Protein AF-0000000073466374 (afdb_homodimer)

Nearest PDB structures (foldseek):
  7dbf-assembly1_D  TM=7.872E-01  e=7.511E-10  Arabidopsis thaliana
  7w1q-assembly1_D  TM=7.917E-01  e=7.511E-10  Arabidopsis thaliana
  4hrw-assembly1_B  TM=7.406E-01  e=2.588E-09  Nitrosomonas europaea ATCC 19718
  7c3u-assembly1_B  TM=7.870E-01  e=1.993E-08  Nitrosomonas europaea ATCC 19718
  7c3s-assembly1_B  TM=7.603E-01  e=9.488E-09  Nitrosomonas europaea ATCC 19718

pLDDT: mean 86.6, std 20.53, range [29.81, 98.88]

Radius of gyration: 25.63 Å; Cα contacts (8 Å, |Δi|>4): 1046; chains: 2; bounding box: 57×76×94 Å

Structure (mmCIF, N/CA/C/O backbone):
data_AF-0000000073466374-model_v1
#
loop_
_entity.id
_entity.type
_entity.pdbx_description
1 polymer 'CMP/dCMP-type deaminase domain-containing protein'
#
loop_
_atom_site.group_PDB
_atom_site.id
_atom_site.type_symbol
_atom_site.label_atom_id
_atom_site.label_alt_id
_atom_site.label_comp_id
_atom_site.label_asym_id
_atom_site.label_entity_id
_atom_site.label_seq_id
_atom_site.pdbx_PDB_ins_code
_atom_site.Cartn_x
_atom_site.Cartn_y
_atom_site.Cartn_z
_atom_site.occupancy
_atom_site.B_iso_or_equiv
_atom_site.auth_seq_id
_atom_site.auth_comp_id
_atom_site.auth_asym_id
_ato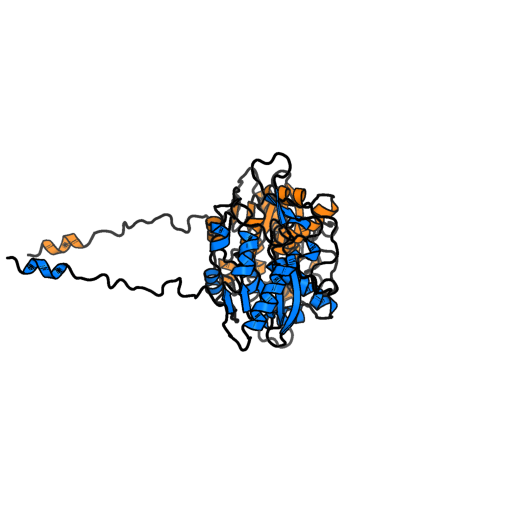m_site.auth_atom_id
_atom_site.pdbx_PDB_model_num
ATOM 1 N N . MET A 1 1 ? -12.641 19.375 -68.375 1 31.06 1 MET A N 1
ATOM 2 C CA . MET A 1 1 ? -13.281 19.625 -67.125 1 31.06 1 MET A CA 1
ATOM 3 C C . MET A 1 1 ? -12.938 18.531 -66.062 1 31.06 1 MET A C 1
ATOM 5 O O . MET A 1 1 ? -13.141 18.703 -64.875 1 31.06 1 MET A O 1
ATOM 9 N N . TYR A 1 2 ? -12.641 17.266 -66.562 1 36 2 TYR A N 1
ATOM 10 C CA . TYR A 1 2 ? -12.648 16.016 -65.812 1 36 2 TYR A CA 1
ATOM 11 C C . TYR A 1 2 ? -11.359 15.852 -65 1 36 2 TYR A C 1
ATOM 13 O O . TYR A 1 2 ? -11.18 14.859 -64.312 1 36 2 TYR A O 1
ATOM 21 N N . ILE A 1 3 ? -10.312 16.578 -65.438 1 38.19 3 ILE A N 1
ATOM 22 C CA . ILE A 1 3 ? -8.977 16.25 -64.938 1 38.19 3 ILE A CA 1
ATOM 23 C C . ILE A 1 3 ? -8.859 16.656 -63.438 1 38.19 3 ILE A C 1
ATOM 25 O O . ILE A 1 3 ? -7.902 16.281 -62.75 1 38.19 3 ILE A O 1
ATOM 29 N N . ALA A 1 4 ? -9.602 17.734 -63.188 1 37.94 4 ALA A N 1
ATOM 30 C CA . ALA A 1 4 ? -9.281 18.344 -61.875 1 37.94 4 ALA A CA 1
ATOM 31 C C . ALA A 1 4 ? -9.656 17.422 -60.719 1 37.94 4 ALA A C 1
ATOM 33 O O . ALA A 1 4 ? -9.453 17.766 -59.562 1 37.94 4 ALA A O 1
ATOM 34 N N . THR A 1 5 ? -10.547 16.422 -61.094 1 36.22 5 THR A N 1
ATOM 35 C CA . THR A 1 5 ? -11.242 15.789 -60 1 36.22 5 THR A CA 1
ATOM 36 C C . THR A 1 5 ? -10.297 14.867 -59.219 1 36.22 5 THR A C 1
ATOM 38 O O . THR A 1 5 ? -10.484 14.656 -58.031 1 36.22 5 THR A O 1
ATOM 41 N N . ILE A 1 6 ? -9.328 14.242 -60 1 35.22 6 ILE A N 1
ATOM 42 C CA . ILE A 1 6 ? -8.82 13.047 -59.344 1 35.22 6 ILE A CA 1
ATOM 43 C C . ILE A 1 6 ? -7.793 13.438 -58.281 1 35.22 6 ILE A C 1
ATOM 45 O O . ILE A 1 6 ? -7.125 12.57 -57.719 1 35.22 6 ILE A O 1
ATOM 49 N N . ALA A 1 7 ? -7.285 14.672 -58.438 1 38.44 7 ALA A N 1
ATOM 50 C CA . ALA A 1 7 ? -6.09 14.906 -57.625 1 38.44 7 ALA A CA 1
ATOM 51 C C . ALA A 1 7 ? -6.391 14.734 -56.125 1 38.44 7 ALA A C 1
ATOM 53 O O . ALA A 1 7 ? -5.473 14.633 -55.312 1 38.44 7 ALA A O 1
ATOM 54 N N . SER A 1 8 ? -7.625 15.188 -55.812 1 36.19 8 SER A N 1
ATOM 55 C CA . SER A 1 8 ? -7.754 15.43 -54.375 1 36.19 8 SER A CA 1
ATOM 56 C C . SER A 1 8 ? -7.715 14.125 -53.594 1 36.19 8 SER A C 1
ATOM 58 O O . SER A 1 8 ? -7.812 14.133 -52.375 1 36.19 8 SER A O 1
ATOM 60 N N . VAL A 1 9 ? -8.055 12.977 -54.281 1 36.28 9 VAL A N 1
ATOM 61 C CA . VAL A 1 9 ? -8.523 11.922 -53.406 1 36.28 9 VAL A CA 1
ATOM 62 C C . VAL A 1 9 ? -7.352 11.391 -52.562 1 36.28 9 VAL A C 1
ATOM 64 O O . VAL A 1 9 ? -7.527 11.039 -51.406 1 36.28 9 VAL A O 1
ATOM 67 N N . LEU A 1 10 ? -6.172 11.18 -53.25 1 33.34 10 LEU A N 1
ATOM 68 C CA . LEU A 1 10 ? -5.32 10.219 -52.562 1 33.34 10 LEU A CA 1
ATOM 69 C C . LEU A 1 10 ? -4.598 10.867 -51.406 1 33.34 10 LEU A C 1
ATOM 71 O O . LEU A 1 10 ? -3.379 11.039 -51.438 1 33.34 10 LEU A O 1
ATOM 75 N N . LEU A 1 11 ? -4.844 12.109 -51.062 1 35.84 11 LEU A N 1
ATOM 76 C CA . LEU A 1 11 ? -4.102 12.422 -49.844 1 35.84 11 LEU A CA 1
ATOM 77 C C . LEU A 1 11 ? -4.25 11.312 -48.812 1 35.84 11 LEU A C 1
ATOM 79 O O . LEU A 1 11 ? -5.332 11.117 -48.25 1 35.84 11 LEU A O 1
ATOM 83 N N . ALA A 1 12 ? -3.762 10.086 -49.094 1 30.16 12 ALA A N 1
ATOM 84 C CA . ALA A 1 12 ? -3.557 8.891 -48.281 1 30.16 12 ALA A CA 1
ATOM 85 C C . ALA A 1 12 ? -3.295 9.273 -46.812 1 30.16 12 ALA A C 1
ATOM 87 O O . ALA A 1 12 ? -2.758 10.344 -46.531 1 30.16 12 ALA A O 1
ATOM 88 N N . ALA A 1 13 ? -3.965 8.414 -45.875 1 31.28 13 ALA A N 1
ATOM 89 C CA . ALA A 1 13 ? -3.951 7.992 -44.5 1 31.28 13 ALA A CA 1
ATOM 90 C C . ALA A 1 13 ? -2.521 7.863 -43.969 1 31.28 13 ALA A C 1
ATOM 92 O O . ALA A 1 13 ? -1.907 6.801 -44.062 1 31.28 13 ALA A O 1
ATOM 93 N N . ILE A 1 14 ? -1.568 8.398 -44.594 1 34.72 14 ILE A N 1
ATOM 94 C CA . ILE A 1 14 ? -0.333 8.297 -43.844 1 34.72 14 ILE A CA 1
ATOM 95 C C . ILE A 1 14 ? -0.583 8.742 -42.406 1 34.72 14 ILE A C 1
ATOM 97 O O . ILE A 1 14 ? -0.553 9.938 -42.094 1 34.72 14 ILE A O 1
ATOM 101 N N . GLN A 1 15 ? -1.781 8.672 -41.969 1 29.81 15 GLN A N 1
ATOM 102 C CA . GLN A 1 15 ? -1.843 8.938 -40.531 1 29.81 15 GLN A CA 1
ATOM 103 C C . GLN A 1 15 ? -0.621 8.375 -39.812 1 29.81 15 GLN A C 1
ATOM 105 O O . GLN A 1 15 ? -0.077 7.344 -40.219 1 29.81 15 GLN A O 1
ATOM 110 N N . ALA A 1 16 ? 0.248 9.156 -39.156 1 31.23 16 ALA A N 1
ATOM 111 C CA . ALA A 1 16 ? 1.228 8.891 -38.125 1 31.23 16 ALA A CA 1
ATOM 112 C C . ALA A 1 16 ? 0.84 7.66 -37.312 1 31.23 16 ALA A C 1
ATOM 114 O O . ALA A 1 16 ? -0.14 7.691 -36.562 1 31.23 16 ALA A O 1
ATOM 115 N N . VAL A 1 17 ? 0.871 6.492 -37.812 1 30.03 17 VAL A N 1
ATOM 116 C CA . VAL A 1 17 ? 1.026 5.371 -36.906 1 30.03 17 VAL A CA 1
ATOM 117 C C . VAL A 1 17 ? 1.939 5.773 -35.75 1 30.03 17 VAL A C 1
ATOM 119 O O . VAL A 1 17 ? 3.166 5.738 -35.875 1 30.03 17 VAL A O 1
ATOM 122 N N . ALA A 1 18 ? 1.89 6.965 -35.188 1 31.92 18 ALA A N 1
ATOM 123 C CA . ALA A 1 18 ? 2.457 7.324 -33.875 1 31.92 18 ALA A CA 1
ATOM 124 C C . ALA A 1 18 ? 2.799 6.078 -33.062 1 31.92 18 ALA A C 1
ATOM 126 O O . ALA A 1 18 ? 2.234 5.004 -33.312 1 31.92 18 ALA A O 1
ATOM 127 N N . TYR A 1 19 ? 3.943 6.078 -32.438 1 33.88 19 TYR A N 1
ATOM 128 C CA . TYR A 1 19 ? 4.32 5.07 -31.453 1 33.88 19 TYR A CA 1
ATOM 129 C C . TYR A 1 19 ? 3.086 4.41 -30.859 1 33.88 19 TYR A C 1
ATOM 131 O O . TYR A 1 19 ? 2.191 5.094 -30.359 1 33.88 19 TYR A O 1
ATOM 139 N N . ARG A 1 20 ? 2.469 3.51 -31.328 1 37.12 20 ARG A N 1
ATOM 140 C CA . ARG A 1 20 ? 1.472 2.746 -30.594 1 37.12 20 ARG A CA 1
ATOM 141 C C . ARG A 1 20 ? 1.728 2.824 -29.094 1 37.12 20 ARG A C 1
ATOM 143 O O . ARG A 1 20 ? 2.832 2.533 -28.625 1 37.12 20 ARG A O 1
ATOM 150 N N . GLU A 1 21 ? 1.31 3.797 -28.297 1 45.44 21 GLU A N 1
ATOM 151 C CA . GLU A 1 21 ? 1.295 3.775 -26.828 1 45.44 21 GLU A CA 1
ATOM 152 C C . GLU A 1 21 ? 1.546 2.367 -26.297 1 45.44 21 GLU A C 1
ATOM 154 O O . GLU A 1 21 ? 2.074 2.199 -25.203 1 45.44 21 GLU A O 1
ATOM 159 N N . ASP A 1 22 ? 1.213 1.166 -27.156 1 49 22 ASP A N 1
ATOM 160 C CA . ASP A 1 22 ? 1.15 -0.279 -26.953 1 49 22 ASP A CA 1
ATOM 161 C C . ASP A 1 22 ? 2.463 -0.945 -27.359 1 49 22 ASP A C 1
ATOM 163 O O . ASP A 1 22 ? 2.477 -2.113 -27.75 1 49 22 ASP A O 1
ATOM 167 N N . ILE A 1 23 ? 3.506 -0.248 -27.484 1 52.56 23 ILE A N 1
ATOM 168 C CA . ILE A 1 23 ? 4.703 -0.914 -27.984 1 52.56 23 ILE A CA 1
ATOM 169 C C . ILE A 1 23 ? 5.277 -1.826 -26.906 1 52.56 23 ILE A C 1
ATOM 171 O O . ILE A 1 23 ? 6.066 -2.725 -27.203 1 52.56 23 ILE A O 1
ATOM 175 N N . HIS A 1 24 ? 4.914 -1.54 -25.75 1 63.72 24 HIS A N 1
ATOM 176 C CA . HIS A 1 24 ? 5.508 -2.412 -24.75 1 63.72 24 HIS A CA 1
ATOM 177 C C . HIS A 1 24 ? 5.043 -3.854 -24.922 1 63.72 24 HIS A C 1
ATOM 179 O O . HIS A 1 24 ? 3.844 -4.137 -24.844 1 63.72 24 HIS A O 1
ATOM 185 N N . PRO A 1 25 ? 6.051 -4.707 -25.453 1 68.5 25 PRO A N 1
ATOM 186 C CA . PRO A 1 25 ? 5.637 -6.113 -25.516 1 68.5 25 PRO A CA 1
ATOM 187 C C . PRO A 1 25 ? 5.004 -6.598 -24.219 1 68.5 25 PRO A C 1
ATOM 189 O O . PRO A 1 25 ? 5.395 -6.16 -23.141 1 68.5 25 PRO A O 1
ATOM 192 N N . GLU A 1 26 ? 3.967 -7.371 -24.422 1 74.69 26 GLU A N 1
ATOM 193 C CA . GLU A 1 26 ? 3.256 -7.812 -23.234 1 74.69 26 GLU A CA 1
ATOM 194 C C . GLU A 1 26 ? 3.615 -9.258 -22.875 1 74.69 26 GLU A C 1
ATOM 196 O O . GLU A 1 26 ? 3.379 -9.703 -21.75 1 74.69 26 GLU A O 1
ATOM 201 N N . PHE A 1 27 ? 4.285 -9.984 -23.875 1 80.75 27 PHE A N 1
ATOM 202 C CA . PHE A 1 27 ? 4.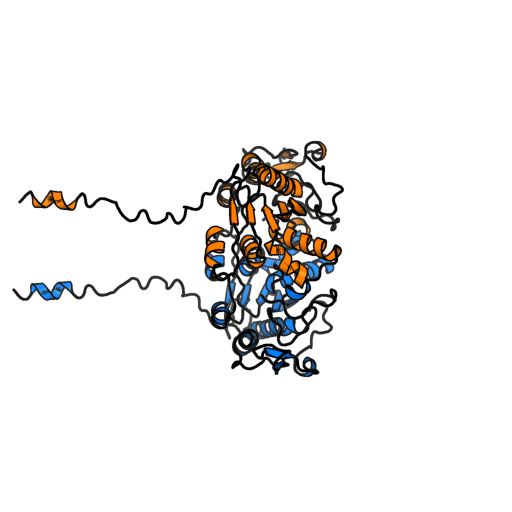629 -11.383 -23.625 1 80.75 27 PHE A CA 1
ATOM 203 C C . PHE A 1 27 ? 6.141 -11.57 -23.594 1 80.75 27 PHE A C 1
ATOM 205 O O . PHE A 1 27 ? 6.824 -11.375 -24.594 1 80.75 27 PHE A O 1
ATOM 212 N N . HIS A 1 28 ? 6.672 -12.008 -22.406 1 83.81 28 HIS A N 1
ATOM 213 C CA . HIS A 1 28 ? 8.117 -12.023 -22.219 1 83.81 28 HIS A CA 1
ATOM 214 C C . HIS A 1 28 ? 8.594 -13.391 -21.734 1 83.81 28 HIS A C 1
ATOM 216 O O . HIS A 1 28 ? 9.688 -13.508 -21.188 1 83.81 28 HIS A O 1
ATOM 222 N N . SER A 1 29 ? 7.801 -14.398 -21.953 1 86.88 29 SER A N 1
ATOM 223 C CA . SER A 1 29 ? 8.227 -15.742 -21.594 1 86.88 29 SER A CA 1
ATOM 224 C C . SER A 1 29 ? 9.398 -16.203 -22.453 1 86.88 29 SER A C 1
ATOM 226 O O . SER A 1 29 ? 9.422 -15.953 -23.656 1 86.88 29 SER A O 1
ATOM 228 N N . GLY A 1 30 ? 10.352 -16.781 -21.828 1 88.19 30 GLY A N 1
ATOM 229 C CA . GLY A 1 30 ? 11.453 -17.406 -22.531 1 88.19 30 GLY A CA 1
ATOM 230 C C . GLY A 1 30 ? 12.625 -16.469 -22.766 1 88.19 30 GLY A C 1
ATOM 231 O O . GLY A 1 30 ? 13.625 -16.859 -23.359 1 88.19 30 GLY A O 1
ATOM 232 N N . LEU A 1 31 ? 12.547 -15.297 -22.25 1 86.75 31 LEU A N 1
ATOM 233 C CA . LEU A 1 31 ? 13.578 -14.305 -22.516 1 86.75 31 LEU A CA 1
ATOM 234 C C . LEU A 1 31 ? 14.586 -14.242 -21.375 1 86.75 31 LEU A C 1
ATOM 236 O O . LEU A 1 31 ? 14.219 -14.391 -20.203 1 86.75 31 LEU A O 1
ATOM 240 N N . SER A 1 32 ? 15.844 -14.148 -21.734 1 90.88 32 SER A N 1
ATOM 241 C CA . SER A 1 32 ? 16.922 -13.859 -20.781 1 90.88 32 SER A CA 1
ATOM 242 C C . SER A 1 32 ? 17.312 -12.391 -20.844 1 90.88 32 SER A C 1
ATOM 244 O O . SER A 1 32 ? 17.984 -11.953 -21.781 1 90.88 32 SER A O 1
ATOM 246 N N . ILE A 1 33 ? 16.922 -11.648 -19.969 1 89.12 33 ILE A N 1
ATOM 247 C CA . ILE A 1 33 ? 17.172 -10.219 -19.906 1 89.12 33 ILE A CA 1
ATOM 248 C C . ILE A 1 33 ? 17.891 -9.883 -18.594 1 89.12 33 ILE A C 1
ATOM 250 O O . ILE A 1 33 ? 17.578 -10.445 -17.547 1 89.12 33 ILE A O 1
ATOM 254 N N . ASN A 1 34 ? 18.891 -8.906 -18.562 1 88.81 34 ASN A N 1
ATOM 255 C CA . ASN A 1 34 ? 19.641 -8.461 -17.391 1 88.81 34 ASN A CA 1
ATOM 256 C C . ASN A 1 34 ? 20.391 -9.617 -16.734 1 88.81 34 ASN A C 1
ATOM 258 O O . ASN A 1 34 ? 20.438 -9.719 -15.508 1 88.81 34 ASN A O 1
ATOM 262 N N . SER A 1 35 ? 20.844 -10.547 -17.531 1 91.94 35 SER A N 1
ATOM 263 C CA . SER A 1 35 ? 21.672 -11.672 -17.109 1 91.94 35 SER A CA 1
ATOM 264 C C . SER A 1 35 ? 20.875 -12.633 -16.219 1 91.94 35 SER A C 1
ATOM 266 O O . SER A 1 35 ? 21.453 -13.328 -15.375 1 91.94 35 SER A O 1
ATOM 268 N N . VAL A 1 36 ? 19.547 -12.641 -16.312 1 94.38 36 VAL A N 1
ATOM 269 C CA . VAL A 1 36 ? 18.703 -13.602 -15.625 1 94.38 36 VAL A CA 1
ATOM 270 C C . VAL A 1 36 ? 18.125 -14.594 -16.625 1 94.38 36 VAL A C 1
ATOM 272 O O . VAL A 1 36 ? 17.391 -14.211 -17.547 1 94.38 36 VAL A O 1
ATOM 275 N N . PRO A 1 37 ? 18.5 -15.836 -16.438 1 95.5 37 PRO A N 1
ATOM 276 C CA . PRO A 1 37 ? 17.969 -16.828 -17.359 1 95.5 37 PRO A CA 1
ATOM 277 C C . PRO A 1 37 ? 16.453 -16.969 -17.266 1 95.5 37 PRO A C 1
ATOM 279 O O . PRO A 1 37 ? 15.883 -16.812 -16.172 1 95.5 37 PRO A O 1
ATOM 282 N N . ALA A 1 38 ? 15.789 -17.312 -18.375 1 95 38 ALA A N 1
ATOM 283 C CA . ALA A 1 38 ? 14.344 -17.516 -18.406 1 95 38 ALA A CA 1
ATOM 284 C C . ALA A 1 38 ? 13.93 -18.594 -17.406 1 95 38 ALA A C 1
ATOM 286 O O . ALA A 1 38 ? 12.852 -18.516 -16.812 1 95 38 ALA A O 1
ATOM 287 N N . THR A 1 39 ? 14.758 -19.594 -17.203 1 96.5 39 THR A N 1
ATOM 288 C CA . THR A 1 39 ? 14.445 -20.703 -16.312 1 96.5 39 THR A CA 1
ATOM 289 C C . THR A 1 39 ? 14.336 -20.234 -14.875 1 96.5 39 THR A C 1
ATOM 291 O O . THR A 1 39 ? 13.523 -20.75 -14.102 1 96.5 39 THR A O 1
ATOM 294 N N . ASP A 1 40 ? 15.164 -19.266 -14.508 1 97.12 40 ASP A N 1
ATOM 295 C CA . ASP A 1 40 ? 15.07 -18.688 -13.172 1 97.12 40 ASP A CA 1
ATOM 296 C C . ASP A 1 40 ? 13.766 -17.922 -12.992 1 97.12 40 ASP A C 1
ATOM 298 O O . ASP A 1 40 ? 13.125 -18 -11.945 1 97.12 40 ASP A O 1
ATOM 302 N N . ARG A 1 41 ? 13.375 -17.188 -13.984 1 97.06 41 ARG A N 1
ATOM 303 C CA . ARG A 1 41 ? 12.133 -16.422 -13.922 1 97.06 41 ARG A CA 1
ATOM 304 C C . ARG A 1 41 ? 10.93 -17.359 -13.781 1 97.06 41 ARG A C 1
ATOM 306 O O . ARG A 1 41 ? 10.016 -17.078 -13.008 1 97.06 41 ARG A O 1
ATOM 313 N N . ASP A 1 42 ? 10.984 -18.469 -14.547 1 97.31 42 ASP A N 1
ATOM 314 C CA . ASP A 1 42 ? 9.922 -19.453 -14.438 1 97.31 42 ASP A CA 1
ATOM 315 C C . ASP A 1 42 ? 9.859 -20.031 -13.023 1 97.31 42 ASP A C 1
ATOM 317 O O . ASP A 1 42 ? 8.773 -20.219 -12.469 1 97.31 42 ASP A O 1
ATOM 321 N N . HIS A 1 43 ? 10.992 -20.375 -12.516 1 97.44 43 HIS A N 1
ATOM 322 C CA . HIS A 1 43 ? 11.094 -20.953 -11.18 1 97.44 43 HIS A CA 1
ATOM 323 C C . HIS A 1 43 ? 10.461 -20.031 -10.141 1 97.44 43 HIS A C 1
ATOM 325 O O . HIS A 1 43 ? 9.625 -20.469 -9.344 1 97.44 43 HIS A O 1
ATOM 331 N N . TRP A 1 44 ? 10.805 -18.766 -10.133 1 98.06 44 TRP A N 1
ATOM 332 C CA . TRP A 1 44 ? 10.336 -17.828 -9.109 1 98.06 44 TRP A CA 1
ATOM 333 C C . TRP A 1 44 ? 8.867 -17.484 -9.32 1 98.06 44 TRP A C 1
ATOM 335 O O . TRP A 1 44 ? 8.133 -17.25 -8.359 1 98.06 44 TRP A O 1
ATOM 345 N N . MET A 1 45 ? 8.414 -17.453 -10.609 1 98.44 45 MET A N 1
ATOM 346 C CA . MET A 1 45 ? 6.988 -17.266 -10.859 1 98.44 45 MET A CA 1
ATOM 347 C C . MET A 1 45 ? 6.18 -18.422 -10.289 1 98.44 45 MET A C 1
ATOM 349 O O . MET A 1 45 ? 5.121 -18.219 -9.688 1 98.44 45 MET A O 1
ATOM 353 N N . ARG A 1 46 ? 6.707 -19.641 -10.445 1 97.75 46 ARG A N 1
ATOM 354 C CA . ARG A 1 46 ? 6.039 -20.812 -9.867 1 97.75 46 ARG A CA 1
ATOM 355 C C . ARG A 1 46 ? 6 -20.719 -8.344 1 97.75 46 ARG A C 1
ATOM 357 O O . ARG A 1 46 ? 5.02 -21.125 -7.719 1 97.75 46 ARG A O 1
ATOM 364 N N . LEU A 1 47 ? 7.051 -20.188 -7.789 1 97.88 47 LEU A N 1
ATOM 365 C CA . LEU A 1 47 ? 7.039 -20 -6.344 1 97.88 47 LEU A CA 1
ATOM 366 C C . LEU A 1 47 ? 6.004 -18.953 -5.941 1 97.88 47 LEU A C 1
ATOM 368 O O . LEU A 1 47 ? 5.312 -19.109 -4.934 1 97.88 47 LEU A O 1
ATOM 372 N N . ALA A 1 48 ? 5.898 -17.875 -6.66 1 98.38 48 ALA A N 1
ATOM 373 C CA . ALA A 1 48 ? 4.848 -16.875 -6.418 1 98.38 48 ALA A CA 1
ATOM 374 C C . ALA A 1 48 ? 3.465 -17.531 -6.465 1 98.38 48 ALA A C 1
ATOM 376 O O . ALA A 1 48 ? 2.631 -17.297 -5.59 1 98.38 48 ALA A O 1
ATOM 377 N N . ASN A 1 49 ? 3.232 -18.422 -7.449 1 97.25 49 ASN A N 1
ATOM 378 C CA . ASN A 1 49 ? 1.991 -19.172 -7.531 1 97.25 49 ASN A CA 1
ATOM 379 C C . ASN A 1 49 ? 1.741 -19.984 -6.254 1 97.25 49 ASN A C 1
ATOM 381 O O . ASN A 1 49 ? 0.639 -19.953 -5.707 1 97.25 49 ASN A O 1
ATOM 385 N N . SER A 1 50 ? 2.756 -20.625 -5.832 1 96.56 50 SER A N 1
ATOM 386 C CA . SER A 1 50 ? 2.609 -21.578 -4.738 1 96.56 50 SER A CA 1
ATOM 387 C C . SER A 1 50 ? 2.391 -20.859 -3.408 1 96.56 50 SER A C 1
ATOM 389 O O . SER A 1 50 ? 1.978 -21.469 -2.426 1 96.56 50 SER A O 1
ATOM 391 N N . ALA A 1 51 ? 2.631 -19.547 -3.375 1 96.94 51 ALA A N 1
ATOM 392 C CA . ALA A 1 51 ? 2.496 -18.797 -2.133 1 96.94 51 ALA A CA 1
ATOM 393 C C . ALA A 1 51 ? 1.087 -18.922 -1.561 1 96.94 51 ALA A C 1
ATOM 395 O O . ALA A 1 51 ? 0.899 -18.891 -0.342 1 96.94 51 ALA A O 1
ATOM 396 N N . VAL A 1 52 ? 0.073 -19.141 -2.387 1 95.94 52 VAL A N 1
ATOM 397 C CA . VAL A 1 52 ? -1.317 -19.203 -1.948 1 95.94 52 VAL A CA 1
ATOM 398 C C . VAL A 1 52 ? -1.549 -20.484 -1.163 1 95.94 52 VAL A C 1
ATOM 400 O O . VAL A 1 52 ? -2.535 -20.609 -0.434 1 95.94 52 VAL A O 1
ATOM 403 N N . TYR A 1 53 ? -0.619 -21.469 -1.298 1 95.88 53 TYR A N 1
ATOM 404 C CA . TYR A 1 53 ? -0.781 -22.75 -0.635 1 95.88 53 TYR A CA 1
ATOM 405 C C . TYR A 1 53 ? -0.315 -22.688 0.814 1 95.88 53 TYR A C 1
ATOM 407 O O . TYR A 1 53 ? -0.561 -23.609 1.597 1 95.88 53 TYR A O 1
ATOM 415 N N . TYR A 1 54 ? 0.344 -21.656 1.179 1 94.06 54 TYR A N 1
ATOM 416 C CA . TYR A 1 54 ? 0.941 -21.516 2.502 1 94.06 54 TYR A CA 1
ATOM 417 C C . TYR A 1 54 ? 0.139 -20.547 3.361 1 94.06 54 TYR A C 1
ATOM 419 O O . TYR A 1 54 ? -0.65 -19.766 2.844 1 94.06 54 TYR A O 1
ATOM 427 N N . PRO A 1 55 ? 0.351 -20.625 4.699 1 90.25 55 PRO A N 1
ATOM 428 C CA . PRO A 1 55 ? -0.309 -19.656 5.574 1 90.25 55 PRO A CA 1
ATOM 429 C C . PRO A 1 55 ? 0.065 -18.219 5.246 1 90.25 55 PRO A C 1
ATOM 431 O O . PRO A 1 55 ? 1.191 -17.953 4.816 1 90.25 55 PRO A O 1
ATOM 434 N N . PRO A 1 56 ? -0.905 -17.297 5.312 1 87.94 56 PRO A N 1
ATOM 435 C CA . PRO A 1 56 ? -2.197 -17.484 5.977 1 87.94 56 PRO A CA 1
ATOM 436 C C . PRO A 1 56 ? -3.305 -17.891 5 1 87.94 56 PRO A C 1
ATOM 438 O O . PRO A 1 56 ? -4.434 -18.141 5.422 1 87.94 56 PRO A O 1
ATOM 441 N N . VAL A 1 57 ? -3.066 -17.953 3.75 1 91 57 VAL A N 1
ATOM 442 C CA . VAL A 1 57 ? -4.113 -18.281 2.791 1 91 57 VAL A CA 1
ATOM 443 C C . VAL A 1 57 ? -4.41 -19.781 2.844 1 91 57 VAL A C 1
ATOM 445 O O . VAL A 1 57 ? -5.531 -20.188 3.156 1 91 57 VAL A O 1
ATOM 448 N N . SER A 1 58 ? -3.359 -20.625 2.652 1 91.56 58 SER A N 1
ATOM 449 C CA . SER A 1 58 ? -3.453 -22.078 2.723 1 91.56 58 SER A CA 1
ATOM 450 C C . SER A 1 58 ? -4.66 -22.594 1.944 1 91.56 58 SER A C 1
ATOM 452 O O . SER A 1 58 ? -5.469 -23.359 2.477 1 91.56 58 SER A O 1
ATOM 454 N N . HIS A 1 59 ? -4.785 -22.266 0.738 1 94.06 59 HIS A N 1
ATOM 455 C CA . HIS A 1 59 ? -5.93 -22.562 -0.114 1 94.06 59 HIS A CA 1
ATOM 456 C C . HIS A 1 59 ? -5.516 -22.688 -1.576 1 94.06 59 HIS A C 1
ATOM 458 O O . HIS A 1 59 ? -4.824 -21.812 -2.104 1 94.06 59 HIS A O 1
ATOM 464 N N . PRO A 1 60 ? -5.945 -23.703 -2.283 1 95.5 60 PRO A N 1
ATOM 465 C CA . PRO A 1 60 ? -5.516 -23.922 -3.666 1 95.5 60 PRO A CA 1
ATOM 466 C C . PRO A 1 60 ? -6.289 -23.062 -4.664 1 95.5 60 PRO A C 1
ATOM 468 O O . PRO A 1 60 ? -5.859 -22.891 -5.809 1 95.5 60 PRO A O 1
ATOM 471 N N . CYS A 1 61 ? -7.508 -22.609 -4.293 1 95.75 61 CYS A N 1
ATOM 472 C CA . CYS A 1 61 ? -8.312 -21.766 -5.164 1 95.75 61 CYS A CA 1
ATOM 473 C C . CYS A 1 61 ? -9.008 -20.656 -4.367 1 95.75 61 CYS A C 1
ATOM 475 O O . CYS A 1 61 ? -10.227 -20.5 -4.449 1 95.75 61 CYS A O 1
ATOM 477 N N . PRO A 1 62 ? -8.203 -19.781 -3.732 1 94.5 62 PRO A N 1
ATOM 478 C CA . PRO A 1 62 ? -8.82 -18.719 -2.943 1 94.5 62 PRO A CA 1
ATOM 479 C C . PRO A 1 62 ? -9.43 -17.625 -3.811 1 94.5 62 PRO A C 1
ATOM 481 O O . PRO A 1 62 ? -9.148 -17.547 -5.008 1 94.5 62 PRO A O 1
ATOM 484 N N . GLN A 1 63 ? -10.242 -16.812 -3.236 1 90.88 63 GLN A N 1
ATOM 485 C CA . GLN A 1 63 ? -10.867 -15.695 -3.943 1 90.88 63 GLN A CA 1
ATOM 486 C C . GLN A 1 63 ? -9.828 -14.695 -4.43 1 90.88 63 GLN A C 1
ATOM 488 O O . GLN A 1 63 ? -9.977 -14.109 -5.504 1 90.88 63 GLN A O 1
ATOM 493 N N . ALA A 1 64 ? -8.82 -14.438 -3.617 1 95.44 64 ALA A N 1
ATOM 494 C CA . ALA A 1 64 ? -7.73 -13.531 -3.959 1 95.44 64 ALA A CA 1
ATOM 495 C C . ALA A 1 64 ? -6.414 -14.289 -4.098 1 95.44 64 ALA A C 1
ATOM 497 O O . ALA A 1 64 ? -5.543 -14.203 -3.227 1 95.44 64 ALA A O 1
ATOM 498 N N . PRO A 1 65 ? -6.266 -14.984 -5.227 1 97.19 65 PRO A N 1
ATOM 499 C CA . PRO A 1 65 ? -5.094 -15.844 -5.387 1 97.19 65 PRO A CA 1
ATOM 500 C C . PRO A 1 65 ? -3.848 -15.078 -5.82 1 97.19 65 PRO A C 1
ATOM 502 O O . PRO A 1 65 ? -3.125 -15.523 -6.715 1 97.19 65 PRO A O 1
ATOM 505 N N . PHE A 1 66 ? -3.541 -14 -5.234 1 98.12 66 PHE A N 1
ATOM 506 C CA . PHE A 1 66 ? -2.404 -13.156 -5.582 1 98.12 66 PHE A CA 1
ATOM 507 C C . PHE A 1 66 ? -1.183 -13.523 -4.746 1 98.12 66 PHE A C 1
ATOM 509 O O . PHE A 1 66 ? -1.123 -13.211 -3.557 1 98.12 66 PHE A O 1
ATOM 516 N N . GLY A 1 67 ? -0.231 -14.195 -5.363 1 98.31 67 GLY A N 1
ATOM 517 C CA . GLY A 1 67 ? 1.025 -14.562 -4.73 1 98.31 67 GLY A CA 1
ATOM 518 C C . GLY A 1 67 ? 2.213 -13.789 -5.273 1 98.31 67 GLY A C 1
ATOM 519 O O . GLY A 1 67 ? 2.258 -13.461 -6.461 1 98.31 67 GLY A O 1
ATOM 520 N N . THR A 1 68 ? 3.201 -13.531 -4.402 1 98.75 68 THR A N 1
ATOM 521 C CA . THR A 1 68 ? 4.371 -12.742 -4.758 1 98.75 68 THR A CA 1
ATOM 522 C C . THR A 1 68 ? 5.633 -13.328 -4.133 1 98.75 68 THR A C 1
ATOM 524 O O . THR A 1 68 ? 5.621 -13.742 -2.975 1 98.75 68 THR A O 1
ATOM 527 N N . ALA A 1 69 ? 6.676 -13.398 -4.891 1 98.81 69 ALA A N 1
ATOM 528 C CA . ALA A 1 69 ? 8.016 -13.742 -4.422 1 98.81 69 ALA A CA 1
ATOM 529 C C . ALA A 1 69 ? 9 -12.609 -4.684 1 98.81 69 ALA A C 1
ATOM 531 O O . ALA A 1 69 ? 8.969 -11.984 -5.75 1 98.81 69 ALA A O 1
ATOM 532 N N . ILE A 1 70 ? 9.789 -12.281 -3.723 1 98.88 70 ILE A N 1
ATOM 533 C CA . ILE A 1 70 ? 10.852 -11.289 -3.859 1 98.88 70 ILE A CA 1
ATOM 534 C C . ILE A 1 70 ? 12.211 -11.984 -3.777 1 98.88 70 ILE A C 1
ATOM 536 O O . ILE A 1 70 ? 12.469 -12.758 -2.85 1 98.88 70 ILE A O 1
ATOM 540 N N . VAL A 1 71 ? 13.055 -11.703 -4.773 1 98.69 71 VAL A N 1
ATOM 541 C CA . VAL A 1 71 ? 14.297 -12.43 -4.988 1 98.69 71 VAL A CA 1
ATOM 542 C C . VAL A 1 71 ? 15.445 -11.445 -5.211 1 98.69 71 VAL A C 1
ATOM 544 O O . VAL A 1 71 ? 15.266 -10.414 -5.863 1 98.69 71 VAL A O 1
ATOM 547 N N . ASN A 1 72 ? 16.594 -11.703 -4.629 1 98.25 72 ASN A N 1
ATOM 548 C CA . ASN A 1 72 ? 17.781 -10.945 -5.02 1 98.25 72 ASN A CA 1
ATOM 549 C C . ASN A 1 72 ? 18.172 -11.227 -6.469 1 98.25 72 ASN A C 1
ATOM 551 O O . ASN A 1 72 ? 18.484 -12.359 -6.82 1 98.25 72 ASN A O 1
ATOM 555 N N . THR A 1 73 ? 18.188 -10.211 -7.234 1 96.56 73 THR A N 1
ATOM 556 C CA . THR A 1 73 ? 18.328 -10.359 -8.672 1 96.56 73 THR A CA 1
ATOM 557 C C . THR A 1 73 ? 19.703 -10.945 -9.016 1 96.56 73 THR A C 1
ATOM 559 O O . THR A 1 73 ? 19.812 -11.789 -9.914 1 96.56 73 THR A O 1
ATOM 562 N N . THR A 1 74 ? 20.703 -10.5 -8.336 1 95.38 74 THR A N 1
ATOM 563 C CA . THR A 1 74 ? 22.078 -10.859 -8.656 1 95.38 74 THR A CA 1
ATOM 564 C C . THR A 1 74 ? 22.438 -12.234 -8.086 1 95.38 74 THR A C 1
ATOM 566 O O . THR A 1 74 ? 22.891 -13.117 -8.812 1 95.38 74 THR A O 1
ATOM 569 N N . SER A 1 75 ? 22.156 -12.5 -6.797 1 96.75 75 SER A N 1
ATOM 570 C CA . SER A 1 75 ? 22.562 -13.742 -6.152 1 96.75 75 SER A CA 1
ATOM 571 C C . SER A 1 75 ? 21.547 -14.852 -6.406 1 96.75 75 SER A C 1
ATOM 573 O O . SER A 1 75 ? 21.812 -16.016 -6.102 1 96.75 75 SER A O 1
ATOM 575 N N . ASN A 1 76 ? 20.344 -14.5 -6.949 1 97.62 76 ASN A N 1
ATOM 576 C CA . ASN A 1 76 ? 19.297 -15.469 -7.238 1 97.62 76 ASN A CA 1
ATOM 577 C C . ASN A 1 76 ? 18.828 -16.188 -5.977 1 97.62 76 ASN A C 1
ATOM 579 O O . ASN A 1 76 ? 18.594 -17.391 -5.992 1 97.62 76 ASN A O 1
ATOM 5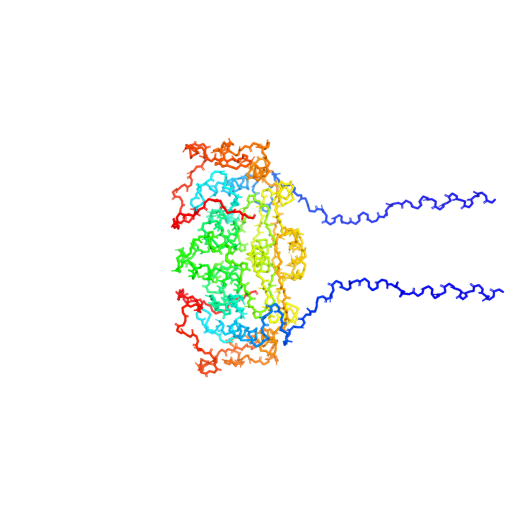83 N N . GLU A 1 77 ? 18.734 -15.461 -4.895 1 97.19 77 GLU A N 1
ATOM 584 C CA . GLU A 1 77 ? 18.312 -16 -3.607 1 97.19 77 GLU A CA 1
ATOM 585 C C . GLU A 1 77 ? 16.953 -15.438 -3.199 1 97.19 77 GLU A C 1
ATOM 587 O O . GLU A 1 77 ? 16.688 -14.242 -3.373 1 97.19 77 GLU A O 1
ATOM 592 N N . LEU A 1 78 ? 16.141 -16.297 -2.66 1 98.06 78 LEU A N 1
ATOM 593 C CA . LEU A 1 78 ? 14.836 -15.891 -2.162 1 98.06 78 LEU A CA 1
ATOM 594 C C . LEU A 1 78 ? 14.984 -15 -0.93 1 98.06 78 LEU A C 1
ATOM 596 O O . LEU A 1 78 ? 15.742 -15.32 -0.017 1 98.06 78 LEU A O 1
ATOM 600 N N . ILE A 1 79 ? 14.289 -13.859 -0.959 1 98.19 79 ILE A N 1
ATOM 601 C CA . ILE A 1 79 ? 14.156 -13.07 0.262 1 98.19 79 ILE A CA 1
ATOM 602 C C . ILE A 1 79 ? 12.914 -13.523 1.031 1 98.19 79 ILE A C 1
ATOM 604 O O . ILE A 1 79 ? 12.992 -13.828 2.225 1 98.19 79 ILE A O 1
ATOM 608 N N . CYS A 1 80 ? 11.766 -13.617 0.329 1 97.56 80 CYS A N 1
ATOM 609 C CA . CYS A 1 80 ? 10.531 -14.117 0.919 1 97.56 80 CYS A CA 1
ATOM 610 C C . CYS A 1 80 ? 9.477 -14.367 -0.153 1 97.56 80 CYS A C 1
ATOM 612 O O . CYS A 1 80 ? 9.656 -13.992 -1.312 1 97.56 80 CYS A O 1
ATOM 614 N N . ALA A 1 81 ? 8.43 -15.055 0.188 1 98.12 81 ALA A N 1
ATOM 615 C CA . ALA A 1 81 ? 7.238 -15.227 -0.635 1 98.12 81 ALA A CA 1
ATOM 616 C C . ALA A 1 81 ? 5.984 -15.328 0.23 1 98.12 81 ALA A C 1
ATOM 618 O O . ALA A 1 81 ? 6.008 -15.953 1.293 1 98.12 81 ALA A O 1
ATOM 619 N N . ILE A 1 82 ? 4.934 -14.727 -0.237 1 97.25 82 ILE A N 1
ATOM 620 C CA . ILE A 1 82 ? 3.68 -14.719 0.506 1 97.25 82 ILE A CA 1
ATOM 621 C C . ILE A 1 82 ? 2.533 -14.32 -0.42 1 97.25 82 ILE A C 1
ATOM 623 O O . ILE A 1 82 ? 2.762 -13.93 -1.567 1 97.25 82 ILE A O 1
ATOM 627 N N . ALA A 1 83 ? 1.329 -14.547 0.044 1 97.5 83 ALA A N 1
ATOM 628 C CA . ALA A 1 83 ? 0.16 -14.227 -0.772 1 97.5 83 ALA A CA 1
ATOM 629 C C . ALA A 1 83 ? -0.71 -13.172 -0.098 1 97.5 83 ALA A C 1
ATOM 631 O O . ALA A 1 83 ? -0.423 -12.742 1.022 1 97.5 83 ALA A O 1
ATOM 632 N N . ASN A 1 84 ? -1.664 -12.703 -0.905 1 97.19 84 ASN A N 1
ATOM 633 C CA . ASN A 1 84 ? -2.656 -11.727 -0.47 1 97.19 84 ASN A CA 1
ATOM 634 C C . ASN A 1 84 ? -3.234 -12.086 0.896 1 97.19 84 ASN A C 1
ATOM 636 O O . ASN A 1 84 ? -3.533 -13.25 1.161 1 97.19 84 ASN A O 1
ATOM 640 N N . ARG A 1 85 ? -3.418 -10.992 1.78 1 95.25 85 ARG A N 1
ATOM 641 C CA . ARG A 1 85 ? -3.898 -11.258 3.133 1 95.25 85 ARG A CA 1
ATOM 642 C C . ARG A 1 85 ? -5.133 -10.422 3.453 1 95.25 85 ARG A C 1
ATOM 644 O O . ARG A 1 85 ? -5.504 -10.273 4.617 1 95.25 85 ARG A O 1
ATOM 651 N N . VAL A 1 86 ? -5.727 -9.836 2.475 1 96.38 86 VAL A N 1
ATOM 652 C CA . VAL A 1 86 ? -6.887 -8.977 2.709 1 96.38 86 VAL A CA 1
ATOM 653 C C . VAL A 1 86 ? -7.949 -9.75 3.488 1 96.38 86 VAL A C 1
ATOM 655 O O . VAL A 1 86 ? -8.438 -9.273 4.516 1 96.38 86 VAL A O 1
ATOM 658 N N . GLY A 1 87 ? -8.281 -10.984 3.078 1 93.25 87 GLY A N 1
ATOM 659 C CA . GLY A 1 87 ? -9.344 -11.773 3.68 1 93.25 87 GLY A CA 1
ATOM 660 C C . GLY A 1 87 ? -9.047 -12.188 5.105 1 93.25 87 GLY A C 1
ATOM 661 O O . GLY A 1 87 ? -9.953 -12.297 5.934 1 93.25 87 GLY A O 1
ATOM 662 N N . SER A 1 88 ? -7.793 -12.375 5.422 1 92.06 88 SER A N 1
ATOM 663 C CA . SER A 1 88 ? -7.43 -12.891 6.738 1 92.06 88 SER A CA 1
ATOM 664 C C . SER A 1 88 ? -7.188 -11.758 7.727 1 92.06 88 SER A C 1
ATOM 666 O O . SER A 1 88 ? -7.215 -11.969 8.938 1 92.06 88 SER A O 1
ATOM 668 N N . THR A 1 89 ? -6.984 -10.523 7.25 1 93.38 89 THR A N 1
ATOM 669 C CA . THR A 1 89 ? -6.609 -9.445 8.156 1 93.38 89 THR A CA 1
ATOM 670 C C . THR A 1 89 ? -7.715 -8.391 8.234 1 93.38 89 THR A C 1
ATOM 672 O O . THR A 1 89 ? -7.812 -7.66 9.219 1 93.38 89 THR A O 1
ATOM 675 N N . GLY A 1 90 ? -8.492 -8.273 7.121 1 95.88 90 GLY A N 1
ATOM 676 C CA . GLY A 1 90 ? -9.43 -7.164 7.02 1 95.88 90 GLY A CA 1
ATOM 677 C C . GLY A 1 90 ? -8.781 -5.871 6.566 1 95.88 90 GLY A C 1
ATOM 678 O O . GLY A 1 90 ? -9.438 -4.828 6.504 1 95.88 90 GLY A O 1
ATOM 679 N N . ASP A 1 91 ? -7.496 -5.902 6.32 1 97.06 91 ASP A N 1
ATOM 680 C CA . ASP A 1 91 ? -6.742 -4.766 5.801 1 97.06 91 ASP A CA 1
ATOM 681 C C . ASP A 1 91 ? -6.785 -4.73 4.277 1 97.06 91 ASP A C 1
ATOM 683 O O . ASP A 1 91 ? -6.168 -5.562 3.613 1 97.06 91 ASP A O 1
ATOM 687 N N . PRO A 1 92 ? -7.41 -3.727 3.672 1 97.88 92 PRO A N 1
ATOM 688 C CA . PRO A 1 92 ? -7.609 -3.701 2.223 1 97.88 92 PRO A CA 1
ATOM 689 C C . PRO A 1 92 ? -6.32 -3.42 1.452 1 97.88 92 PRO A C 1
ATOM 691 O O . PRO A 1 92 ? -6.289 -3.549 0.226 1 97.88 92 PRO A O 1
ATOM 694 N N . THR A 1 93 ? -5.203 -3.064 2.135 1 98 93 THR A N 1
ATOM 695 C CA . THR A 1 93 ? -3.951 -2.762 1.451 1 98 93 THR A CA 1
ATOM 696 C C . THR A 1 93 ? -3.125 -4.027 1.253 1 98 93 THR A C 1
ATOM 698 O O . THR A 1 93 ? -2.148 -4.027 0.5 1 98 93 THR A O 1
ATOM 701 N N . GLN A 1 94 ? -3.521 -5.102 1.86 1 97.25 94 GLN A N 1
ATOM 702 C CA . GLN A 1 94 ? -2.676 -6.289 1.909 1 97.25 94 GLN A CA 1
ATOM 703 C C . GLN A 1 94 ? -2.834 -7.129 0.646 1 97.25 94 GLN A C 1
ATOM 705 O O . GLN A 1 94 ? -3.084 -8.336 0.723 1 97.25 94 GLN A O 1
ATOM 710 N N . HIS A 1 95 ? -2.674 -6.492 -0.489 1 98.25 95 HIS A N 1
ATOM 711 C CA . HIS A 1 95 ? -2.52 -7.219 -1.743 1 98.25 95 HIS A CA 1
ATOM 712 C C . HIS A 1 95 ? -1.237 -8.047 -1.747 1 98.25 95 HIS A C 1
ATOM 714 O O . HIS A 1 95 ? -0.386 -7.883 -0.87 1 98.25 95 HIS A O 1
ATOM 720 N N . GLY A 1 96 ? -1.138 -8.938 -2.686 1 97.94 96 GLY A N 1
ATOM 721 C CA . GLY A 1 96 ? 0.005 -9.836 -2.727 1 97.94 96 GLY A CA 1
ATOM 722 C C . GLY A 1 96 ? 1.337 -9.117 -2.668 1 97.94 96 GLY A C 1
ATOM 723 O O . GLY A 1 96 ? 2.215 -9.477 -1.884 1 97.94 96 GLY A O 1
ATOM 724 N N . GLU A 1 97 ? 1.52 -8.078 -3.469 1 98.56 97 GLU A N 1
ATOM 725 C CA . GLU A 1 97 ? 2.783 -7.355 -3.576 1 98.56 97 GLU A CA 1
ATOM 726 C C . GLU A 1 97 ? 3.066 -6.543 -2.314 1 98.56 97 GLU A C 1
ATOM 728 O O . GLU A 1 97 ? 4.195 -6.535 -1.815 1 98.56 97 GLU A O 1
ATOM 733 N N . ILE A 1 98 ? 2.027 -5.855 -1.773 1 98.44 98 ILE A N 1
ATOM 734 C CA . ILE A 1 98 ? 2.191 -5.07 -0.554 1 98.44 98 ILE A CA 1
ATOM 735 C C . ILE A 1 98 ? 2.557 -5.992 0.607 1 98.44 98 ILE A C 1
ATOM 737 O O . ILE A 1 98 ? 3.477 -5.703 1.374 1 98.44 98 ILE A O 1
ATOM 741 N N . THR A 1 99 ? 1.863 -7.09 0.699 1 97.31 99 THR A N 1
ATOM 742 C CA . THR A 1 99 ? 2.119 -8.07 1.748 1 97.31 99 THR A CA 1
ATOM 743 C C . THR A 1 99 ? 3.545 -8.609 1.651 1 97.31 99 THR A C 1
ATOM 745 O O . THR A 1 99 ? 4.219 -8.781 2.668 1 97.31 99 THR A O 1
ATOM 748 N N . ALA A 1 100 ? 3.969 -8.883 0.49 1 98.25 100 ALA A N 1
ATOM 749 C CA . ALA A 1 100 ? 5.316 -9.406 0.293 1 98.25 100 ALA A CA 1
ATOM 750 C C . ALA A 1 100 ? 6.371 -8.383 0.709 1 98.25 100 ALA A C 1
ATOM 752 O O . ALA A 1 100 ? 7.359 -8.727 1.358 1 98.25 100 ALA A O 1
ATOM 753 N N . ILE A 1 101 ? 6.191 -7.133 0.322 1 98.38 101 ILE A N 1
ATOM 754 C CA . ILE A 1 101 ? 7.137 -6.086 0.695 1 98.38 101 ILE A CA 1
ATOM 755 C C . ILE A 1 101 ? 7.207 -5.973 2.217 1 98.38 101 ILE A C 1
ATOM 757 O O . ILE A 1 101 ? 8.297 -5.891 2.791 1 98.38 101 ILE A O 1
ATOM 761 N N . GLN A 1 102 ? 6.082 -6.035 2.873 1 96.25 102 GLN A N 1
ATOM 762 C CA . GLN A 1 102 ? 6.035 -5.973 4.328 1 96.25 102 GLN A CA 1
ATOM 763 C C . GLN A 1 102 ? 6.711 -7.191 4.949 1 96.25 102 GLN A C 1
ATOM 765 O O . GLN A 1 102 ? 7.52 -7.059 5.871 1 96.25 102 GLN A O 1
ATOM 770 N N . HIS A 1 103 ? 6.371 -8.336 4.43 1 95.56 103 HIS A N 1
ATOM 771 C CA . HIS A 1 103 ? 6.922 -9.578 4.961 1 95.56 103 HIS A CA 1
ATOM 772 C C . HIS A 1 103 ? 8.438 -9.625 4.781 1 95.56 103 HIS A C 1
ATOM 774 O O . HIS A 1 103 ? 9.164 -10.008 5.699 1 95.56 103 HIS A O 1
ATOM 780 N N . CYS A 1 104 ? 8.906 -9.266 3.615 1 97.38 104 CYS A N 1
ATOM 781 C CA . CYS A 1 104 ? 10.336 -9.273 3.359 1 97.38 104 CYS A CA 1
ATOM 782 C C . CYS A 1 104 ? 11.055 -8.242 4.223 1 97.38 104 CYS A C 1
ATOM 784 O O . CYS A 1 104 ? 12.203 -8.453 4.629 1 97.38 104 CYS A O 1
ATOM 786 N N . THR A 1 105 ? 10.391 -7.113 4.492 1 96.75 105 THR A N 1
ATOM 787 C CA . THR A 1 105 ? 10.938 -6.16 5.453 1 96.75 105 THR A CA 1
ATOM 788 C C . THR A 1 105 ? 11.172 -6.828 6.805 1 96.75 105 THR A C 1
ATOM 790 O O . THR A 1 105 ? 12.25 -6.695 7.391 1 96.75 105 THR A O 1
ATOM 793 N N . ASN A 1 106 ? 10.203 -7.574 7.289 1 94.06 106 ASN A N 1
ATOM 794 C CA . ASN A 1 106 ? 10.328 -8.281 8.555 1 94.06 106 ASN A CA 1
ATOM 795 C C . ASN A 1 106 ? 11.477 -9.289 8.523 1 94.06 106 ASN A C 1
ATOM 797 O O . ASN A 1 106 ? 12.234 -9.414 9.492 1 94.06 106 ASN A O 1
ATOM 801 N N . VAL A 1 107 ? 11.539 -9.992 7.43 1 94.56 107 VAL A N 1
ATOM 802 C CA . VAL A 1 107 ? 12.586 -11 7.27 1 94.56 107 VAL A CA 1
ATOM 803 C C . VAL A 1 107 ? 13.953 -10.328 7.352 1 94.56 107 VAL A C 1
ATOM 805 O O . VAL A 1 107 ? 14.852 -10.82 8.047 1 94.56 107 VAL A O 1
ATOM 808 N N . LEU A 1 108 ? 14.109 -9.234 6.676 1 96.75 108 LEU A N 1
ATOM 809 C CA . LEU A 1 108 ? 15.383 -8.531 6.648 1 96.75 108 LEU A CA 1
ATOM 810 C C . LEU A 1 108 ? 15.703 -7.934 8.016 1 96.75 108 LEU A C 1
ATOM 812 O O . LEU A 1 108 ? 16.859 -7.922 8.438 1 96.75 108 LEU A O 1
ATOM 816 N N . GLN A 1 109 ? 14.664 -7.473 8.727 1 94.94 109 GLN A N 1
ATOM 817 C CA . GLN A 1 109 ? 14.859 -6.98 10.086 1 94.94 109 GLN A CA 1
ATOM 818 C C . GLN A 1 109 ? 15.352 -8.094 11.008 1 94.94 109 GLN A C 1
ATOM 820 O O . GLN A 1 109 ? 16.25 -7.875 11.82 1 94.94 109 GLN A O 1
ATOM 825 N N . ARG A 1 110 ? 14.797 -9.219 10.898 1 93.25 110 ARG A N 1
ATOM 826 C CA . ARG A 1 110 ? 15.188 -10.359 11.727 1 93.25 110 ARG A CA 1
ATOM 827 C C . ARG A 1 110 ? 16.625 -10.773 11.438 1 93.25 110 ARG A C 1
ATOM 829 O O . ARG A 1 110 ? 17.312 -11.32 12.305 1 93.25 110 ARG A O 1
ATOM 836 N N . LYS A 1 111 ? 17.078 -10.477 10.266 1 95.12 111 LYS A N 1
ATOM 837 C CA . LYS A 1 111 ? 18.453 -10.773 9.891 1 95.12 111 LYS A CA 1
ATOM 838 C C . LYS A 1 111 ? 19.406 -9.703 10.422 1 95.12 111 LYS A C 1
ATOM 840 O O . LYS A 1 111 ? 20.625 -9.773 10.195 1 95.12 111 LYS A O 1
ATOM 845 N N . GLY A 1 112 ? 18.859 -8.625 10.992 1 95.94 112 GLY A N 1
ATOM 846 C CA . GLY A 1 112 ? 19.688 -7.641 11.68 1 95.94 112 GLY A CA 1
ATOM 847 C C . GLY A 1 112 ? 19.891 -6.371 10.875 1 95.94 112 GLY A C 1
ATOM 848 O O . GLY A 1 112 ? 20.672 -5.504 11.266 1 95.94 112 GLY A O 1
ATOM 849 N N . LEU A 1 113 ? 19.219 -6.207 9.758 1 97.44 113 LEU A N 1
ATOM 850 C CA . LEU A 1 113 ? 19.391 -5.008 8.945 1 97.44 113 LEU A CA 1
ATOM 851 C C . LEU A 1 113 ? 18.641 -3.828 9.555 1 97.44 113 LEU A C 1
ATOM 853 O O . LEU A 1 113 ? 17.516 -3.988 10.039 1 97.44 113 LEU A O 1
ATOM 857 N N . SER A 1 114 ? 19.219 -2.609 9.5 1 97.25 114 SER A N 1
ATOM 858 C CA . SER A 1 114 ? 18.562 -1.371 9.898 1 97.25 114 SER A CA 1
ATOM 859 C C . SER A 1 114 ? 17.547 -0.92 8.852 1 97.25 114 SER A C 1
ATOM 861 O O . SER A 1 114 ? 17.594 -1.372 7.707 1 97.25 114 SER A O 1
ATOM 863 N N . PRO A 1 115 ? 16.656 -0.056 9.234 1 95.81 115 PRO A N 1
ATOM 864 C CA . PRO A 1 115 ? 15.711 0.484 8.25 1 95.81 115 PRO A CA 1
ATOM 865 C C . PRO A 1 115 ? 16.406 1.098 7.039 1 95.81 115 PRO A C 1
ATOM 867 O O . PRO A 1 115 ? 15.969 0.895 5.902 1 95.81 115 PRO A O 1
ATOM 870 N N . GLN A 1 116 ? 17.469 1.801 7.23 1 96.31 116 GLN A N 1
ATOM 871 C CA . GLN A 1 116 ? 18.188 2.432 6.137 1 96.31 116 GLN A CA 1
ATOM 872 C C . GLN A 1 116 ? 18.812 1.386 5.219 1 96.31 116 GLN A C 1
ATOM 874 O O . GLN A 1 116 ? 18.812 1.542 3.996 1 96.31 116 GLN A O 1
ATOM 879 N N . GLU A 1 117 ? 19.344 0.365 5.859 1 97.88 117 GLU A N 1
ATOM 880 C CA . GLU A 1 117 ? 19.922 -0.722 5.078 1 97.88 117 GLU A CA 1
ATOM 881 C C . GLU A 1 117 ? 18.859 -1.446 4.262 1 97.88 117 GLU A C 1
ATOM 883 O O . GLU A 1 117 ? 19.109 -1.835 3.117 1 97.88 117 GLU A O 1
ATOM 888 N N . ILE A 1 118 ? 17.734 -1.608 4.852 1 98.06 118 ILE A N 1
ATOM 889 C CA . ILE A 1 118 ? 16.625 -2.275 4.164 1 98.06 118 ILE A CA 1
ATOM 890 C C . ILE A 1 118 ? 16.172 -1.437 2.971 1 98.06 118 ILE A C 1
ATOM 892 O O . ILE A 1 118 ? 16.016 -1.956 1.864 1 98.06 118 ILE A O 1
ATOM 896 N N . LEU A 1 119 ? 16.031 -0.141 3.158 1 97.38 119 LEU A N 1
ATOM 897 C CA . LEU A 1 119 ? 15.617 0.754 2.084 1 97.38 119 LEU A CA 1
ATOM 898 C C . LEU A 1 119 ? 16.609 0.712 0.927 1 97.38 119 LEU A C 1
ATOM 900 O O . LEU A 1 119 ? 16.219 0.783 -0.239 1 97.38 119 LEU A O 1
ATOM 904 N N . ALA A 1 120 ? 17.859 0.584 1.204 1 97.19 120 ALA A N 1
ATOM 905 C CA . ALA A 1 120 ? 18.906 0.549 0.184 1 97.19 120 ALA A CA 1
ATOM 906 C C . ALA A 1 120 ? 18.922 -0.79 -0.548 1 97.19 120 ALA A C 1
ATOM 908 O O . ALA A 1 120 ? 19.406 -0.886 -1.675 1 97.19 120 ALA A O 1
ATOM 909 N N . ALA A 1 121 ? 18.375 -1.791 0.053 1 98.06 121 ALA A N 1
ATOM 910 C CA . ALA A 1 121 ? 18.469 -3.15 -0.474 1 98.06 121 ALA A CA 1
ATOM 911 C C . ALA A 1 121 ? 17.438 -3.383 -1.583 1 98.06 121 ALA A C 1
ATOM 913 O O . ALA A 1 121 ? 17.656 -4.211 -2.473 1 98.06 121 ALA A O 1
ATOM 914 N N . TRP A 1 122 ? 16.312 -2.67 -1.585 1 98.19 122 TRP A N 1
ATOM 915 C CA . TRP A 1 122 ? 15.195 -2.951 -2.479 1 98.19 122 TRP A CA 1
ATOM 916 C C . TRP A 1 122 ? 15.625 -2.854 -3.938 1 98.19 122 TRP A C 1
ATOM 918 O O . TRP A 1 122 ? 15.117 -3.584 -4.793 1 98.19 122 TRP A O 1
ATOM 928 N N . LYS A 1 123 ? 16.578 -1.966 -4.25 1 97.38 123 LYS A N 1
ATOM 929 C CA . LYS A 1 123 ? 17 -1.715 -5.625 1 97.38 123 LYS A CA 1
ATOM 930 C C . LYS A 1 123 ? 17.719 -2.932 -6.207 1 97.38 123 LYS A C 1
ATOM 932 O O . LYS A 1 123 ? 17.953 -2.996 -7.418 1 97.38 123 LYS A O 1
ATOM 937 N N . HIS A 1 124 ? 18.062 -3.918 -5.398 1 97.75 124 HIS A N 1
ATOM 938 C CA . HIS A 1 124 ? 18.766 -5.113 -5.848 1 97.75 124 HIS A CA 1
ATOM 939 C C . HIS A 1 124 ? 17.812 -6.285 -6.02 1 97.75 124 HIS A C 1
ATOM 941 O O . HIS A 1 124 ? 18.219 -7.375 -6.418 1 97.75 124 HIS A O 1
ATOM 947 N N . PHE A 1 125 ? 16.531 -6.07 -5.766 1 98.5 125 PHE A N 1
ATOM 948 C CA . PHE A 1 125 ? 15.586 -7.188 -5.734 1 98.5 125 PH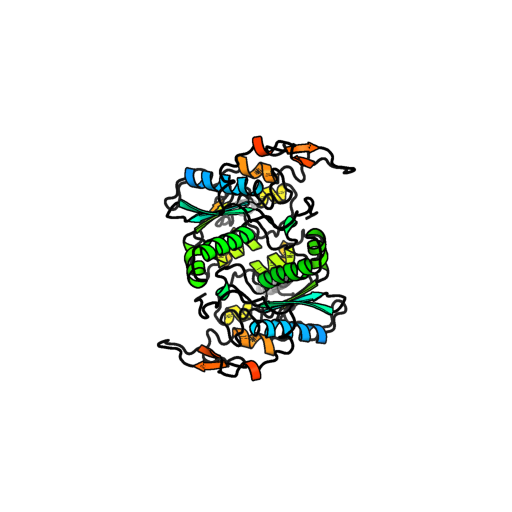E A CA 1
ATOM 949 C C . PHE A 1 125 ? 14.703 -7.184 -6.977 1 98.5 125 PHE A C 1
ATOM 951 O O . PHE A 1 125 ? 14.438 -6.125 -7.555 1 98.5 125 PHE A O 1
ATOM 958 N N . SER A 1 126 ? 14.273 -8.367 -7.387 1 98.62 126 SER A N 1
ATOM 959 C CA . SER A 1 126 ? 13.211 -8.609 -8.352 1 98.62 126 SER A CA 1
ATOM 960 C C . SER A 1 126 ? 11.938 -9.086 -7.66 1 98.62 126 SER A C 1
ATOM 962 O O . SER A 1 126 ? 11.992 -9.906 -6.738 1 98.62 126 SER A O 1
ATOM 964 N N . LEU A 1 127 ? 10.859 -8.508 -8.094 1 98.88 127 LEU A N 1
ATOM 965 C CA . LEU A 1 127 ? 9.555 -8.914 -7.578 1 98.88 127 LEU A CA 1
ATOM 966 C C . LEU A 1 127 ? 8.797 -9.742 -8.609 1 98.88 127 LEU A C 1
ATOM 968 O O . LEU A 1 127 ? 8.555 -9.281 -9.727 1 98.88 127 LEU A O 1
ATOM 972 N N . TYR A 1 128 ? 8.516 -10.992 -8.281 1 98.81 128 TYR A N 1
ATOM 973 C CA . TYR A 1 128 ? 7.691 -11.883 -9.094 1 98.81 128 TYR A CA 1
ATOM 974 C C . TYR A 1 128 ? 6.277 -11.977 -8.531 1 98.81 128 TYR A C 1
ATOM 976 O O . TYR A 1 128 ? 6.09 -12.32 -7.359 1 98.81 128 TYR A O 1
ATOM 984 N N . THR A 1 129 ? 5.27 -11.648 -9.32 1 98.81 129 THR A N 1
ATOM 985 C CA . THR A 1 129 ? 3.875 -11.719 -8.906 1 98.81 129 THR A CA 1
ATOM 986 C C . THR A 1 129 ? 3.029 -12.406 -9.977 1 98.81 129 THR A C 1
ATOM 988 O O . THR A 1 129 ? 3.248 -12.203 -11.172 1 98.81 129 THR A O 1
ATOM 991 N N . ASN A 1 130 ? 2.121 -13.258 -9.547 1 98.56 130 ASN A N 1
ATOM 992 C CA . ASN A 1 130 ? 1.447 -14.109 -10.516 1 98.56 130 ASN A CA 1
ATOM 993 C C . ASN A 1 130 ? 0.377 -13.344 -11.289 1 98.56 130 ASN A C 1
ATOM 995 O O . ASN A 1 130 ? -0.217 -13.875 -12.227 1 98.56 130 ASN A O 1
ATOM 999 N N . ALA A 1 131 ? 0.159 -12.109 -10.906 1 97.75 131 ALA A N 1
ATOM 1000 C CA . ALA A 1 131 ? -0.737 -11.227 -11.648 1 97.75 131 ALA A CA 1
ATOM 1001 C C . ALA A 1 131 ? -0.128 -9.836 -11.805 1 97.75 131 ALA A C 1
ATOM 1003 O O . ALA A 1 131 ? 0.61 -9.367 -10.938 1 97.75 131 ALA A O 1
ATOM 1004 N N . GLU A 1 132 ? -0.457 -9.203 -12.938 1 97.38 132 GLU A N 1
ATOM 1005 C CA . GLU A 1 132 ? -0.032 -7.82 -13.102 1 97.38 132 GLU A CA 1
ATOM 1006 C C . GLU A 1 132 ? -0.449 -6.961 -11.914 1 97.38 132 GLU A C 1
ATOM 1008 O O . GLU A 1 132 ? -1.605 -7 -11.492 1 97.38 132 GLU A O 1
ATOM 1013 N N . PRO A 1 133 ? 0.549 -6.203 -11.336 1 97.94 133 PRO A N 1
ATOM 1014 C CA . PRO A 1 133 ? 0.201 -5.371 -10.18 1 97.94 133 PRO A CA 1
ATOM 1015 C C . PRO A 1 133 ? -0.879 -4.34 -10.5 1 97.94 133 PRO A C 1
ATOM 1017 O O . PRO A 1 133 ? -0.873 -3.752 -11.578 1 97.94 133 PRO A O 1
ATOM 1020 N N . CYS A 1 134 ? -1.817 -4.191 -9.555 1 97.56 134 CYS A N 1
ATOM 1021 C CA . CYS A 1 134 ? -2.756 -3.082 -9.68 1 97.56 134 CYS A CA 1
ATOM 1022 C C . CYS A 1 134 ? -2.043 -1.744 -9.531 1 97.56 134 CYS A C 1
ATOM 1024 O O . CYS A 1 134 ? -0.845 -1.703 -9.25 1 97.56 134 CYS A O 1
ATOM 1026 N N . THR A 1 135 ? -2.738 -0.68 -9.695 1 97.81 135 THR A N 1
ATOM 1027 C CA . THR A 1 135 ? -2.172 0.661 -9.602 1 97.81 135 THR A CA 1
ATOM 1028 C C . THR A 1 135 ? -1.527 0.887 -8.242 1 97.81 135 THR A C 1
ATOM 1030 O O . THR A 1 135 ? -0.43 1.442 -8.148 1 97.81 135 THR A O 1
ATOM 1033 N N . MET A 1 136 ? -2.111 0.487 -7.141 1 98.44 136 MET A N 1
ATOM 1034 C CA . MET A 1 136 ? -1.554 0.596 -5.793 1 98.44 136 MET A CA 1
ATOM 1035 C C . MET A 1 136 ? -0.211 -0.12 -5.703 1 98.44 136 MET A C 1
ATOM 1037 O O . MET A 1 136 ? 0.786 0.472 -5.285 1 98.44 136 MET A O 1
ATOM 1041 N N . CYS A 1 137 ? -0.222 -1.311 -6.145 1 98.75 137 CYS A N 1
ATOM 1042 C CA . CYS A 1 137 ? 0.933 -2.178 -5.945 1 98.75 137 CYS A CA 1
ATOM 1043 C C . CYS A 1 137 ? 2.078 -1.781 -6.871 1 98.75 137 CYS A C 1
ATOM 1045 O O . CYS A 1 137 ? 3.246 -1.849 -6.484 1 98.75 137 CYS A O 1
ATOM 1047 N N . LEU A 1 138 ? 1.735 -1.416 -8.117 1 98.38 138 LEU A N 1
ATOM 1048 C CA . LEU A 1 138 ? 2.801 -0.98 -9.008 1 98.38 138 LEU A CA 1
ATOM 1049 C C . LEU A 1 138 ? 3.441 0.308 -8.508 1 98.38 138 LEU A C 1
ATOM 1051 O O . LEU A 1 138 ? 4.656 0.487 -8.617 1 98.38 138 LEU A O 1
ATOM 1055 N N . SER A 1 139 ? 2.627 1.229 -8.016 1 98.31 139 SER A N 1
ATOM 1056 C CA . SER A 1 139 ? 3.17 2.445 -7.418 1 98.31 139 SER A CA 1
ATOM 1057 C C . SER A 1 139 ? 4.094 2.125 -6.25 1 98.31 139 SER A C 1
ATOM 1059 O O . SER A 1 139 ? 5.148 2.744 -6.094 1 98.31 139 SER A O 1
ATOM 1061 N N . ALA A 1 140 ? 3.703 1.142 -5.422 1 98.62 140 ALA A N 1
ATOM 1062 C CA . ALA A 1 140 ? 4.543 0.694 -4.316 1 98.62 140 ALA A CA 1
ATOM 1063 C C . ALA A 1 140 ? 5.887 0.177 -4.82 1 98.62 140 ALA A C 1
ATOM 1065 O O . ALA A 1 140 ? 6.938 0.488 -4.25 1 98.62 140 ALA A O 1
ATOM 1066 N N . ILE A 1 141 ? 5.828 -0.594 -5.852 1 98.62 141 ILE A N 1
ATOM 1067 C CA . ILE A 1 141 ? 7.02 -1.185 -6.453 1 98.62 141 ILE A CA 1
ATOM 1068 C C . ILE A 1 141 ? 7.953 -0.079 -6.938 1 98.62 141 ILE A C 1
ATOM 1070 O O . ILE A 1 141 ? 9.172 -0.154 -6.742 1 98.62 141 ILE A O 1
ATOM 1074 N N . ARG A 1 142 ? 7.379 0.946 -7.5 1 98 142 ARG A N 1
ATOM 1075 C CA . ARG A 1 142 ? 8.18 2.068 -7.98 1 98 142 ARG A CA 1
ATOM 1076 C C . ARG A 1 142 ? 8.781 2.848 -6.82 1 98 142 ARG A C 1
ATOM 1078 O O . ARG A 1 142 ? 9.969 3.174 -6.836 1 98 142 ARG A O 1
ATOM 1085 N N . TRP A 1 143 ? 7.98 3.129 -5.812 1 97.69 143 TRP A N 1
ATOM 1086 C CA . TRP A 1 143 ? 8.484 3.826 -4.637 1 97.69 143 TRP A CA 1
ATOM 1087 C C . TRP A 1 143 ? 9.633 3.049 -3.992 1 97.69 143 TRP A C 1
ATOM 1089 O O . TRP A 1 143 ? 10.586 3.643 -3.49 1 97.69 143 TRP A O 1
ATOM 1099 N N . ALA A 1 144 ? 9.547 1.71 -3.99 1 97.88 144 ALA A N 1
ATOM 1100 C CA . ALA A 1 144 ? 10.539 0.849 -3.354 1 97.88 144 ALA A CA 1
ATOM 1101 C C . ALA A 1 144 ? 11.859 0.877 -4.117 1 97.88 144 ALA A C 1
ATOM 1103 O O . ALA A 1 144 ? 12.93 0.676 -3.535 1 97.88 144 ALA A O 1
ATOM 1104 N N . GLY A 1 145 ? 11.75 1.054 -5.422 1 97.56 145 GLY A N 1
ATOM 1105 C CA . GLY A 1 145 ? 12.945 1.097 -6.246 1 97.56 145 GLY A CA 1
ATOM 1106 C C . GLY A 1 145 ? 13.398 -0.274 -6.711 1 97.56 145 GLY A C 1
ATOM 1107 O O . GLY A 1 145 ? 14.586 -0.487 -6.965 1 97.56 145 GLY A O 1
ATOM 1108 N N . PHE A 1 146 ? 12.492 -1.241 -6.871 1 98.31 146 PHE A N 1
ATOM 1109 C CA . PHE A 1 146 ? 12.836 -2.586 -7.32 1 98.31 146 PHE A CA 1
ATOM 1110 C C . PHE A 1 146 ? 13.586 -2.539 -8.641 1 98.31 146 PHE A C 1
ATOM 1112 O O . PHE A 1 146 ? 13.258 -1.738 -9.523 1 98.31 146 PHE A O 1
ATOM 1119 N N . LYS A 1 147 ? 14.484 -3.412 -8.766 1 97.62 147 LYS A N 1
ATOM 1120 C CA . LYS A 1 147 ? 15.211 -3.543 -10.023 1 97.62 147 LYS A CA 1
ATOM 1121 C C . LYS A 1 147 ? 14.297 -4.016 -11.148 1 97.62 147 LYS A C 1
ATOM 1123 O O . LYS A 1 147 ? 14.359 -3.502 -12.266 1 97.62 147 LYS A O 1
ATOM 1128 N N . GLU A 1 148 ? 13.5 -5.023 -10.82 1 97.44 148 GLU A N 1
ATOM 1129 C CA . GLU A 1 148 ? 12.594 -5.609 -11.812 1 97.44 148 GLU A CA 1
ATOM 1130 C C . GLU A 1 148 ? 11.266 -6 -11.188 1 97.44 148 GLU A C 1
ATOM 1132 O O . GLU A 1 148 ? 11.203 -6.332 -10 1 97.44 148 GLU A O 1
ATOM 1137 N N . VAL A 1 149 ? 10.227 -5.941 -12.023 1 98 149 VAL A N 1
ATOM 1138 C CA . VAL A 1 149 ? 8.938 -6.555 -11.711 1 98 149 VAL A CA 1
ATOM 1139 C C . VAL A 1 149 ? 8.523 -7.484 -12.852 1 98 149 VAL A C 1
ATOM 1141 O O . VAL A 1 149 ? 8.492 -7.074 -14.016 1 98 149 VAL A O 1
ATOM 1144 N N . ILE A 1 150 ? 8.32 -8.75 -12.531 1 98 150 ILE A N 1
ATOM 1145 C CA . ILE A 1 150 ? 7.875 -9.781 -13.461 1 98 150 ILE A CA 1
ATOM 1146 C C . ILE A 1 150 ? 6.477 -10.258 -13.07 1 98 150 ILE A C 1
ATOM 1148 O O . ILE A 1 150 ? 6.242 -10.641 -11.922 1 98 150 ILE A O 1
ATOM 1152 N N . TYR A 1 151 ? 5.559 -10.234 -14.023 1 98.12 151 TYR A N 1
ATOM 1153 C CA . TYR A 1 151 ? 4.215 -10.664 -13.656 1 98.12 151 TYR A CA 1
ATOM 1154 C C . TYR A 1 151 ? 3.711 -11.742 -14.609 1 98.12 151 TYR A C 1
ATOM 1156 O O . TYR A 1 151 ? 4.203 -11.867 -15.734 1 98.12 151 TYR A O 1
ATOM 1164 N N . GLY A 1 152 ? 2.779 -12.57 -14.086 1 97.69 152 GLY A N 1
ATOM 1165 C CA . GLY A 1 152 ? 2.088 -13.57 -14.883 1 97.69 152 GLY A CA 1
ATOM 1166 C C . GLY A 1 152 ? 0.861 -13.031 -15.594 1 97.69 152 GLY A C 1
ATOM 1167 O O . GLY A 1 152 ? 0.975 -12.195 -16.484 1 97.69 152 GLY A O 1
ATOM 1168 N N . THR A 1 153 ? -0.344 -13.289 -15.086 1 96.44 153 THR A N 1
ATOM 1169 C CA . THR A 1 153 ? -1.623 -12.938 -15.688 1 96.44 153 THR A CA 1
ATOM 1170 C C . THR A 1 153 ? -1.801 -11.422 -15.742 1 96.44 153 THR A C 1
ATOM 1172 O O . THR A 1 153 ? -1.622 -10.742 -14.727 1 96.44 153 THR A O 1
ATOM 1175 N N . SER A 1 154 ? -2.18 -10.883 -16.875 1 95.19 154 SER A N 1
ATOM 1176 C CA . SER A 1 154 ? -2.33 -9.438 -17.047 1 95.19 154 SER A CA 1
ATOM 1177 C C . SER A 1 154 ? -3.623 -8.938 -16.422 1 95.19 154 SER A C 1
ATOM 1179 O O . SER A 1 154 ? -4.574 -9.703 -16.234 1 95.19 154 SER A O 1
ATOM 1181 N N . VAL A 1 155 ? -3.621 -7.656 -16.094 1 94.25 155 VAL A N 1
ATOM 1182 C CA . VAL A 1 155 ? -4.816 -7 -15.578 1 94.25 155 VAL A CA 1
ATOM 1183 C C . VAL A 1 155 ? -5.934 -7.059 -16.609 1 94.25 155 VAL A C 1
ATOM 1185 O O . VAL A 1 155 ? -7.105 -7.191 -16.266 1 94.25 155 VAL A O 1
ATOM 1188 N N . ARG A 1 156 ? -5.59 -6.988 -17.828 1 92.38 156 ARG A N 1
ATOM 1189 C CA . ARG A 1 156 ? -6.574 -7.121 -18.906 1 92.38 156 ARG A CA 1
ATOM 1190 C C . ARG A 1 156 ? -7.277 -8.469 -18.828 1 92.38 156 ARG A C 1
ATOM 1192 O O . ARG A 1 156 ? -8.508 -8.539 -18.844 1 92.38 156 ARG A O 1
ATOM 1199 N N . THR A 1 157 ? -6.484 -9.523 -18.766 1 92.88 157 THR A N 1
ATOM 1200 C CA . THR A 1 157 ? -7.047 -10.867 -18.656 1 92.88 157 THR A CA 1
ATOM 1201 C C . THR A 1 157 ? -7.922 -10.992 -17.422 1 92.88 157 THR A C 1
ATOM 1203 O O . THR A 1 157 ? -9.016 -11.555 -17.484 1 92.88 157 THR A O 1
ATOM 1206 N N . ILE A 1 158 ? -7.473 -10.492 -16.328 1 94.19 158 ILE A N 1
ATOM 1207 C CA . ILE A 1 158 ? -8.203 -10.555 -15.062 1 94.19 158 ILE A CA 1
ATOM 1208 C C . ILE A 1 158 ? -9.531 -9.805 -15.203 1 94.19 158 ILE A C 1
ATOM 1210 O O . ILE A 1 158 ? -10.586 -10.32 -14.812 1 94.19 158 ILE A O 1
ATOM 1214 N N . ALA A 1 159 ? -9.461 -8.625 -15.773 1 92.19 159 ALA A N 1
ATOM 1215 C CA . ALA A 1 159 ? -10.656 -7.809 -15.969 1 92.19 159 ALA A CA 1
ATOM 1216 C C . ALA A 1 159 ? -11.633 -8.484 -16.922 1 92.19 159 ALA A C 1
ATOM 1218 O O . ALA A 1 159 ? -12.844 -8.484 -16.688 1 92.19 159 ALA A O 1
ATOM 1219 N N . GLU A 1 160 ? -11.141 -9.086 -17.938 1 92.75 160 GLU A N 1
ATOM 1220 C CA . GLU A 1 160 ? -11.969 -9.781 -18.922 1 92.75 160 GLU A CA 1
ATOM 1221 C C . GLU A 1 160 ? -12.648 -11 -18.312 1 92.75 160 GLU A C 1
ATOM 1223 O O . GLU A 1 160 ? -13.672 -11.469 -18.828 1 92.75 160 GLU A O 1
ATOM 1228 N N . ASN A 1 161 ? -12.07 -11.453 -17.219 1 91.94 161 ASN A N 1
ATOM 1229 C CA . ASN A 1 161 ? -12.672 -12.594 -16.516 1 91.94 161 ASN A CA 1
ATOM 1230 C C . ASN A 1 161 ? -13.539 -12.141 -15.344 1 91.94 161 ASN A C 1
ATOM 1232 O O . ASN A 1 161 ? -13.844 -12.938 -14.453 1 91.94 161 ASN A O 1
ATOM 1236 N N . GLY A 1 162 ? -13.82 -10.898 -15.258 1 91.12 162 GLY A N 1
ATOM 1237 C CA . GLY A 1 162 ? -14.938 -10.469 -14.422 1 91.12 162 GLY A CA 1
ATOM 1238 C C . GLY A 1 162 ? -14.5 -9.711 -13.188 1 91.12 162 GLY A C 1
ATOM 1239 O O . GLY A 1 162 ? -15.344 -9.234 -12.414 1 91.12 162 GLY A O 1
ATOM 1240 N N . ARG A 1 163 ? -13.242 -9.531 -12.961 1 91.75 163 ARG A N 1
ATOM 1241 C CA . ARG A 1 163 ? -12.797 -8.852 -11.75 1 91.75 163 ARG A CA 1
ATOM 1242 C C . ARG A 1 163 ? -12.609 -7.359 -12.008 1 91.75 163 ARG A C 1
ATOM 1244 O O . ARG A 1 163 ? -12.016 -6.965 -13.008 1 91.75 163 ARG A O 1
ATOM 1251 N N . ASN A 1 164 ? -13.047 -6.578 -11.055 1 90.81 164 ASN A N 1
ATOM 1252 C CA . ASN A 1 164 ? -12.891 -5.129 -11.133 1 90.81 164 ASN A CA 1
ATOM 1253 C C . ASN A 1 164 ? -11.445 -4.715 -10.891 1 90.81 164 ASN A C 1
ATOM 1255 O O . ASN A 1 164 ? -10.688 -5.426 -10.219 1 90.81 164 ASN A O 1
ATOM 1259 N N . GLN A 1 165 ? -11.109 -3.619 -11.484 1 91.81 165 GLN A N 1
ATOM 1260 C CA . GLN A 1 165 ? -9.773 -3.057 -11.375 1 91.81 165 GLN A CA 1
ATOM 1261 C C . GLN A 1 165 ? -9.812 -1.531 -11.375 1 91.81 165 GLN A C 1
ATOM 1263 O O . GLN A 1 165 ? -10.844 -0.932 -11.695 1 91.81 165 GLN A O 1
ATOM 1268 N N . ILE A 1 166 ? -8.766 -0.924 -10.844 1 95.25 166 ILE A N 1
ATOM 1269 C CA . ILE A 1 166 ? -8.484 0.45 -11.242 1 95.25 166 ILE A CA 1
ATOM 1270 C C . ILE A 1 166 ? -7.82 0.463 -12.617 1 95.25 166 ILE A C 1
ATOM 1272 O O . ILE A 1 166 ? -6.715 -0.054 -12.789 1 95.25 166 ILE A O 1
ATOM 1276 N N . TYR A 1 167 ? -8.453 1.01 -13.555 1 94.06 167 TYR A N 1
ATOM 1277 C CA . TYR A 1 167 ? -8.078 0.855 -14.953 1 94.06 167 TYR A CA 1
ATOM 1278 C C . TYR A 1 167 ? -7.02 1.877 -15.352 1 94.06 167 TYR A C 1
ATOM 1280 O O . TYR A 1 167 ? -7.23 2.67 -16.281 1 94.06 167 TYR A O 1
ATOM 1288 N N . ILE A 1 168 ? -5.949 1.893 -14.68 1 94 168 ILE A N 1
ATOM 1289 C CA . ILE A 1 168 ? -4.715 2.594 -15.008 1 94 168 ILE A CA 1
ATOM 1290 C C . ILE A 1 168 ? -3.625 1.582 -15.367 1 94 168 ILE A C 1
ATOM 1292 O O . ILE A 1 168 ? -3.227 0.77 -14.523 1 94 168 ILE A O 1
ATOM 1296 N N . PRO A 1 169 ? -3.201 1.613 -16.562 1 88.69 169 PRO A N 1
ATOM 1297 C CA . PRO A 1 169 ? -2.213 0.612 -16.969 1 88.69 169 PRO A CA 1
ATOM 1298 C C . PRO A 1 169 ? -0.884 0.763 -16.219 1 88.69 169 PRO A C 1
ATOM 1300 O O . PRO A 1 169 ? -0.468 1.883 -15.922 1 88.69 169 PRO A O 1
ATOM 1303 N N . SER A 1 170 ? -0.225 -0.32 -15.992 1 91.88 170 SER A N 1
ATOM 1304 C CA . SER A 1 170 ? 1.055 -0.335 -15.289 1 91.88 170 SER A CA 1
ATOM 1305 C C . SER A 1 170 ? 2.084 0.54 -16 1 91.88 170 SER A C 1
ATOM 1307 O O . SER A 1 170 ? 2.885 1.215 -15.352 1 91.88 170 SER A O 1
ATOM 1309 N N . ASN A 1 171 ? 2.068 0.529 -17.297 1 91.06 171 ASN A N 1
ATOM 1310 C CA . ASN A 1 171 ? 3.035 1.313 -18.047 1 91.06 171 ASN A CA 1
ATOM 1311 C C . ASN A 1 171 ? 2.887 2.807 -17.781 1 91.06 171 ASN A C 1
ATOM 1313 O O . ASN A 1 171 ? 3.871 3.549 -17.812 1 91.06 171 ASN A O 1
ATOM 1317 N N . LEU A 1 172 ? 1.684 3.234 -17.594 1 93.31 172 LEU A N 1
ATOM 1318 C CA . LEU A 1 172 ? 1.471 4.645 -17.266 1 93.31 172 LEU A CA 1
ATOM 1319 C C . LEU A 1 172 ? 2.094 4.996 -15.922 1 93.31 172 LEU A C 1
ATOM 1321 O O . LEU A 1 172 ? 2.658 6.082 -15.758 1 93.31 172 LEU A O 1
ATOM 1325 N N . VAL A 1 173 ? 1.994 4.117 -14.953 1 95.5 173 VAL A N 1
ATOM 1326 C CA . VAL A 1 173 ? 2.605 4.348 -13.648 1 95.5 173 VAL A CA 1
ATOM 1327 C C . VAL A 1 173 ? 4.121 4.469 -13.805 1 95.5 173 VAL A C 1
ATOM 1329 O O . VAL A 1 173 ? 4.738 5.359 -13.219 1 95.5 173 VAL A O 1
ATOM 1332 N N . LEU A 1 174 ? 4.703 3.592 -14.586 1 94.06 174 LEU A N 1
ATOM 1333 C CA . LEU A 1 174 ? 6.137 3.654 -14.844 1 94.06 174 LEU A CA 1
ATOM 1334 C C . LEU A 1 174 ? 6.512 4.969 -15.523 1 94.06 174 LEU A C 1
ATOM 1336 O O . LEU A 1 174 ? 7.477 5.625 -15.125 1 94.06 174 LEU A O 1
ATOM 1340 N N . GLU A 1 175 ? 5.762 5.301 -16.516 1 93.12 175 GLU A N 1
ATOM 1341 C CA . GLU A 1 175 ? 6.016 6.523 -17.266 1 93.12 175 GLU A CA 1
ATOM 1342 C C . GLU A 1 175 ? 5.926 7.758 -16.375 1 93.12 175 GLU A C 1
ATOM 1344 O O . GLU A 1 175 ? 6.766 8.656 -16.469 1 93.12 175 GLU A O 1
ATOM 1349 N N . LYS A 1 176 ? 4.938 7.777 -15.484 1 95.06 176 LYS A N 1
ATOM 1350 C CA . LYS A 1 176 ? 4.656 8.977 -14.695 1 95.06 176 LYS A CA 1
ATOM 1351 C C . LYS A 1 176 ? 5.488 9 -13.422 1 95.06 176 LYS A C 1
ATOM 1353 O O . LYS A 1 176 ? 5.305 9.875 -12.57 1 95.06 176 LYS A O 1
ATOM 1358 N N . SER A 1 177 ? 6.344 8.039 -13.297 1 95 177 SER A N 1
ATOM 1359 C CA . SER A 1 177 ? 7.309 8.047 -12.203 1 95 177 SER A CA 1
ATOM 1360 C C . SER A 1 177 ? 8.719 8.305 -12.711 1 95 177 SER A C 1
ATOM 1362 O O . SER A 1 177 ? 9.695 7.852 -12.109 1 95 177 SER A O 1
ATOM 1364 N N . TYR A 1 178 ? 8.891 9.023 -13.711 1 89.75 178 TYR A N 1
ATOM 1365 C CA . TYR A 1 178 ? 10.141 9.258 -14.422 1 89.75 178 TYR A CA 1
ATOM 1366 C C . TYR A 1 178 ? 11.125 10.031 -13.555 1 89.75 178 TYR A C 1
ATOM 1368 O O . TYR A 1 178 ? 12.336 9.977 -13.789 1 89.75 178 TYR A O 1
ATOM 1376 N N . SER A 1 179 ? 10.609 10.719 -12.617 1 88.31 179 SER A N 1
ATOM 1377 C CA . SER A 1 179 ? 11.461 11.594 -11.828 1 88.31 179 SER A CA 1
ATOM 1378 C C . SER A 1 179 ? 12.258 10.805 -10.797 1 88.31 179 SER A C 1
ATOM 1380 O O . SER A 1 179 ? 13.141 11.359 -10.133 1 88.31 179 SER A O 1
ATOM 1382 N N . PHE A 1 180 ? 11.844 9.477 -10.836 1 89.5 180 PHE A N 1
ATOM 1383 C CA . PHE A 1 180 ? 12.57 8.656 -9.883 1 89.5 180 PHE A CA 1
ATOM 1384 C C . PHE A 1 180 ? 13.953 8.312 -10.406 1 89.5 180 PHE A C 1
ATOM 1386 O O . PHE A 1 180 ? 14.148 8.172 -11.617 1 89.5 180 PHE A O 1
ATOM 1393 N N . GLY A 1 181 ? 15.039 8.539 -9.852 1 86.38 181 GLY A N 1
ATOM 1394 C CA . GLY A 1 181 ? 16.438 8.352 -10.203 1 86.38 181 GLY A CA 1
ATOM 1395 C C . GLY A 1 181 ? 16.797 6.902 -10.477 1 86.38 181 GLY A C 1
ATOM 1396 O O . GLY A 1 181 ? 17.969 6.543 -10.492 1 86.38 181 GLY A O 1
ATOM 1397 N N . HIS A 1 182 ? 15.766 6.051 -10.602 1 87.81 182 HIS A N 1
ATOM 1398 C CA . HIS A 1 182 ? 16.016 4.641 -10.891 1 87.81 182 HIS A CA 1
ATOM 1399 C C . HIS A 1 182 ? 14.992 4.086 -11.875 1 87.81 182 HIS A C 1
ATOM 1401 O O . HIS A 1 182 ? 13.891 4.621 -11.992 1 87.81 182 HIS A O 1
ATOM 1407 N N . ALA A 1 183 ? 15.438 3.053 -12.594 1 89.19 183 ALA A N 1
ATOM 1408 C CA . ALA A 1 183 ? 14.555 2.363 -13.531 1 89.19 183 ALA A CA 1
ATOM 1409 C C . ALA A 1 183 ? 14.148 0.995 -13 1 89.19 183 ALA A C 1
ATOM 1411 O O . ALA A 1 183 ? 14.914 0.345 -12.281 1 89.19 183 ALA A O 1
ATOM 1412 N N . THR A 1 184 ? 12.922 0.626 -13.234 1 95.12 184 THR A N 1
ATOM 1413 C CA . THR A 1 184 ? 12.406 -0.71 -12.969 1 95.12 184 THR A CA 1
ATOM 1414 C C . THR A 1 184 ? 12.023 -1.408 -14.273 1 95.12 184 THR A C 1
ATOM 1416 O O . THR A 1 184 ? 11.18 -0.911 -15.023 1 95.12 184 THR A O 1
ATOM 1419 N N . LEU A 1 185 ? 12.656 -2.484 -14.562 1 94.62 185 LEU A N 1
ATOM 1420 C CA . LEU A 1 185 ? 12.281 -3.281 -15.727 1 94.62 185 LEU A CA 1
ATOM 1421 C C . LEU A 1 185 ? 11 -4.062 -15.461 1 94.62 185 LEU A C 1
ATOM 1423 O O . LEU A 1 185 ? 10.875 -4.719 -14.43 1 94.62 185 LEU A O 1
ATOM 1427 N N . MET A 1 186 ? 10.07 -3.951 -16.344 1 95.5 186 MET A N 1
ATOM 1428 C CA . MET A 1 186 ? 8.82 -4.695 -16.219 1 95.5 186 MET A CA 1
ATOM 1429 C C . MET A 1 186 ? 8.703 -5.754 -17.312 1 95.5 186 MET A C 1
ATOM 1431 O O . MET A 1 186 ? 8.797 -5.441 -18.5 1 95.5 186 MET A O 1
ATOM 1435 N N . LEU A 1 187 ? 8.555 -6.992 -16.922 1 95.25 187 LEU A N 1
ATOM 1436 C CA . LEU A 1 187 ? 8.297 -8.117 -17.828 1 95.25 187 LEU A CA 1
ATOM 1437 C C . LEU A 1 187 ? 6.941 -8.742 -17.531 1 95.25 187 LEU A C 1
ATOM 1439 O O . LEU A 1 187 ? 6.629 -9.047 -16.375 1 95.25 187 LEU A O 1
ATOM 1443 N N . GLY A 1 188 ? 6.176 -8.922 -18.578 1 95.12 188 GLY A N 1
ATOM 1444 C CA . GLY A 1 188 ? 4.809 -9.367 -18.359 1 95.12 188 GLY A CA 1
ATOM 1445 C C . GLY A 1 188 ? 4.48 -10.656 -19.094 1 95.12 188 GLY A C 1
ATOM 1446 O O . GLY A 1 188 ? 5.238 -11.094 -19.953 1 95.12 188 GLY A O 1
ATOM 1447 N N . ASN A 1 189 ? 3.389 -11.312 -18.562 1 95.81 189 ASN A N 1
ATOM 1448 C CA . ASN A 1 189 ? 2.812 -12.516 -19.156 1 95.81 189 ASN A CA 1
ATOM 1449 C C . ASN A 1 189 ? 3.812 -13.664 -19.172 1 95.81 189 ASN A C 1
ATOM 1451 O O . ASN A 1 189 ? 4.008 -14.305 -20.219 1 95.81 189 ASN A O 1
ATOM 1455 N N . VAL A 1 190 ? 4.535 -13.75 -18.141 1 96.38 190 VAL A N 1
ATOM 1456 C CA . VAL A 1 190 ? 5.461 -14.859 -17.938 1 96.38 190 VAL A CA 1
ATOM 1457 C C . VAL A 1 190 ? 4.707 -16.062 -17.359 1 96.38 190 VAL A C 1
ATOM 1459 O O . VAL A 1 190 ? 4.055 -15.945 -16.312 1 96.38 190 VAL A O 1
ATOM 1462 N N . LEU A 1 191 ? 4.738 -17.203 -18.047 1 96.69 191 LEU A N 1
ATOM 1463 C CA . LEU A 1 191 ? 4.172 -18.469 -17.578 1 96.69 191 LEU A CA 1
ATOM 1464 C C . LEU A 1 191 ? 2.656 -18.359 -17.438 1 96.69 191 LEU A C 1
ATOM 1466 O O . LEU A 1 191 ? 2.084 -18.875 -16.469 1 96.69 191 LEU A O 1
ATOM 1470 N N . THR A 1 192 ? 1.932 -17.719 -18.359 1 96.31 192 THR A N 1
ATOM 1471 C CA . THR A 1 192 ? 0.5 -17.453 -18.266 1 96.31 192 THR A CA 1
ATOM 1472 C C . THR A 1 192 ? -0.291 -18.766 -18.266 1 96.31 192 THR A C 1
ATOM 1474 O O . THR A 1 192 ? -1.385 -18.844 -17.703 1 96.31 192 THR A O 1
ATOM 1477 N N . GLU A 1 193 ? 0.226 -19.828 -18.859 1 94.94 193 GLU A N 1
ATOM 1478 C CA . GLU A 1 193 ? -0.453 -21.125 -18.875 1 94.94 193 GLU A CA 1
ATOM 1479 C C . GLU A 1 193 ? -0.632 -21.656 -17.453 1 94.94 193 GLU A C 1
ATOM 1481 O O . GLU A 1 193 ? -1.571 -22.422 -17.188 1 94.94 193 GLU A O 1
ATOM 1486 N N . GLU A 1 194 ? 0.22 -21.25 -16.578 1 96.19 194 GLU A N 1
ATOM 1487 C CA . GLU A 1 194 ? 0.147 -21.719 -15.195 1 96.19 194 GLU A CA 1
ATOM 1488 C C . GLU A 1 194 ? -0.524 -20.688 -14.297 1 96.19 194 GLU A C 1
ATOM 1490 O O . GLU A 1 194 ? -1.177 -21.031 -13.312 1 96.19 194 GLU A O 1
ATOM 1495 N N . THR A 1 195 ? -0.403 -19.344 -14.641 1 97.38 195 THR A N 1
ATOM 1496 C CA . THR A 1 195 ? -0.925 -18.328 -13.742 1 97.38 195 THR A CA 1
ATOM 1497 C C . THR A 1 195 ? -2.385 -18.016 -14.07 1 97.38 195 THR A C 1
ATOM 1499 O O . THR A 1 195 ? -3.182 -17.734 -13.164 1 97.38 195 THR A O 1
ATOM 1502 N N . ASP A 1 196 ? -2.855 -18.109 -15.281 1 95.94 196 ASP A N 1
ATOM 1503 C CA . ASP A 1 196 ? -4.188 -17.719 -15.719 1 95.94 196 ASP A CA 1
ATOM 1504 C C . ASP A 1 196 ? -5.27 -18.516 -15.008 1 95.94 196 ASP A C 1
ATOM 1506 O O . ASP A 1 196 ? -6.297 -17.969 -14.602 1 95.94 196 ASP A O 1
ATOM 1510 N N . PRO A 1 197 ? -5.035 -19.812 -14.812 1 94.88 197 PRO A N 1
ATOM 1511 C CA . PRO A 1 197 ? -6.09 -20.625 -14.203 1 94.88 197 PRO A CA 1
ATOM 1512 C C . PRO A 1 197 ? -6.477 -20.141 -12.812 1 94.88 197 PRO A C 1
ATOM 1514 O O . PRO A 1 197 ? -7.613 -20.359 -12.367 1 94.88 197 PRO A O 1
ATOM 1517 N N . PHE A 1 198 ? -5.617 -19.5 -12.117 1 96.25 198 PHE A N 1
ATOM 1518 C CA . PHE A 1 198 ? -5.922 -19 -10.789 1 96.25 198 PHE A CA 1
ATOM 1519 C C . PHE A 1 198 ? -6.996 -17.922 -10.852 1 96.25 198 PHE A C 1
ATOM 1521 O O . PHE A 1 198 ? -7.695 -17.672 -9.867 1 96.25 198 PHE A O 1
ATOM 1528 N N . PHE A 1 199 ? -7.207 -17.297 -12.039 1 96.19 199 PHE A N 1
ATOM 1529 C CA . PHE A 1 199 ? -8.031 -16.094 -12.109 1 96.19 199 PHE A CA 1
ATOM 1530 C C . PHE A 1 199 ? -9.219 -16.297 -13.047 1 96.19 199 PHE A C 1
ATOM 1532 O O . PHE A 1 199 ? -10.078 -15.438 -13.164 1 96.19 199 PHE A O 1
ATOM 1539 N N . GLN A 1 200 ? -9.344 -17.453 -13.648 1 94.94 200 GLN A N 1
ATOM 1540 C CA . GLN A 1 200 ? -10.328 -17.656 -14.703 1 94.94 200 GLN A CA 1
ATOM 1541 C C . GLN A 1 200 ? -11.625 -18.25 -14.148 1 94.94 200 GLN A C 1
ATOM 1543 O O . GLN A 1 200 ? -12.695 -18.031 -14.711 1 94.94 200 GLN A O 1
ATOM 1548 N N . HIS A 1 201 ? -11.586 -18.859 -13.016 1 93.25 201 HIS A N 1
ATOM 1549 C CA . HIS A 1 201 ? -12.688 -19.703 -12.57 1 93.25 201 HIS A CA 1
ATOM 1550 C C . HIS A 1 201 ? -13.656 -18.922 -11.695 1 93.25 201 HIS A C 1
ATOM 1552 O O . HIS A 1 201 ? -14.797 -19.359 -11.492 1 93.25 201 HIS A O 1
ATOM 1558 N N . GLN A 1 202 ? -13.312 -17.797 -11.211 1 90.19 202 GLN A N 1
ATOM 1559 C CA . GLN A 1 202 ? -14.016 -17.156 -10.102 1 90.19 202 GLN A CA 1
ATOM 1560 C C . GLN A 1 202 ? -15.375 -16.641 -10.555 1 90.19 202 GLN A C 1
ATOM 1562 O O . GLN A 1 202 ? -16.344 -16.641 -9.781 1 90.19 202 GLN A O 1
ATOM 1567 N N . PHE A 1 203 ? -15.453 -16.234 -11.797 1 92.25 203 PHE A N 1
ATOM 1568 C CA . PHE A 1 203 ? -16.703 -15.68 -12.297 1 92.25 203 PHE A CA 1
ATOM 1569 C C . PHE A 1 203 ? -17.125 -16.344 -13.602 1 92.25 203 PHE A C 1
ATOM 1571 O O . PHE A 1 203 ? -17.891 -15.781 -14.383 1 92.25 203 PHE A O 1
ATOM 1578 N N . ASN A 1 204 ? -16.547 -17.469 -13.82 1 92.88 204 ASN A N 1
ATOM 1579 C CA . ASN A 1 204 ? -16.812 -18.25 -15.023 1 92.88 204 ASN A CA 1
ATOM 1580 C C . ASN A 1 204 ? -16.984 -19.734 -14.688 1 92.88 204 ASN A C 1
ATOM 1582 O O . ASN A 1 204 ? -15.992 -20.469 -14.547 1 92.88 204 ASN A O 1
ATOM 1586 N N . GLU A 1 205 ? -18.188 -20.203 -14.656 1 93.31 205 GLU A N 1
ATOM 1587 C CA . GLU A 1 205 ? -18.484 -21.578 -14.25 1 93.31 205 GLU A CA 1
ATOM 1588 C C . GLU A 1 205 ? -17.969 -22.578 -15.266 1 93.31 205 GLU A C 1
ATOM 1590 O O . GLU A 1 205 ? -17.875 -23.781 -14.977 1 93.31 205 GLU A O 1
ATOM 1595 N N . SER A 1 206 ? -17.734 -22.109 -16.469 1 93.25 206 SER A N 1
ATOM 1596 C CA . SER A 1 206 ? -17.266 -23.016 -17.516 1 93.25 206 SER A CA 1
ATOM 1597 C C . SER A 1 206 ? -15.758 -23.188 -17.469 1 93.25 206 SER A C 1
ATOM 1599 O O . SER A 1 206 ? -15.203 -24.094 -18.109 1 93.25 206 SER A O 1
ATOM 1601 N N . ALA A 1 207 ? -15.117 -22.312 -16.719 1 94.44 207 ALA A N 1
ATOM 1602 C CA . ALA A 1 207 ? -13.664 -22.422 -16.609 1 94.44 207 ALA A CA 1
ATOM 1603 C C . ALA A 1 207 ? -13.266 -23.594 -15.727 1 94.44 207 ALA A C 1
ATOM 1605 O O . ALA A 1 207 ? -13.922 -23.859 -14.719 1 94.44 207 ALA A O 1
ATOM 1606 N N . PRO A 1 208 ? -12.219 -24.281 -16.141 1 94.69 208 PRO A N 1
ATOM 1607 C CA . PRO A 1 208 ? -11.75 -25.359 -15.258 1 94.69 208 PRO A CA 1
ATOM 1608 C C . PRO A 1 208 ? -11.266 -24.844 -13.906 1 94.69 208 PRO A C 1
ATOM 1610 O O . PRO A 1 208 ? -10.766 -23.719 -13.805 1 94.69 208 PRO A O 1
ATOM 1613 N N . CYS A 1 209 ? -11.422 -25.75 -12.891 1 96.25 209 CYS A N 1
ATOM 1614 C CA . CYS A 1 209 ? -10.898 -25.406 -11.57 1 96.25 209 CYS A CA 1
ATOM 1615 C C . CYS A 1 209 ? -9.398 -25.625 -11.5 1 96.25 209 CYS A C 1
ATOM 1617 O O . CYS A 1 209 ? -8.867 -26.531 -12.148 1 96.25 209 CYS A O 1
ATOM 1619 N N . PRO A 1 210 ? -8.711 -24.75 -10.727 1 95.94 210 PRO A N 1
ATOM 1620 C CA . PRO A 1 210 ? -7.293 -25.016 -10.484 1 95.94 210 PRO A CA 1
ATOM 1621 C C . PRO A 1 210 ? -7.055 -26.375 -9.812 1 95.94 210 PRO A C 1
ATOM 1623 O O . PRO A 1 210 ? -7.969 -26.938 -9.211 1 95.94 210 PRO A O 1
ATOM 1626 N N . VAL A 1 211 ? -5.75 -26.812 -9.953 1 94.75 211 VAL A N 1
ATOM 1627 C CA . VAL A 1 211 ? -5.359 -28.047 -9.281 1 94.75 211 VAL A CA 1
ATOM 1628 C C . VAL A 1 211 ? -5.707 -27.953 -7.797 1 94.75 211 VAL A C 1
ATOM 1630 O O . VAL A 1 211 ? -5.48 -26.922 -7.16 1 94.75 211 VAL A O 1
ATOM 1633 N N . GLY A 1 212 ? -6.305 -29 -7.27 1 96.75 212 GLY A N 1
ATOM 1634 C CA . GLY A 1 212 ? -6.645 -29.047 -5.855 1 96.75 212 GLY A CA 1
ATOM 1635 C C . GLY A 1 212 ? -8.07 -28.625 -5.574 1 96.75 212 GLY A C 1
ATOM 1636 O O . GLY A 1 212 ? -8.523 -28.672 -4.426 1 96.75 212 GLY A O 1
ATOM 1637 N N . CYS A 1 213 ? -8.867 -28.266 -6.586 1 97.62 213 CYS A N 1
ATOM 1638 C CA . CYS A 1 213 ? -10.234 -27.812 -6.391 1 97.62 213 CYS A CA 1
ATOM 1639 C C . CYS A 1 213 ? -11.188 -28.516 -7.348 1 97.62 213 CYS A C 1
ATOM 1641 O O . CYS A 1 213 ? -10.766 -29.031 -8.383 1 97.62 213 CYS A O 1
ATOM 1643 N N . ARG A 1 214 ? -12.445 -28.578 -6.934 1 96.75 214 ARG A N 1
ATOM 1644 C CA . ARG A 1 214 ? -13.539 -29.094 -7.738 1 96.75 214 ARG A CA 1
ATOM 1645 C C . ARG A 1 214 ? -14.766 -28.188 -7.652 1 96.75 214 ARG A C 1
ATOM 1647 O O . ARG A 1 214 ? -15.062 -27.656 -6.586 1 96.75 214 ARG A O 1
ATOM 1654 N N . ARG A 1 215 ? -15.391 -28.094 -8.766 1 96.19 215 ARG A N 1
ATOM 1655 C CA . ARG A 1 215 ? -16.562 -27.219 -8.828 1 96.19 215 ARG A CA 1
ATOM 1656 C C . ARG A 1 215 ? -17.75 -27.844 -8.094 1 96.19 215 ARG A C 1
ATOM 1658 O O . ARG A 1 215 ? -18.016 -29.031 -8.234 1 96.19 215 ARG A O 1
ATOM 1665 N N . SER A 1 216 ? -18.328 -27.141 -7.273 1 94.38 216 SER A N 1
ATOM 1666 C CA . SER A 1 216 ? -19.484 -27.594 -6.508 1 94.38 216 SER A CA 1
ATOM 1667 C C . SER A 1 216 ? -20.406 -26.422 -6.148 1 94.38 216 SER A C 1
ATOM 1669 O O . SER A 1 216 ? -20 -25.266 -6.23 1 94.38 216 SER A O 1
ATOM 1671 N N . ARG A 1 217 ? -21.578 -26.75 -5.895 1 92.75 217 ARG A N 1
ATOM 1672 C CA . ARG A 1 217 ? -22.516 -25.75 -5.383 1 92.75 217 ARG A CA 1
ATOM 1673 C C . ARG A 1 217 ? -22.422 -25.641 -3.863 1 92.75 217 ARG A C 1
ATOM 1675 O O . ARG A 1 217 ? -22.531 -26.656 -3.154 1 92.75 217 ARG A O 1
ATOM 1682 N N . VAL A 1 218 ? -22.062 -24.562 -3.451 1 89 218 VAL A N 1
ATOM 1683 C CA . VAL A 1 218 ? -21.938 -24.328 -2.014 1 89 218 VAL A CA 1
ATOM 1684 C C . VAL A 1 218 ? -23.234 -23.75 -1.462 1 89 218 VAL A C 1
ATOM 1686 O O . VAL A 1 218 ? -23.719 -22.734 -1.961 1 89 218 VAL A O 1
ATOM 1689 N N . ASP A 1 219 ? -23.781 -24.406 -0.505 1 88.88 219 ASP A N 1
ATOM 1690 C CA . ASP A 1 219 ? -25.016 -23.984 0.143 1 88.88 219 ASP A CA 1
ATOM 1691 C C . ASP A 1 219 ? -26.109 -23.734 -0.884 1 88.88 219 ASP A C 1
ATOM 1693 O O . ASP A 1 219 ? -26.375 -24.594 -1.733 1 88.88 219 ASP A O 1
ATOM 1697 N N . ASP A 1 220 ? -26.828 -22.562 -0.77 1 92.06 220 ASP A N 1
ATOM 1698 C CA . ASP A 1 220 ? -27.938 -22.25 -1.655 1 92.06 220 ASP A CA 1
ATOM 1699 C C . ASP A 1 220 ? -27.531 -21.234 -2.713 1 92.06 220 ASP A C 1
ATOM 1701 O O . ASP A 1 220 ? -28.391 -20.516 -3.256 1 92.06 220 ASP A O 1
ATOM 1705 N N . ALA A 1 221 ? -26.328 -21.359 -3.01 1 89.81 221 ALA A N 1
ATOM 1706 C CA . ALA A 1 221 ? -25.859 -20.391 -4 1 89.81 221 ALA A CA 1
ATOM 1707 C C . ALA A 1 221 ? -26.391 -20.719 -5.391 1 89.81 221 ALA A C 1
ATOM 1709 O O . ALA A 1 221 ? -26.578 -21.906 -5.727 1 89.81 221 ALA A O 1
ATOM 1710 N N . ARG A 1 222 ? -26.641 -19.703 -6.195 1 93.38 222 ARG A N 1
ATOM 1711 C CA . ARG A 1 222 ? -27.172 -19.875 -7.547 1 93.38 222 ARG A CA 1
ATOM 1712 C C . ARG A 1 222 ? -26.078 -20.344 -8.5 1 93.38 222 ARG A C 1
ATOM 1714 O O . ARG A 1 222 ? -26.375 -20.922 -9.555 1 93.38 222 ARG A O 1
ATOM 1721 N N . VAL A 1 223 ? -24.844 -20.062 -8.078 1 93.44 223 VAL A N 1
ATOM 1722 C CA . VAL A 1 223 ? -23.734 -20.406 -8.961 1 93.44 223 VAL A CA 1
ATOM 1723 C C . VAL A 1 223 ? -22.812 -21.422 -8.273 1 93.44 223 VAL A C 1
ATOM 1725 O O . VAL A 1 223 ? -22.75 -21.469 -7.043 1 93.44 223 VAL A O 1
ATOM 1728 N N . LYS A 1 224 ? -22.141 -22.25 -9.109 1 95.19 224 LYS A N 1
ATOM 1729 C CA . LYS A 1 224 ? -21.125 -23.172 -8.594 1 95.19 224 LYS A CA 1
ATOM 1730 C C . LYS A 1 224 ? -19.766 -22.484 -8.531 1 95.19 224 LYS A C 1
ATOM 1732 O O . LYS A 1 224 ? -19.453 -21.609 -9.336 1 95.19 224 LYS A O 1
ATOM 1737 N N . THR A 1 225 ? -19.031 -22.859 -7.539 1 94.62 225 THR A N 1
ATOM 1738 C CA . THR A 1 225 ? -17.688 -22.328 -7.379 1 94.62 225 THR A CA 1
ATOM 1739 C C . THR A 1 225 ? -16.672 -23.453 -7.195 1 94.62 225 THR A C 1
ATOM 1741 O O . THR A 1 225 ? -17.047 -24.594 -6.906 1 94.62 225 THR A O 1
ATOM 1744 N N . CYS A 1 226 ? -15.422 -23.156 -7.547 1 96.31 226 CYS A N 1
ATOM 1745 C CA . CYS A 1 226 ? -14.352 -24.109 -7.254 1 96.31 226 CYS A CA 1
ATOM 1746 C C . CYS A 1 226 ? -14.055 -24.156 -5.758 1 96.31 226 CYS A C 1
ATOM 1748 O O . CYS A 1 226 ? -13.766 -23.125 -5.148 1 96.31 226 CYS A O 1
ATOM 1750 N N . GLU A 1 227 ? -14.125 -25.375 -5.18 1 95.94 227 GLU A N 1
ATOM 1751 C CA . GLU A 1 227 ? -13.852 -25.594 -3.762 1 95.94 227 GLU A CA 1
ATOM 1752 C C . GLU A 1 227 ? -12.711 -26.594 -3.568 1 95.94 227 GLU A C 1
ATOM 1754 O O . GLU A 1 227 ? -12.578 -27.547 -4.34 1 95.94 227 GLU A O 1
ATOM 1759 N N . PRO A 1 228 ? -11.891 -26.359 -2.529 1 96.69 228 PRO A N 1
ATOM 1760 C CA . PRO A 1 228 ? -10.797 -27.312 -2.299 1 96.69 228 PRO A CA 1
ATOM 1761 C C . PRO A 1 228 ? -11.289 -28.734 -2.068 1 96.69 228 PRO A C 1
ATOM 1763 O O . PRO A 1 228 ? -12.289 -28.938 -1.374 1 96.69 228 PRO A O 1
ATOM 1766 N N . VAL A 1 229 ? -10.578 -29.625 -2.629 1 96.88 229 VAL A N 1
ATOM 1767 C CA . VAL A 1 229 ? -10.82 -31.031 -2.285 1 96.88 229 VAL A CA 1
ATOM 1768 C C . VAL A 1 229 ? -10.094 -31.375 -0.99 1 96.88 229 VAL A C 1
ATOM 1770 O O . VAL A 1 229 ? -9.133 -30.703 -0.612 1 96.88 229 VAL A O 1
ATOM 1773 N N . SER A 1 230 ? -10.484 -32.406 -0.171 1 94.44 230 SER A N 1
ATOM 1774 C CA . SER A 1 230 ? -10.008 -32.719 1.167 1 94.44 230 SER A CA 1
ATOM 1775 C C . SER A 1 230 ? -8.5 -32.969 1.17 1 94.44 230 SER A C 1
ATOM 1777 O O . SER A 1 230 ? -7.801 -32.594 2.109 1 94.44 230 SER A O 1
ATOM 1779 N N . ASP A 1 231 ? -7.875 -33.562 0.135 1 95.38 231 ASP A N 1
ATOM 1780 C CA . ASP A 1 231 ? -6.457 -33.906 0.112 1 95.38 231 ASP A CA 1
ATOM 1781 C C . ASP A 1 231 ? -5.699 -33.031 -0.899 1 95.38 231 ASP A C 1
ATOM 1783 O O . ASP A 1 231 ? -4.77 -33.5 -1.555 1 95.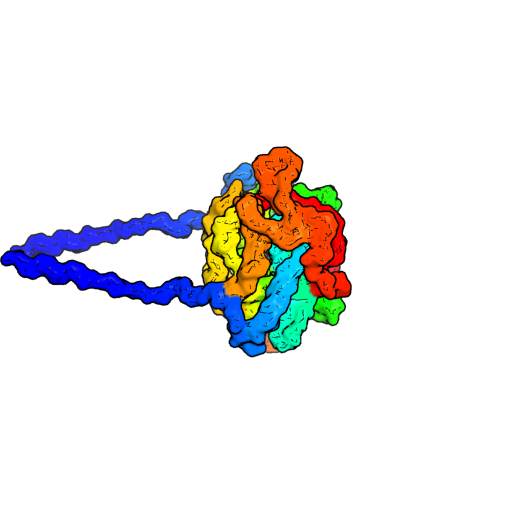38 231 ASP A O 1
ATOM 1787 N N . TRP A 1 232 ? -6.168 -31.766 -0.986 1 96.75 232 TRP A N 1
ATOM 1788 C CA . TRP A 1 232 ? -5.586 -30.906 -2.021 1 96.75 232 TRP A CA 1
ATOM 1789 C C . TRP A 1 232 ? -4.086 -30.75 -1.807 1 96.75 232 TRP A C 1
ATOM 1791 O O . TRP A 1 232 ? -3.33 -30.562 -2.766 1 96.75 232 TRP A O 1
ATOM 1801 N N . GLN A 1 233 ? -3.578 -30.828 -0.584 1 95.56 233 GLN A N 1
ATOM 1802 C CA . GLN A 1 233 ? -2.17 -30.625 -0.258 1 95.56 233 GLN A CA 1
ATOM 1803 C C . GLN A 1 233 ? -1.292 -31.688 -0.919 1 95.56 233 GLN A C 1
ATOM 1805 O O . GLN A 1 233 ? -0.099 -31.469 -1.133 1 95.56 233 GLN A O 1
ATOM 1810 N N . LYS A 1 234 ? -1.817 -32.844 -1.275 1 96.44 234 LYS A N 1
ATOM 1811 C CA . LYS A 1 234 ? -1.082 -33.906 -1.932 1 96.44 234 LYS A CA 1
ATOM 1812 C C . LYS A 1 234 ? -0.946 -33.656 -3.43 1 96.44 234 LYS A C 1
ATOM 1814 O O . LYS A 1 234 ? -0.15 -34.312 -4.109 1 96.44 234 LYS A O 1
ATOM 1819 N N . LEU A 1 235 ? -1.706 -32.688 -3.883 1 95.62 235 LEU A N 1
ATOM 1820 C CA . LEU A 1 235 ? -1.807 -32.469 -5.32 1 95.62 235 LEU A CA 1
ATOM 1821 C C . LEU A 1 235 ? -0.95 -31.281 -5.746 1 95.62 235 LEU A C 1
ATOM 1823 O O . LEU A 1 235 ? -0.781 -31.031 -6.941 1 95.62 235 LEU A O 1
ATOM 1827 N N . VAL A 1 236 ? -0.452 -30.531 -4.723 1 94.88 236 VAL A N 1
ATOM 1828 C CA . VAL A 1 236 ? 0.328 -29.344 -5.035 1 94.88 236 VAL A CA 1
ATOM 1829 C C . VAL A 1 236 ? 1.737 -29.484 -4.465 1 94.88 236 VAL A C 1
ATOM 1831 O O . VAL A 1 236 ? 2.006 -30.391 -3.674 1 94.88 236 VAL A O 1
ATOM 1834 N N . ASP A 1 237 ? 2.666 -28.594 -4.969 1 90.75 237 ASP A N 1
ATOM 1835 C CA . ASP A 1 237 ? 4.047 -28.594 -4.492 1 90.75 237 ASP A CA 1
ATOM 1836 C C . ASP A 1 237 ? 4.18 -27.781 -3.207 1 90.75 237 ASP A C 1
ATOM 1838 O O . ASP A 1 237 ? 4.008 -26.562 -3.217 1 90.75 237 ASP A O 1
ATOM 1842 N N . LEU A 1 238 ? 4.527 -28.391 -2.082 1 92.69 238 LEU A N 1
ATOM 1843 C CA . LEU A 1 238 ? 4.711 -27.734 -0.787 1 92.69 238 LEU A CA 1
ATOM 1844 C C . LEU A 1 238 ? 6.145 -27.906 -0.296 1 92.69 238 LEU A C 1
ATOM 1846 O O . LEU A 1 238 ? 6.379 -28.062 0.903 1 92.69 238 LEU A O 1
ATOM 1850 N N . SER A 1 239 ? 7.055 -27.922 -1.237 1 90.81 239 SER A N 1
ATOM 1851 C CA . SER A 1 239 ? 8.453 -28.188 -0.935 1 90.81 239 SER A CA 1
ATOM 1852 C C . SER A 1 239 ? 9.047 -27.125 -0.021 1 90.81 239 SER A C 1
ATOM 1854 O O . SER A 1 239 ? 10.086 -27.328 0.603 1 90.81 239 SER A O 1
ATOM 1856 N N . HIS A 1 240 ? 8.391 -26.016 0.153 1 90.81 240 HIS A N 1
ATOM 1857 C CA . HIS A 1 240 ? 8.93 -24.922 0.961 1 90.81 240 HIS A CA 1
ATOM 1858 C C . HIS A 1 240 ? 8.195 -24.812 2.289 1 90.81 240 HIS A C 1
ATOM 1860 O O . HIS A 1 240 ? 8.25 -23.766 2.945 1 90.81 240 HIS A O 1
ATOM 1866 N N . ALA A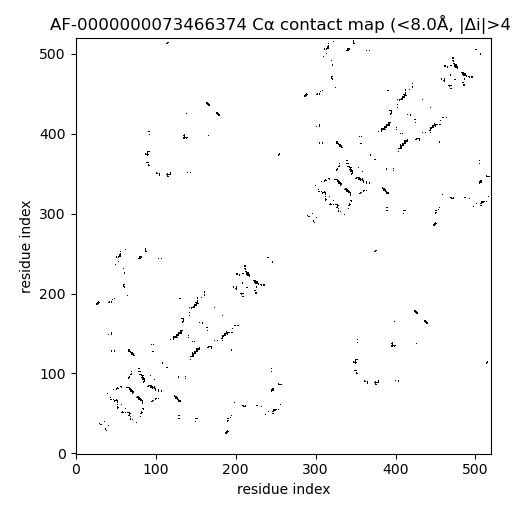 1 241 ? 7.516 -25.766 2.762 1 87.5 241 ALA A N 1
ATOM 1867 C CA . ALA A 1 241 ? 6.664 -25.719 3.949 1 87.5 241 ALA A CA 1
ATOM 1868 C C . ALA A 1 241 ? 7.488 -25.422 5.199 1 87.5 241 ALA A C 1
ATOM 1870 O O . ALA A 1 241 ? 6.996 -24.797 6.141 1 87.5 241 ALA A O 1
ATOM 1871 N N . ALA A 1 242 ? 8.781 -25.781 5.191 1 86.25 242 ALA A N 1
ATOM 1872 C CA . ALA A 1 242 ? 9.625 -25.594 6.371 1 86.25 242 ALA A CA 1
ATOM 1873 C C . ALA A 1 242 ? 10.438 -24.312 6.262 1 86.25 242 ALA A C 1
ATOM 1875 O O . ALA A 1 242 ? 11.234 -24 7.148 1 86.25 242 ALA A O 1
ATOM 1876 N N . ASP A 1 243 ? 10.258 -23.578 5.211 1 88.5 243 ASP A N 1
ATOM 1877 C CA . ASP A 1 243 ? 11 -22.344 4.965 1 88.5 243 ASP A CA 1
ATOM 1878 C C . ASP A 1 243 ? 10.32 -21.156 5.629 1 88.5 243 ASP A C 1
ATOM 1880 O O . ASP A 1 243 ? 9.203 -20.781 5.254 1 88.5 243 ASP A O 1
ATOM 1884 N N . ASP A 1 244 ? 10.906 -20.469 6.543 1 83.69 244 ASP A N 1
ATOM 1885 C CA . ASP A 1 244 ? 10.32 -19.359 7.309 1 83.69 244 ASP A CA 1
ATOM 1886 C C . ASP A 1 244 ? 10.172 -18.109 6.445 1 83.69 244 ASP A C 1
ATOM 1888 O O . ASP A 1 244 ? 9.531 -17.141 6.859 1 83.69 244 ASP A O 1
ATOM 1892 N N . ARG A 1 245 ? 10.703 -18.188 5.258 1 90 245 ARG A N 1
ATOM 1893 C CA . ARG A 1 245 ? 10.594 -17.078 4.312 1 90 245 ARG A CA 1
ATOM 1894 C C . ARG A 1 245 ? 9.273 -17.125 3.559 1 90 245 ARG A C 1
ATOM 1896 O O . ARG A 1 245 ? 8.859 -16.141 2.939 1 90 245 ARG A O 1
ATOM 1903 N N . MET A 1 246 ? 8.617 -18.344 3.674 1 90.88 246 MET A N 1
ATOM 1904 C CA . MET A 1 246 ? 7.332 -18.547 3.014 1 90.88 246 MET A CA 1
ATOM 1905 C C . MET A 1 246 ? 6.18 -18.25 3.971 1 90.88 246 MET A C 1
ATOM 1907 O O . MET A 1 246 ? 6.129 -18.812 5.07 1 90.88 246 MET A O 1
ATOM 1911 N N . GLY A 1 247 ? 5.266 -17.406 3.535 1 81.81 247 GLY A N 1
ATOM 1912 C CA . GLY A 1 247 ? 4.055 -17.156 4.297 1 81.81 247 GLY A CA 1
ATOM 1913 C C . GLY A 1 247 ? 4.324 -16.531 5.656 1 81.81 247 GLY A C 1
ATOM 1914 O O . GLY A 1 247 ? 5.285 -15.773 5.816 1 81.81 247 GLY A O 1
ATOM 1915 N N . THR A 1 248 ? 3.307 -16.234 6.438 1 71.38 248 THR A N 1
ATOM 1916 C CA . THR A 1 248 ? 3.477 -15.625 7.75 1 71.38 248 THR A CA 1
ATOM 1917 C C . THR A 1 248 ? 3.09 -16.594 8.859 1 71.38 248 THR A C 1
ATOM 1919 O O . THR A 1 248 ? 2.373 -17.578 8.609 1 71.38 248 THR A O 1
ATOM 1922 N N . GLN A 1 249 ? 3.77 -16.562 10.016 1 51.84 249 GLN A N 1
ATOM 1923 C CA . GLN A 1 249 ? 3.227 -17.281 11.164 1 51.84 249 GLN A CA 1
ATOM 1924 C C . GLN A 1 249 ? 1.756 -16.922 11.383 1 51.84 249 GLN A C 1
ATOM 1926 O O . GLN A 1 249 ? 1.314 -15.828 11.047 1 51.84 249 GLN A O 1
ATOM 1931 N N . PRO A 1 250 ? 0.856 -17.969 11.82 1 42.19 250 PRO A N 1
ATOM 1932 C CA . PRO A 1 250 ? -0.603 -18.016 11.938 1 42.19 250 PRO A CA 1
ATOM 1933 C C . PRO A 1 250 ? -1.189 -16.766 12.586 1 42.19 250 PRO A C 1
ATOM 1935 O O . PRO A 1 250 ? -0.691 -16.312 13.617 1 42.19 250 PRO A O 1
ATOM 1938 N N . THR A 1 251 ? -1.612 -15.789 11.836 1 40.69 251 THR A N 1
ATOM 1939 C CA . THR A 1 251 ? -2.633 -15.008 12.523 1 40.69 251 THR A CA 1
ATOM 1940 C C . THR A 1 251 ? -3.908 -15.82 12.711 1 40.69 251 THR A C 1
ATOM 1942 O O . THR A 1 251 ? -4.148 -16.781 11.977 1 40.69 251 THR A O 1
ATOM 1945 N N . PRO A 1 252 ? -4.711 -15.539 13.734 1 35.31 252 PRO A N 1
ATOM 1946 C CA . PRO A 1 252 ? -5.91 -16.359 13.914 1 35.31 252 PRO A CA 1
ATOM 1947 C C . PRO A 1 252 ? -6.734 -16.484 12.633 1 35.31 252 PRO A C 1
ATOM 1949 O O . PRO A 1 252 ? -6.684 -15.602 11.773 1 35.31 252 PRO A O 1
ATOM 1952 N N . LYS A 1 253 ? -7.633 -17.562 12.469 1 33.03 253 LYS A N 1
ATOM 1953 C CA . LYS A 1 253 ? -8.391 -18.219 11.398 1 33.03 253 LYS A CA 1
ATOM 1954 C C . LYS A 1 253 ? -9.211 -17.188 10.617 1 33.03 253 LYS A C 1
ATOM 1956 O O . LYS A 1 253 ? -10.031 -16.469 11.195 1 33.03 253 LYS A O 1
ATOM 1961 N N . THR A 1 254 ? -8.828 -16.719 9.398 1 35.12 254 THR A N 1
ATOM 1962 C CA . THR A 1 254 ? -9.492 -15.789 8.484 1 35.12 254 THR A CA 1
ATOM 1963 C C . THR A 1 254 ? -10.727 -16.438 7.867 1 35.12 254 THR A C 1
ATOM 1965 O O . THR A 1 254 ? -10.664 -17.562 7.363 1 35.12 254 THR A O 1
ATOM 1968 N N . PRO A 1 255 ? -11.82 -15.836 7.887 1 32.31 255 PRO A N 1
ATOM 1969 C CA . PRO A 1 255 ? -12.961 -16.422 7.172 1 32.31 255 PRO A CA 1
ATOM 1970 C C . PRO A 1 255 ? -12.812 -16.344 5.656 1 32.31 255 PRO A C 1
ATOM 1972 O O . PRO A 1 255 ? -12.18 -15.414 5.145 1 32.31 255 PRO A O 1
ATOM 1975 N N . LEU A 1 256 ? -13.008 -17.344 4.824 1 32.81 256 LEU A N 1
ATOM 1976 C CA . LEU A 1 256 ? -12.781 -17.703 3.426 1 32.81 256 LEU A CA 1
ATOM 1977 C C . LEU A 1 256 ? -13.445 -16.688 2.498 1 32.81 256 LEU A C 1
ATOM 1979 O O . LEU A 1 256 ? -12.984 -16.469 1.377 1 32.81 256 LEU A O 1
ATOM 1983 N N . HIS A 1 257 ? -14.695 -16.281 2.555 1 30.81 257 HIS A N 1
ATOM 1984 C CA . HIS A 1 257 ? -15.398 -15.688 1.425 1 30.81 257 HIS A CA 1
ATOM 1985 C C . HIS A 1 257 ? -15.617 -14.195 1.636 1 30.81 257 HIS A C 1
ATOM 1987 O O . HIS A 1 257 ? -16.25 -13.789 2.611 1 30.81 257 HIS A O 1
ATOM 1993 N N . ILE A 1 258 ? -14.672 -13.383 1.267 1 34.56 258 ILE A N 1
ATOM 1994 C CA . ILE A 1 258 ? -15.016 -11.969 1.33 1 34.56 258 ILE A CA 1
ATOM 1995 C C . ILE A 1 258 ? -15.578 -11.516 -0.015 1 34.56 258 ILE A C 1
ATOM 1997 O O . ILE A 1 258 ? -14.992 -11.789 -1.065 1 34.56 258 ILE A O 1
ATOM 2001 N N . GLU A 1 259 ? -16.75 -11.219 -0.1 1 30.73 259 GLU A N 1
ATOM 2002 C CA . GLU A 1 259 ? -17.344 -10.609 -1.292 1 30.73 259 GLU A CA 1
ATOM 2003 C C . GLU A 1 259 ? -16.594 -9.344 -1.697 1 30.73 259 GLU A C 1
ATOM 2005 O O . GLU A 1 259 ? -16.422 -8.43 -0.887 1 30.73 259 GLU A O 1
ATOM 2010 N N . LEU A 1 260 ? -15.602 -9.414 -2.518 1 31.8 260 LEU A N 1
ATOM 2011 C CA . LEU A 1 260 ? -14.906 -8.25 -3.053 1 31.8 260 LEU A CA 1
ATOM 2012 C C . LEU A 1 260 ? -15.836 -7.406 -3.912 1 31.8 260 LEU A C 1
ATOM 2014 O O . LEU A 1 260 ? -16.688 -7.941 -4.633 1 31.8 260 LEU A O 1
ATOM 2018 N N . MET B 1 1 ? -12.086 42.031 -56.469 1 30.88 1 MET B N 1
ATOM 2019 C CA . MET B 1 1 ? -11.234 40.906 -56.125 1 30.88 1 MET B CA 1
ATOM 2020 C C . MET B 1 1 ? -10.945 40.844 -54.625 1 30.88 1 MET B C 1
ATOM 2022 O O . MET B 1 1 ? -10.352 39.875 -54.156 1 30.88 1 MET B O 1
ATOM 2026 N N . TYR B 1 2 ? -11.078 41.969 -53.906 1 36 2 TYR B N 1
ATOM 2027 C CA . TYR B 1 2 ? -10.625 42.312 -52.531 1 36 2 TYR B CA 1
ATOM 2028 C C . TYR B 1 2 ? -11.555 41.688 -51.5 1 36 2 TYR B C 1
ATOM 2030 O O . TYR B 1 2 ? -11.312 41.812 -50.281 1 36 2 TYR B O 1
ATOM 2038 N N . ILE B 1 3 ? -12.797 41.406 -51.906 1 38 3 ILE B N 1
ATOM 2039 C CA . ILE B 1 3 ? -13.828 41.156 -50.906 1 38 3 ILE B CA 1
ATOM 2040 C C . ILE B 1 3 ? -13.617 39.781 -50.281 1 38 3 ILE B C 1
ATOM 2042 O O . ILE B 1 3 ? -14.281 39.438 -49.312 1 38 3 ILE B O 1
ATOM 2046 N N . ALA B 1 4 ? -13.023 38.906 -51.125 1 38.09 4 ALA B N 1
ATOM 2047 C CA . ALA B 1 4 ? -13.039 37.531 -50.656 1 38.09 4 ALA B CA 1
ATOM 2048 C C . ALA B 1 4 ? -12.18 37.344 -49.438 1 38.09 4 ALA B C 1
ATOM 2050 O O . ALA B 1 4 ? -12.039 36.25 -48.906 1 38.09 4 ALA B O 1
ATOM 2051 N N . THR B 1 5 ? -11.367 38.438 -49.156 1 35.81 5 THR B N 1
ATOM 2052 C CA . THR B 1 5 ? -10.281 38.219 -48.219 1 35.81 5 THR B CA 1
ATOM 2053 C C . THR B 1 5 ? -10.828 38.094 -46.781 1 35.81 5 THR B C 1
ATOM 2055 O O . THR B 1 5 ? -10.297 37.312 -46 1 35.81 5 THR B O 1
ATOM 2058 N N . ILE B 1 6 ? -11.875 38.969 -46.469 1 34.81 6 ILE B N 1
ATOM 2059 C CA . ILE B 1 6 ? -11.984 39.219 -45.031 1 34.81 6 ILE B CA 1
ATOM 2060 C C . ILE B 1 6 ? -12.742 38.094 -44.375 1 34.81 6 ILE B C 1
ATOM 2062 O O . ILE B 1 6 ? -13.016 38.156 -43.156 1 34.81 6 ILE B O 1
ATOM 2066 N N . ALA B 1 7 ? -13.539 37.344 -45.188 1 38.19 7 ALA B N 1
ATOM 2067 C CA . ALA B 1 7 ? -14.508 36.531 -44.469 1 38.19 7 ALA B CA 1
ATOM 2068 C C . ALA B 1 7 ? -13.797 35.5 -43.594 1 38.19 7 ALA B C 1
ATOM 2070 O O . ALA B 1 7 ? -14.43 34.812 -42.781 1 38.19 7 ALA B O 1
ATOM 2071 N N . SER B 1 8 ? -12.617 35.062 -44.156 1 35.88 8 SER B N 1
ATOM 2072 C CA . SER B 1 8 ? -12.141 33.812 -43.562 1 35.88 8 SER B CA 1
ATOM 2073 C C . SER B 1 8 ? -11.695 34.031 -42.094 1 35.88 8 SER B C 1
ATOM 2075 O O . SER B 1 8 ? -11.203 33.125 -41.469 1 35.88 8 SER B O 1
ATOM 2077 N N . VAL B 1 9 ? -11.422 35.344 -41.719 1 35.66 9 VAL B N 1
ATOM 2078 C CA . VAL B 1 9 ? -10.57 35.438 -40.531 1 35.66 9 VAL B CA 1
ATOM 2079 C C . VAL B 1 9 ? -11.336 34.938 -39.312 1 35.66 9 VAL B C 1
ATOM 2081 O O . VAL B 1 9 ? -10.773 34.281 -38.438 1 35.66 9 VAL B O 1
ATOM 2084 N N . LEU B 1 10 ? -12.602 35.5 -39.125 1 32.84 10 LEU B N 1
ATOM 2085 C CA . LEU B 1 10 ? -13.039 35.5 -37.719 1 32.84 10 LEU B CA 1
ATOM 2086 C C . LEU B 1 10 ? -13.562 34.125 -37.312 1 32.84 10 LEU B C 1
ATOM 2088 O O . LEU B 1 10 ? -14.766 33.938 -37.125 1 32.84 10 LEU B O 1
ATOM 2092 N N . LEU B 1 11 ? -13.547 33.125 -38.156 1 35.06 11 LEU B N 1
ATOM 2093 C CA . LEU B 1 11 ? -14.047 31.922 -37.5 1 35.06 11 LEU B CA 1
ATOM 2094 C C . LEU B 1 11 ? -13.398 31.75 -36.125 1 35.06 11 LEU B C 1
ATOM 2096 O O . LEU B 1 11 ? -12.203 31.484 -36.031 1 35.06 11 LEU B O 1
ATOM 2100 N N . ALA B 1 12 ? -13.719 32.594 -35.125 1 29.83 12 ALA B N 1
ATOM 2101 C CA . ALA B 1 12 ? -13.477 32.656 -33.688 1 29.83 12 ALA B CA 1
ATOM 2102 C C . ALA B 1 12 ? -13.367 31.25 -33.094 1 29.83 12 ALA B C 1
ATOM 2104 O O . ALA B 1 12 ? -14.008 30.312 -33.562 1 29.83 12 ALA B O 1
ATOM 2105 N N . ALA B 1 13 ? -12.328 31.125 -32.094 1 32.06 13 ALA B N 1
ATOM 2106 C CA . ALA B 1 13 ? -11.859 30.312 -30.984 1 32.06 13 ALA B CA 1
ATOM 2107 C C . ALA B 1 13 ? -13.031 29.781 -30.172 1 32.06 13 ALA B C 1
ATOM 2109 O O . ALA B 1 13 ? -12.953 29.734 -28.938 1 32.06 13 ALA B O 1
ATOM 2110 N N . ILE B 1 14 ? -14.227 29.984 -30.594 1 35.03 14 ILE B N 1
ATOM 2111 C CA . ILE B 1 14 ? -15.211 29.375 -29.688 1 35.03 14 ILE B CA 1
ATOM 2112 C C . ILE B 1 14 ? -14.852 27.922 -29.438 1 35.03 14 ILE B C 1
ATOM 2114 O O . ILE B 1 14 ? -15.43 27.016 -30.062 1 35.03 14 ILE B O 1
ATOM 2118 N N . GLN B 1 15 ? -13.82 27.469 -30.031 1 29.94 15 GLN B N 1
ATOM 2119 C CA . GLN B 1 15 ? -13.75 26.031 -29.766 1 29.94 15 GLN B CA 1
ATOM 2120 C C . GLN B 1 15 ? -14.281 25.703 -28.359 1 29.94 15 GLN B C 1
ATOM 2122 O O . GLN B 1 15 ? -14.383 26.594 -27.516 1 29.94 15 GLN B O 1
ATOM 2127 N N . ALA B 1 16 ? -14.773 24.422 -28.094 1 30.83 16 ALA B N 1
ATOM 2128 C CA . ALA B 1 16 ? -15.258 23.594 -27 1 30.83 16 ALA B CA 1
ATOM 2129 C C . ALA B 1 16 ? -14.422 23.812 -25.734 1 30.83 16 ALA B C 1
ATOM 2131 O O . ALA B 1 16 ? -13.273 23.391 -25.656 1 30.83 16 ALA B O 1
ATOM 2132 N N . VAL B 1 17 ? -14.367 24.953 -25.188 1 31 17 VAL B N 1
ATOM 2133 C CA . VAL B 1 17 ? -14.023 25 -23.766 1 31 17 VAL B CA 1
ATOM 2134 C C . VAL B 1 17 ? -14.625 23.781 -23.047 1 31 17 VAL B C 1
ATOM 2136 O O . VAL B 1 17 ? -15.789 23.812 -22.656 1 31 17 VAL B O 1
ATOM 2139 N N . ALA B 1 18 ? -14.758 22.594 -23.625 1 31.84 18 ALA B N 1
ATOM 2140 C CA . ALA B 1 18 ? -15.008 21.297 -22.984 1 31.84 18 ALA B CA 1
ATOM 2141 C C . ALA B 1 18 ? -14.727 21.359 -21.484 1 31.84 18 ALA B C 1
ATOM 2143 O O . ALA B 1 18 ? -14 22.234 -21.016 1 31.84 18 ALA B O 1
ATOM 2144 N N . TYR B 1 19 ? -15.523 20.594 -20.75 1 33.97 19 TYR B N 1
ATOM 2145 C CA . TYR B 1 19 ? -15.305 20.375 -19.312 1 33.97 19 TYR B CA 1
ATOM 2146 C C . TYR B 1 19 ? -13.828 20.516 -18.969 1 33.97 19 TYR B C 1
ATOM 2148 O O . TYR B 1 19 ? -12.977 19.844 -19.547 1 33.97 19 TYR B O 1
ATOM 2156 N N . ARG B 1 20 ? -13.266 21.547 -18.781 1 37.19 20 ARG B N 1
ATOM 2157 C CA . ARG B 1 20 ? -11.938 21.609 -18.188 1 37.19 20 ARG B CA 1
ATOM 2158 C C . ARG B 1 20 ? -11.641 20.359 -17.375 1 37.19 20 ARG B C 1
ATOM 2160 O O . ARG B 1 20 ? -12.43 19.969 -16.516 1 37.19 20 ARG B O 1
ATOM 2167 N N . GLU B 1 21 ? -11.141 19.234 -17.844 1 45.69 21 GLU B N 1
ATOM 2168 C CA . GLU B 1 21 ? -10.602 18.125 -17.062 1 45.69 21 GLU B CA 1
ATOM 2169 C C . GLU B 1 21 ? -10.414 18.516 -15.602 1 45.69 21 GLU B C 1
ATOM 2171 O O . GLU B 1 21 ? -10.5 17.672 -14.711 1 45.69 21 GLU B O 1
ATOM 2176 N N . ASP B 1 22 ? -10.219 19.969 -15.219 1 49.22 22 ASP B N 1
ATOM 2177 C CA . ASP B 1 22 ? -9.844 20.703 -14.008 1 49.22 22 ASP B CA 1
ATOM 2178 C C . ASP B 1 22 ? -11.078 21.203 -13.266 1 49.22 22 ASP B C 1
ATOM 2180 O O . ASP B 1 22 ? -11.016 22.219 -12.562 1 49.22 22 ASP B O 1
ATOM 2184 N N . ILE B 1 23 ? -12.203 20.719 -13.539 1 52.97 23 ILE B N 1
ATOM 2185 C CA . ILE B 1 23 ? -13.359 21.312 -12.875 1 52.97 23 ILE B CA 1
ATOM 2186 C C . ILE B 1 23 ? -13.367 20.938 -11.398 1 52.97 23 ILE B C 1
ATOM 2188 O O . ILE B 1 23 ? -14.023 21.578 -10.578 1 52.97 23 ILE B O 1
ATOM 2192 N N . HIS B 1 24 ? -12.695 19.922 -11.148 1 63.81 24 HIS B N 1
ATOM 2193 C CA . HIS B 1 24 ? -12.75 19.562 -9.734 1 63.81 24 HIS B CA 1
ATOM 2194 C C . HIS B 1 24 ? -12.125 20.656 -8.867 1 63.81 24 HIS B C 1
ATOM 2196 O O . HIS B 1 24 ? -10.938 20.953 -9.008 1 63.81 24 HIS B O 1
ATOM 2202 N N . PRO B 1 25 ? -13.086 21.406 -8.133 1 68.69 25 PRO B N 1
ATOM 2203 C CA . PRO B 1 25 ? -12.469 22.375 -7.219 1 68.69 25 PRO B CA 1
ATOM 2204 C C . PRO B 1 25 ? -11.367 21.766 -6.363 1 68.69 25 PRO B C 1
ATOM 2206 O O . PRO B 1 25 ? -11.438 20.594 -6.004 1 68.69 25 PRO B O 1
ATOM 2209 N N . GLU B 1 26 ? -10.352 22.578 -6.223 1 75.44 26 GLU B N 1
ATOM 2210 C CA . GLU B 1 26 ? -9.219 22.047 -5.48 1 75.44 26 GLU B CA 1
ATOM 2211 C C . GLU B 1 26 ? -9.195 22.578 -4.051 1 75.44 26 GLU B C 1
ATOM 2213 O O . GLU B 1 26 ? -8.516 22.031 -3.184 1 75.44 26 GLU B O 1
ATOM 2218 N N . PHE B 1 27 ? -10.023 23.688 -3.779 1 81 27 PHE B N 1
ATOM 2219 C CA . PHE B 1 27 ? -10.023 24.281 -2.449 1 81 27 PHE B CA 1
ATOM 2220 C C . PHE B 1 27 ? -11.375 24.109 -1.775 1 81 27 PHE B C 1
ATOM 2222 O O . PHE B 1 27 ? -12.383 24.656 -2.234 1 81 27 PHE B O 1
ATOM 2229 N N . HIS B 1 28 ? -11.414 23.375 -0.627 1 84.06 28 HIS B N 1
ATOM 2230 C CA . HIS B 1 28 ? -12.688 23 -0.025 1 84.06 28 HIS B CA 1
ATOM 2231 C C . HIS B 1 28 ? -12.734 23.375 1.451 1 84.06 28 HIS B C 1
ATOM 2233 O O . HIS B 1 28 ? -13.547 22.859 2.207 1 84.06 28 HIS B O 1
ATOM 2239 N N . SER B 1 29 ? -11.883 24.297 1.85 1 87.06 29 SER B N 1
ATOM 2240 C CA . SER B 1 29 ? -11.922 24.781 3.227 1 87.06 29 SER B CA 1
ATOM 2241 C C . SER B 1 29 ? -13.219 25.531 3.514 1 87.06 29 SER B C 1
ATOM 2243 O O . SER B 1 29 ? -13.688 26.297 2.682 1 87.06 29 SER B O 1
ATOM 2245 N N . GLY B 1 30 ? -13.789 25.234 4.617 1 88.25 30 GLY B N 1
ATOM 2246 C CA . GLY B 1 30 ? -14.945 25.984 5.086 1 88.25 30 GLY B CA 1
ATOM 2247 C C . GLY B 1 30 ? -16.266 25.391 4.625 1 88.25 30 GLY B C 1
ATOM 2248 O O . GLY B 1 30 ? -17.328 25.922 4.934 1 88.25 30 GLY B O 1
ATOM 2249 N N . LEU B 1 31 ? -16.234 24.281 3.973 1 86.81 31 LEU B N 1
ATOM 2250 C CA . LEU B 1 31 ? -17.453 23.719 3.402 1 86.81 31 LEU B CA 1
ATOM 2251 C C . LEU B 1 31 ? -18.016 22.625 4.305 1 86.81 31 LEU B C 1
ATOM 2253 O O . LEU B 1 31 ? -17.25 21.875 4.922 1 86.81 31 LEU B O 1
ATOM 2257 N N . SER B 1 32 ? -19.312 22.625 4.465 1 90.94 32 SER B N 1
ATOM 2258 C CA . SER B 1 32 ? -20.031 21.547 5.105 1 90.94 32 SER B CA 1
ATOM 2259 C C . SER B 1 32 ? -20.672 20.625 4.07 1 90.94 32 SER B C 1
ATOM 2261 O O . SER B 1 32 ? -21.703 20.969 3.471 1 90.94 32 SER B O 1
ATOM 2263 N N . ILE B 1 33 ? -20.141 19.562 3.818 1 89.25 33 ILE B N 1
ATOM 2264 C CA . ILE B 1 33 ? -20.594 18.594 2.83 1 89.25 33 ILE B CA 1
ATOM 2265 C C . ILE B 1 33 ? -20.875 17.25 3.514 1 89.25 33 ILE B C 1
ATOM 2267 O O . ILE B 1 33 ? -20.141 16.828 4.406 1 89.25 33 ILE B O 1
ATOM 2271 N N . ASN B 1 34 ? -21.953 16.469 3.119 1 88.5 34 ASN B N 1
ATOM 2272 C CA . ASN B 1 34 ? -22.328 15.172 3.656 1 88.5 34 ASN B CA 1
ATOM 2273 C C . ASN B 1 34 ? -22.609 15.25 5.156 1 88.5 34 ASN B C 1
ATOM 2275 O O . ASN B 1 34 ? -22.25 14.344 5.906 1 88.5 34 ASN B O 1
ATOM 2279 N N . SER B 1 35 ? -23.141 16.344 5.598 1 91.75 35 SER B N 1
ATOM 2280 C CA . SER B 1 35 ? -23.578 16.578 6.973 1 91.75 35 SER B CA 1
ATOM 2281 C C . SER B 1 35 ? -22.391 16.609 7.926 1 91.75 35 SER B C 1
ATOM 2283 O O . SER B 1 35 ? -22.516 16.281 9.109 1 91.75 35 SER B O 1
ATOM 2285 N N . VAL B 1 36 ? -21.188 16.906 7.438 1 94.31 36 VAL B N 1
ATOM 2286 C CA . VAL B 1 36 ? -20 17.094 8.266 1 94.31 36 VAL B CA 1
ATOM 2287 C C . VAL B 1 36 ? -19.625 18.578 8.305 1 94.31 36 VAL B C 1
ATOM 2289 O O . VAL B 1 36 ? -19.328 19.172 7.273 1 94.31 36 VAL B O 1
ATOM 2292 N N . PRO B 1 37 ? -19.719 19.125 9.492 1 95.5 37 PRO B N 1
ATOM 2293 C CA . PRO B 1 37 ? -19.359 20.531 9.586 1 95.5 37 PRO B CA 1
ATOM 2294 C C . PRO B 1 37 ? -17.891 20.797 9.25 1 95.5 37 PRO B C 1
ATOM 2296 O O . PRO B 1 37 ? -17.031 19.953 9.516 1 95.5 37 PRO B O 1
ATOM 2299 N N . ALA B 1 38 ? -17.594 21.969 8.695 1 95.06 38 ALA B N 1
ATOM 2300 C CA . ALA B 1 38 ? -16.234 22.375 8.359 1 95.06 38 ALA B CA 1
ATOM 2301 C C . ALA B 1 38 ? -15.336 22.328 9.594 1 95.06 38 ALA B C 1
ATOM 2303 O O . ALA B 1 38 ? -14.156 22 9.492 1 95.06 38 ALA B O 1
ATOM 2304 N N . THR B 1 39 ? -15.875 22.641 10.742 1 96.5 39 THR B N 1
ATOM 2305 C CA . THR B 1 39 ? -15.094 22.688 11.977 1 96.5 39 THR B CA 1
ATOM 2306 C C . THR B 1 39 ? -14.594 21.297 12.344 1 96.5 39 THR B C 1
ATOM 2308 O O . THR B 1 39 ? -13.5 21.141 12.891 1 96.5 39 THR B O 1
ATOM 2311 N N . ASP B 1 40 ? -15.398 20.281 12.078 1 97.12 40 ASP B N 1
ATOM 2312 C CA . ASP B 1 40 ? -14.961 18.906 12.32 1 97.12 40 ASP B CA 1
ATOM 2313 C C . ASP B 1 40 ? -13.828 18.516 11.383 1 97.12 40 ASP B C 1
ATOM 2315 O O . ASP B 1 40 ? -12.867 17.859 11.797 1 97.12 40 ASP B O 1
ATOM 2319 N N . ARG B 1 41 ? -13.922 18.906 10.148 1 97.12 41 ARG B N 1
ATOM 2320 C CA . ARG B 1 41 ? -12.875 18.609 9.18 1 97.12 41 ARG B CA 1
ATOM 2321 C C . ARG B 1 41 ? -11.562 19.266 9.562 1 97.12 41 ARG B C 1
ATOM 2323 O O . ARG B 1 41 ? -10.492 18.656 9.469 1 97.12 41 ARG B O 1
ATOM 2330 N N . ASP B 1 42 ? -11.672 20.516 10.031 1 97.31 42 ASP B N 1
ATOM 2331 C CA . ASP B 1 42 ? -10.484 21.219 10.5 1 97.31 42 ASP B CA 1
ATOM 2332 C C . ASP B 1 42 ? -9.852 20.5 11.688 1 97.31 42 ASP B C 1
ATOM 2334 O O . ASP B 1 42 ? -8.633 20.344 11.758 1 97.31 42 ASP B O 1
ATOM 2338 N N . HIS B 1 43 ? -10.688 20.109 12.602 1 97.44 43 HIS B N 1
ATOM 2339 C CA . HIS B 1 43 ? -10.234 19.406 13.797 1 97.44 43 HIS B CA 1
ATOM 2340 C C . HIS B 1 43 ? -9.453 18.156 13.438 1 97.44 43 HIS B C 1
ATOM 2342 O O . HIS B 1 43 ? -8.344 17.938 13.93 1 97.44 43 HIS B O 1
ATOM 2348 N N . TRP B 1 44 ? -9.984 17.312 12.57 1 98.06 44 TRP B N 1
ATOM 2349 C CA . TRP B 1 44 ? -9.359 16.031 12.242 1 98.06 44 TRP B CA 1
ATOM 2350 C C . TRP B 1 44 ? -8.125 16.234 11.367 1 98.06 44 TRP B C 1
ATOM 2352 O O . TRP B 1 44 ? -7.164 15.477 11.461 1 98.06 44 TRP B O 1
ATOM 2362 N N . MET B 1 45 ? -8.148 17.281 10.5 1 98.44 45 MET B N 1
ATOM 2363 C CA . MET B 1 45 ? -6.945 17.609 9.742 1 98.44 45 MET B CA 1
ATOM 2364 C C . MET B 1 45 ? -5.805 18.016 10.68 1 98.44 45 MET B C 1
ATOM 2366 O O . MET B 1 45 ? -4.66 17.594 10.477 1 98.44 45 MET B O 1
ATOM 2370 N N . ARG B 1 46 ? -6.141 18.781 11.719 1 97.75 46 ARG B N 1
ATOM 2371 C CA . ARG B 1 46 ? -5.133 19.156 12.703 1 97.75 46 ARG B CA 1
ATOM 2372 C C . ARG B 1 46 ? -4.598 17.938 13.438 1 97.75 46 ARG B C 1
ATOM 2374 O O . ARG B 1 46 ? -3.412 17.859 13.758 1 97.75 46 ARG B O 1
ATOM 2381 N N . LEU B 1 47 ? -5.477 17 13.672 1 97.88 47 LEU B N 1
ATOM 2382 C CA . LEU B 1 47 ? -5.012 15.773 14.297 1 97.88 47 LEU B CA 1
ATOM 2383 C C . LEU B 1 47 ? -4.094 15 13.359 1 97.88 47 LEU B C 1
ATOM 2385 O O . LEU B 1 47 ? -3.088 14.438 13.797 1 97.88 47 LEU B O 1
ATOM 2389 N N . ALA B 1 48 ? -4.426 14.906 12.102 1 98.38 48 ALA B N 1
ATOM 2390 C CA . ALA B 1 48 ? -3.535 14.297 11.117 1 98.38 48 ALA B CA 1
ATOM 2391 C C . ALA B 1 48 ? -2.162 14.953 11.125 1 98.38 48 ALA B C 1
ATOM 2393 O O . ALA B 1 48 ? -1.136 14.273 11.133 1 98.38 48 ALA B O 1
ATOM 2394 N N . ASN B 1 49 ? -2.123 16.297 11.211 1 97.25 49 ASN B N 1
ATOM 2395 C CA . ASN B 1 49 ? -0.871 17.047 11.336 1 97.25 49 ASN B CA 1
ATOM 2396 C C . ASN B 1 49 ? -0.076 16.594 12.562 1 97.25 49 ASN B C 1
ATOM 2398 O O . ASN B 1 49 ? 1.125 16.328 12.469 1 97.25 49 ASN B O 1
ATOM 2402 N N . SER B 1 50 ? -0.763 16.484 13.625 1 96.56 50 SER B N 1
ATOM 2403 C CA . SER B 1 50 ? -0.098 16.234 14.898 1 96.56 50 SER B CA 1
ATOM 2404 C C . SER B 1 50 ? 0.426 14.812 14.984 1 96.56 50 SER B C 1
ATOM 2406 O O . SER B 1 50 ? 1.244 14.5 15.852 1 96.56 50 SER B O 1
ATOM 2408 N N . ALA B 1 51 ? -0.008 13.953 14.078 1 96.94 51 ALA B N 1
ATOM 2409 C CA . ALA B 1 51 ? 0.404 12.555 14.117 1 96.94 51 ALA B CA 1
ATOM 2410 C C . ALA B 1 51 ? 1.924 12.43 14.055 1 96.94 51 ALA B C 1
ATOM 2412 O O . ALA B 1 51 ? 2.498 11.492 14.609 1 96.94 51 ALA B O 1
ATOM 2413 N N . VAL B 1 52 ? 2.625 13.359 13.422 1 95.94 52 VAL B N 1
ATOM 2414 C CA . VAL B 1 52 ? 4.07 13.297 13.25 1 95.94 52 VAL B CA 1
ATOM 2415 C C . VAL B 1 52 ? 4.766 13.516 14.594 1 95.94 52 VAL B C 1
ATOM 2417 O O . VAL B 1 52 ? 5.945 13.188 14.75 1 95.94 52 VAL B O 1
ATOM 2420 N N . TYR B 1 53 ? 4.02 14.062 15.578 1 95.88 53 TYR B N 1
ATOM 2421 C CA . TYR B 1 53 ? 4.609 14.359 16.875 1 95.88 53 TYR B CA 1
ATOM 2422 C C . TYR B 1 53 ? 4.645 13.117 17.766 1 95.88 53 TYR B C 1
ATOM 2424 O O . TYR B 1 53 ? 5.293 13.109 18.812 1 95.88 53 TYR B O 1
ATOM 2432 N N . TYR B 1 54 ? 3.979 12.094 17.391 1 94.19 54 TYR B N 1
ATOM 2433 C CA . TYR B 1 54 ? 3.842 10.883 18.188 1 94.19 54 TYR B CA 1
ATOM 2434 C C . TYR B 1 54 ? 4.707 9.758 17.625 1 94.19 54 TYR B C 1
ATOM 2436 O O . TYR B 1 54 ? 5.133 9.812 16.469 1 94.19 54 TYR B O 1
ATOM 2444 N N . PRO B 1 55 ? 4.98 8.727 18.469 1 90.38 55 PRO B N 1
ATOM 2445 C CA . PRO B 1 55 ? 5.723 7.57 17.969 1 90.38 55 PRO B CA 1
ATOM 2446 C C . PRO B 1 55 ? 5.02 6.883 16.797 1 90.38 55 PRO B C 1
ATOM 2448 O O . PRO B 1 55 ? 3.785 6.863 16.734 1 90.38 55 PRO B O 1
ATOM 2451 N N . PRO B 1 56 ? 5.777 6.438 15.789 1 88 56 PRO B N 1
ATOM 2452 C CA . PRO B 1 56 ? 7.23 6.254 15.859 1 88 56 PRO B CA 1
ATOM 2453 C C . PRO B 1 56 ? 8 7.438 15.281 1 88 56 PRO B C 1
ATOM 2455 O O . PRO B 1 56 ? 9.234 7.457 15.328 1 88 56 PRO B O 1
ATOM 2458 N N . VAL B 1 57 ? 7.375 8.414 14.75 1 91.19 57 VAL B N 1
ATOM 2459 C CA . VAL B 1 57 ? 8.086 9.531 14.141 1 91.19 57 VAL B CA 1
ATOM 2460 C C . VAL B 1 57 ? 8.633 10.453 15.234 1 91.19 57 VAL B C 1
ATOM 2462 O O . VAL B 1 57 ? 9.844 10.648 15.344 1 91.19 57 VAL B O 1
ATOM 2465 N N . SER B 1 58 ? 7.734 10.938 16.141 1 91.88 58 SER B N 1
ATOM 2466 C CA . SER B 1 58 ? 8.086 11.789 17.266 1 91.88 58 SER B CA 1
ATOM 2467 C C . SER B 1 58 ? 9.031 12.906 16.844 1 91.88 58 SER B C 1
ATOM 2469 O O . SER B 1 58 ? 10.086 13.094 17.453 1 91.88 58 SER B O 1
ATOM 2471 N N . HIS B 1 59 ? 8.695 13.672 15.898 1 94.12 59 HIS B N 1
ATOM 2472 C CA . HIS B 1 59 ? 9.523 14.703 15.289 1 94.12 59 HIS B CA 1
ATOM 2473 C C . HIS B 1 59 ? 8.672 15.844 14.742 1 94.12 59 HIS B C 1
ATOM 2475 O O . HIS B 1 59 ? 7.707 15.609 14.016 1 94.12 59 HIS B O 1
ATOM 2481 N N . PRO B 1 60 ? 9.008 17.078 15 1 95.5 60 PRO B N 1
ATOM 2482 C CA . PRO B 1 60 ? 8.188 18.203 14.57 1 95.5 60 PRO B CA 1
ATOM 2483 C C . PRO B 1 60 ? 8.43 18.594 13.109 1 95.5 60 PRO B C 1
ATOM 2485 O O . PRO B 1 60 ? 7.617 19.312 12.516 1 95.5 60 PRO B O 1
ATOM 2488 N N . CYS B 1 61 ? 9.602 18.219 12.555 1 95.75 61 CYS B N 1
ATOM 2489 C CA . CYS B 1 61 ? 9.914 18.516 11.164 1 95.75 61 CYS B CA 1
ATOM 2490 C C . CYS B 1 61 ? 10.641 17.344 10.508 1 95.75 61 CYS B C 1
ATOM 2492 O O . CYS B 1 61 ? 11.719 17.516 9.938 1 95.75 61 CYS B O 1
ATOM 2494 N N . PRO B 1 62 ? 9.945 16.172 10.43 1 94.5 62 PRO B N 1
ATOM 2495 C CA . PRO B 1 62 ? 10.602 15.016 9.82 1 94.5 62 PRO B CA 1
ATOM 2496 C C . PRO B 1 62 ? 10.695 15.125 8.297 1 94.5 62 PRO B C 1
ATOM 2498 O O . PRO B 1 62 ? 10.023 15.961 7.691 1 94.5 62 PRO B O 1
ATOM 2501 N N . GLN B 1 63 ? 11.5 14.32 7.711 1 90.88 63 GLN B N 1
ATOM 2502 C CA . GLN B 1 63 ? 11.656 14.305 6.262 1 90.88 63 GLN B CA 1
ATOM 2503 C C . GLN B 1 63 ? 10.359 13.891 5.574 1 90.88 63 GLN B C 1
ATOM 2505 O O . GLN B 1 63 ? 10.039 14.391 4.496 1 90.88 63 GLN B O 1
ATOM 2510 N N . ALA B 1 64 ? 9.656 12.938 6.145 1 95.38 64 ALA B N 1
ATOM 2511 C CA . ALA B 1 64 ? 8.375 12.469 5.625 1 95.38 64 ALA B CA 1
ATOM 2512 C C . ALA B 1 64 ? 7.238 12.812 6.578 1 95.38 64 ALA B C 1
ATOM 2514 O O . ALA B 1 64 ? 6.719 11.945 7.277 1 95.38 64 ALA B O 1
ATOM 2515 N N . PRO B 1 65 ? 6.836 14.094 6.559 1 97.12 65 PRO B N 1
ATOM 2516 C CA . PRO B 1 65 ? 5.844 14.547 7.535 1 97.12 65 PRO B CA 1
ATOM 2517 C C . PRO B 1 65 ? 4.414 14.203 7.121 1 97.12 65 PRO B C 1
ATOM 2519 O O . PRO B 1 65 ? 3.518 15.047 7.219 1 97.12 65 PRO B O 1
ATOM 2522 N N . PHE B 1 66 ? 4.137 13.031 6.719 1 98.19 66 PHE B N 1
ATOM 2523 C CA . PHE B 1 66 ? 2.824 12.594 6.258 1 98.19 66 PHE B CA 1
ATOM 2524 C C . PHE B 1 66 ? 2.035 11.961 7.398 1 98.19 66 PHE B C 1
ATOM 2526 O O . PHE B 1 66 ? 2.32 10.836 7.809 1 98.19 66 PHE B O 1
ATOM 2533 N N . GLY B 1 67 ? 1.076 12.703 7.91 1 98.31 67 GLY B N 1
ATOM 2534 C CA . GLY B 1 67 ? 0.183 12.219 8.953 1 98.31 67 GLY B CA 1
ATOM 2535 C C . GLY B 1 67 ? -1.229 11.969 8.461 1 98.31 67 GLY B C 1
ATOM 2536 O O . GLY B 1 67 ? -1.725 12.68 7.586 1 98.31 67 GLY B O 1
ATOM 2537 N N . THR B 1 68 ? -1.894 10.969 9.062 1 98.75 68 THR B N 1
ATOM 2538 C CA . THR B 1 68 ? -3.23 10.562 8.641 1 98.75 68 THR B CA 1
ATOM 2539 C C . THR B 1 68 ? -4.094 10.219 9.852 1 98.75 68 THR B C 1
ATOM 2541 O O . THR B 1 68 ? -3.625 9.578 10.797 1 98.75 68 THR B O 1
ATOM 2544 N N . ALA B 1 69 ? -5.305 10.68 9.852 1 98.81 69 ALA B N 1
ATOM 2545 C CA . ALA B 1 69 ? -6.332 10.305 10.82 1 98.81 69 ALA B CA 1
ATOM 2546 C C . ALA B 1 69 ? -7.523 9.648 10.125 1 98.81 69 ALA B C 1
ATOM 2548 O O . ALA B 1 69 ? -7.957 10.094 9.062 1 98.81 69 ALA B O 1
ATOM 2549 N N . ILE B 1 70 ? -7.988 8.562 10.656 1 98.88 70 ILE B N 1
ATOM 2550 C CA . ILE B 1 70 ? -9.188 7.887 10.18 1 98.88 70 ILE B CA 1
ATOM 2551 C C . ILE B 1 70 ? -10.305 8.016 11.211 1 98.88 70 ILE B C 1
ATOM 2553 O O . ILE B 1 70 ? -10.102 7.727 12.391 1 98.88 70 ILE B O 1
ATOM 2557 N N . VAL B 1 71 ? -11.461 8.484 10.742 1 98.69 71 VAL B N 1
ATOM 2558 C CA . VAL B 1 71 ? -12.562 8.891 11.609 1 98.69 71 VAL B CA 1
ATOM 2559 C C . VAL B 1 71 ? -13.867 8.266 11.109 1 98.69 71 VAL B C 1
ATOM 2561 O O . VAL B 1 71 ? -14.094 8.172 9.898 1 98.69 71 VAL B O 1
ATOM 2564 N N . ASN B 1 72 ? -14.695 7.762 12 1 98.19 72 ASN B N 1
ATOM 2565 C CA . ASN B 1 72 ? -16.047 7.402 11.602 1 98.19 72 ASN B CA 1
ATOM 2566 C C . ASN B 1 72 ? -16.859 8.625 11.172 1 98.19 72 ASN B C 1
ATOM 2568 O O . ASN B 1 72 ? -17.078 9.547 11.961 1 98.19 72 ASN B O 1
ATOM 2572 N N . THR B 1 73 ? -17.297 8.602 9.977 1 96.5 73 THR B N 1
ATOM 2573 C CA . THR B 1 73 ? -17.891 9.781 9.367 1 96.5 73 THR B CA 1
ATOM 2574 C C . THR B 1 73 ? -19.172 10.172 10.102 1 96.5 73 THR B C 1
ATOM 2576 O O . THR B 1 73 ? -19.438 11.359 10.305 1 96.5 73 THR B O 1
ATOM 2579 N N . THR B 1 74 ? -19.953 9.203 10.469 1 95.31 74 THR B N 1
ATOM 2580 C CA . THR B 1 74 ? -21.266 9.43 11.031 1 95.31 74 THR B CA 1
ATOM 2581 C C . THR B 1 74 ? -21.172 9.766 12.523 1 95.31 74 THR B C 1
ATOM 2583 O O . THR B 1 74 ? -21.688 10.789 12.961 1 95.31 74 THR B O 1
ATOM 2586 N N . SER B 1 75 ? -20.438 8.984 13.32 1 96.69 75 SER B N 1
ATOM 2587 C CA . SER B 1 75 ? -20.391 9.18 14.766 1 96.69 75 SER B CA 1
ATOM 2588 C C . SER B 1 75 ? -19.344 10.234 15.148 1 96.69 75 SER B C 1
ATOM 2590 O O . SER B 1 75 ? -19.297 10.672 16.297 1 96.69 75 SER B O 1
ATOM 2592 N N . ASN B 1 76 ? -18.469 10.625 14.172 1 97.62 76 ASN B N 1
ATOM 2593 C CA . ASN B 1 76 ? -17.438 11.625 14.414 1 97.62 76 ASN B CA 1
ATOM 2594 C C . ASN B 1 76 ? -16.453 11.172 15.484 1 97.62 76 ASN B C 1
ATOM 2596 O O . ASN B 1 76 ? -16.031 11.961 16.328 1 97.62 76 ASN B O 1
ATOM 2600 N N . GLU B 1 77 ? -16.141 9.898 15.484 1 97.12 77 GLU B N 1
ATOM 2601 C CA . GLU B 1 77 ? -15.219 9.312 16.453 1 97.12 77 GLU B CA 1
ATOM 2602 C C . GLU B 1 77 ? -13.914 8.883 15.781 1 97.12 77 GLU B C 1
ATOM 2604 O O . GLU B 1 77 ? -13.938 8.328 14.672 1 97.12 77 GLU B O 1
ATOM 2609 N N . LEU B 1 78 ? -12.844 9.133 16.469 1 98 78 LEU B N 1
ATOM 2610 C CA . LEU B 1 78 ? -11.539 8.711 15.977 1 98 78 LEU B CA 1
ATOM 2611 C C . LEU B 1 78 ? -11.406 7.195 16 1 98 78 LEU B C 1
ATOM 2613 O O . LEU B 1 78 ? -11.75 6.555 17 1 98 78 LEU B O 1
ATOM 2617 N N . ILE B 1 79 ? -10.969 6.641 14.867 1 98.19 79 ILE B N 1
ATOM 2618 C CA . ILE B 1 79 ? -10.57 5.238 14.867 1 98.19 79 ILE B CA 1
ATOM 2619 C C . ILE B 1 79 ? -9.086 5.125 15.211 1 98.19 79 ILE B C 1
ATOM 2621 O O . ILE B 1 79 ? -8.703 4.371 16.109 1 98.19 79 ILE B O 1
ATOM 2625 N N . CYS B 1 80 ? -8.234 5.926 14.531 1 97.56 80 CYS B N 1
ATOM 2626 C CA . CYS B 1 80 ? -6.805 5.98 14.82 1 97.56 80 CYS B CA 1
ATOM 2627 C C . CYS B 1 80 ? -6.145 7.137 14.078 1 97.56 80 CYS B C 1
ATOM 2629 O O . CYS B 1 80 ? -6.766 7.773 13.227 1 97.56 80 CYS B O 1
ATOM 2631 N N . ALA B 1 81 ? -4.957 7.469 14.438 1 98.12 81 ALA B N 1
ATOM 2632 C CA . ALA B 1 81 ? -4.094 8.406 13.727 1 98.12 81 ALA B CA 1
ATOM 2633 C C . ALA B 1 81 ? -2.627 8.016 13.859 1 98.12 81 ALA B C 1
ATOM 2635 O O . ALA B 1 81 ? -2.188 7.566 14.922 1 98.12 81 ALA B O 1
ATOM 2636 N N . ILE B 1 82 ? -1.908 8.188 12.797 1 97.31 82 ILE B N 1
ATOM 2637 C CA . ILE B 1 82 ? -0.497 7.816 12.766 1 97.31 82 ILE B CA 1
ATOM 2638 C C . ILE B 1 82 ? 0.188 8.484 11.578 1 97.31 82 ILE B C 1
ATOM 2640 O O . ILE B 1 82 ? -0.473 9.102 10.742 1 97.31 82 ILE B O 1
ATOM 2644 N N . ALA B 1 83 ? 1.495 8.461 11.602 1 97.56 83 ALA B N 1
ATOM 2645 C CA . ALA B 1 83 ? 2.252 9.102 10.531 1 97.56 83 ALA B CA 1
ATOM 2646 C C . ALA B 1 83 ? 3.105 8.078 9.781 1 97.56 83 ALA B C 1
ATOM 2648 O O . ALA B 1 83 ? 3.148 6.906 10.148 1 97.56 83 ALA B O 1
ATOM 2649 N N . ASN B 1 84 ? 3.637 8.578 8.648 1 97.19 84 ASN B N 1
ATOM 2650 C CA . ASN B 1 84 ? 4.539 7.816 7.797 1 97.19 84 ASN B CA 1
ATOM 2651 C C . ASN B 1 84 ? 5.594 7.074 8.617 1 97.19 84 ASN B C 1
ATOM 2653 O O . ASN B 1 84 ? 6.152 7.633 9.562 1 97.19 84 ASN B O 1
ATOM 2657 N N . ARG B 1 85 ? 5.879 5.75 8.188 1 95.25 85 ARG B N 1
ATOM 2658 C CA . ARG B 1 85 ? 6.82 4.949 8.961 1 95.25 85 ARG B CA 1
ATOM 2659 C C . ARG B 1 85 ? 7.934 4.402 8.07 1 95.25 85 ARG B C 1
ATOM 2661 O O . ARG B 1 85 ? 8.641 3.473 8.461 1 95.25 85 ARG B O 1
ATOM 2668 N N . VAL B 1 86 ? 8.055 4.895 6.891 1 96.44 86 VAL B N 1
ATOM 2669 C CA . VAL B 1 86 ? 9.055 4.383 5.965 1 96.44 86 VAL B CA 1
ATOM 2670 C C . VAL B 1 86 ? 10.438 4.426 6.625 1 96.44 86 VAL B C 1
ATOM 2672 O O . VAL B 1 86 ? 11.156 3.424 6.645 1 96.44 86 VAL B O 1
ATOM 2675 N N . GLY B 1 87 ? 10.82 5.562 7.254 1 93.31 87 GLY B N 1
ATOM 2676 C CA . GLY B 1 87 ? 12.148 5.75 7.828 1 93.31 87 GLY B CA 1
ATOM 2677 C C . GLY B 1 87 ? 12.414 4.852 9.023 1 93.31 87 GLY B C 1
ATOM 2678 O O . GLY B 1 87 ? 13.547 4.426 9.242 1 93.31 87 GLY B O 1
ATOM 2679 N N . SER B 1 88 ? 11.391 4.512 9.75 1 92.06 88 SER B N 1
ATOM 2680 C CA . SER B 1 88 ? 11.578 3.746 10.977 1 92.06 88 SER B CA 1
ATOM 2681 C C . SER B 1 88 ? 11.492 2.246 10.711 1 92.06 88 SER B C 1
ATOM 2683 O O . SER B 1 88 ? 11.953 1.439 11.523 1 92.06 88 SER B O 1
ATOM 2685 N N . THR B 1 89 ? 10.93 1.836 9.57 1 93.44 89 THR B N 1
ATOM 2686 C CA . THR B 1 89 ? 10.703 0.413 9.344 1 93.44 89 THR B CA 1
ATOM 2687 C C . THR B 1 89 ? 11.578 -0.101 8.211 1 93.44 89 THR B C 1
ATOM 2689 O O . THR B 1 89 ? 11.883 -1.295 8.141 1 93.44 89 THR B O 1
ATOM 2692 N N . GLY B 1 90 ? 11.914 0.82 7.254 1 95.88 90 GLY B N 1
ATOM 2693 C CA . GLY B 1 90 ? 12.562 0.381 6.031 1 95.88 90 GLY B CA 1
ATOM 2694 C C . GLY B 1 90 ? 11.594 -0.17 5 1 95.88 90 GLY B C 1
ATOM 2695 O O . GLY B 1 90 ? 12.008 -0.654 3.945 1 95.88 90 GLY B O 1
ATOM 2696 N N . ASP B 1 91 ? 10.32 -0.174 5.32 1 97.12 91 ASP B N 1
ATOM 2697 C CA . ASP B 1 91 ? 9.258 -0.596 4.414 1 97.12 91 ASP B CA 1
ATOM 2698 C C . ASP B 1 91 ? 8.781 0.569 3.549 1 97.12 91 ASP B C 1
ATOM 2700 O O . ASP B 1 91 ? 8.125 1.485 4.043 1 97.12 91 ASP B O 1
ATOM 2704 N N . PRO B 1 92 ? 8.992 0.531 2.248 1 97.88 92 PRO B N 1
ATOM 2705 C CA . PRO B 1 92 ? 8.688 1.673 1.382 1 97.88 92 PRO B CA 1
ATOM 2706 C C . PRO B 1 92 ? 7.191 1.877 1.176 1 97.88 92 PRO B C 1
ATOM 2708 O O . PRO B 1 92 ? 6.773 2.898 0.624 1 97.88 92 PRO B O 1
ATOM 2711 N N . THR B 1 93 ? 6.32 0.943 1.635 1 98.06 93 THR B N 1
ATOM 2712 C CA . THR B 1 93 ? 4.879 1.074 1.451 1 98.06 93 THR B CA 1
ATOM 2713 C C . THR B 1 93 ? 4.258 1.866 2.6 1 98.06 93 THR B C 1
ATOM 2715 O O . THR B 1 93 ? 3.1 2.283 2.518 1 98.06 93 THR B O 1
ATOM 2718 N N . GLN B 1 94 ? 5.012 2.127 3.621 1 97.31 94 GLN B N 1
ATOM 2719 C CA . GLN B 1 94 ? 4.445 2.668 4.852 1 97.31 94 GLN B CA 1
ATOM 2720 C C . GLN B 1 94 ? 4.309 4.188 4.773 1 97.31 94 GLN B C 1
ATOM 2722 O O . GLN B 1 94 ? 4.77 4.902 5.664 1 97.31 94 GLN B O 1
ATOM 2727 N N . HIS B 1 95 ? 3.658 4.641 3.727 1 98.19 95 HIS B N 1
ATOM 2728 C CA . HIS B 1 95 ? 3.217 6.027 3.67 1 98.19 95 HIS B CA 1
ATOM 2729 C C . HIS B 1 95 ? 2.164 6.316 4.734 1 98.19 95 HIS B C 1
ATOM 2731 O O . HIS B 1 95 ? 1.643 5.391 5.363 1 98.19 95 HIS B O 1
ATOM 2737 N N . GLY B 1 96 ? 1.921 7.582 4.965 1 98 96 GLY B N 1
ATOM 2738 C CA . GLY B 1 96 ? 1 7.965 6.02 1 98 96 GLY B CA 1
ATOM 2739 C C . GLY B 1 96 ? -0.335 7.25 5.938 1 98 96 GLY B C 1
ATOM 2740 O O . GLY B 1 96 ? -0.821 6.715 6.934 1 98 96 GLY B O 1
ATOM 2741 N N . GLU B 1 97 ? -0.949 7.199 4.766 1 98.56 97 GLU B N 1
ATOM 2742 C CA . GLU B 1 97 ? -2.279 6.629 4.57 1 98.56 97 GLU B CA 1
ATOM 2743 C C . GLU B 1 97 ? -2.254 5.109 4.719 1 98.56 97 GLU B C 1
ATOM 2745 O O . GLU B 1 97 ? -3.131 4.527 5.363 1 98.56 97 GLU B O 1
ATOM 2750 N N . ILE B 1 98 ? -1.22 4.445 4.125 1 98.44 98 ILE B N 1
ATOM 2751 C CA . ILE B 1 98 ? -1.098 2.996 4.23 1 98.44 98 ILE B CA 1
ATOM 2752 C C . ILE B 1 98 ? -0.888 2.6 5.691 1 98.44 98 ILE B C 1
ATOM 2754 O O . ILE B 1 98 ? -1.534 1.675 6.188 1 98.44 98 ILE B O 1
ATOM 2758 N N . THR B 1 99 ? -0.025 3.322 6.355 1 97.31 99 THR B N 1
ATOM 2759 C CA . THR B 1 99 ? 0.253 3.068 7.766 1 97.31 99 THR B CA 1
ATOM 2760 C C . THR B 1 99 ? -1.013 3.227 8.602 1 97.31 99 THR B C 1
ATOM 2762 O O . THR B 1 99 ? -1.268 2.43 9.508 1 97.31 99 THR B O 1
ATOM 2765 N N . ALA B 1 100 ? -1.753 4.223 8.336 1 98.25 100 ALA B N 1
ATOM 2766 C CA . ALA B 1 100 ? -2.982 4.465 9.086 1 98.25 100 ALA B CA 1
ATOM 2767 C C . ALA B 1 100 ? -3.988 3.342 8.867 1 98.25 100 ALA B C 1
ATOM 2769 O O . ALA B 1 100 ? -4.633 2.883 9.82 1 98.25 100 ALA B O 1
ATOM 2770 N N . ILE B 1 101 ? -4.164 2.904 7.629 1 98.38 101 ILE B N 1
ATOM 2771 C CA . ILE B 1 101 ? -5.09 1.818 7.332 1 98.38 101 ILE B CA 1
ATOM 2772 C C . ILE B 1 101 ? -4.664 0.559 8.086 1 98.38 101 ILE B C 1
ATOM 2774 O O . ILE B 1 101 ? -5.496 -0.118 8.695 1 98.38 101 ILE B O 1
ATOM 2778 N N . GLN B 1 102 ? -3.395 0.285 8.109 1 96.25 102 GLN B N 1
ATOM 2779 C CA . GLN B 1 102 ? -2.875 -0.873 8.828 1 96.25 102 GLN B CA 1
ATOM 2780 C C . GLN B 1 102 ? -3.088 -0.723 10.336 1 96.25 102 GLN B C 1
ATOM 2782 O O . GLN B 1 102 ? -3.553 -1.654 11 1 96.25 102 GLN B O 1
ATOM 2787 N N . HIS B 1 103 ? -2.754 0.432 10.828 1 95.5 103 HIS B N 1
ATOM 2788 C CA . HIS B 1 103 ? -2.877 0.685 12.258 1 95.5 103 HIS B CA 1
ATOM 2789 C C . HIS B 1 103 ? -4.332 0.6 12.711 1 95.5 103 HIS B C 1
ATOM 2791 O O . HIS B 1 103 ? -4.629 -0.004 13.742 1 95.5 103 HIS B O 1
ATOM 2797 N N . CYS B 1 104 ? -5.215 1.2 11.961 1 97.31 104 CYS B N 1
ATOM 2798 C CA . CYS B 1 104 ? -6.629 1.162 12.312 1 97.31 104 CYS B CA 1
ATOM 2799 C C . CYS B 1 104 ? -7.176 -0.256 12.211 1 97.31 104 CYS B C 1
ATOM 2801 O O . CYS B 1 104 ? -8.07 -0.636 12.977 1 97.31 104 CYS B O 1
ATOM 2803 N N . THR B 1 105 ? -6.668 -1.042 11.258 1 96.69 105 THR B N 1
ATOM 2804 C CA . THR B 1 105 ? -7.02 -2.457 11.219 1 96.69 105 THR B CA 1
ATOM 2805 C C . THR B 1 105 ? -6.672 -3.137 12.539 1 96.69 105 THR B C 1
ATOM 2807 O O . THR B 1 105 ? -7.5 -3.854 13.109 1 96.69 105 THR B O 1
ATOM 2810 N N . ASN B 1 106 ? -5.477 -2.898 13.055 1 93.94 106 ASN B N 1
ATOM 2811 C CA . ASN B 1 106 ? -5.051 -3.471 14.328 1 93.94 106 ASN B CA 1
ATOM 2812 C C . ASN B 1 106 ? -5.949 -3.021 15.469 1 93.94 106 ASN B C 1
ATOM 2814 O O . ASN B 1 106 ? -6.305 -3.822 16.344 1 93.94 106 ASN B O 1
ATOM 2818 N N . VAL B 1 107 ? -6.254 -1.758 15.453 1 94.38 107 VAL B N 1
ATOM 2819 C CA . VAL B 1 107 ? -7.113 -1.199 16.5 1 94.38 107 VAL B CA 1
ATOM 2820 C C . VAL B 1 107 ? -8.469 -1.903 16.484 1 94.38 107 VAL B C 1
ATOM 2822 O O . VAL B 1 107 ? -8.977 -2.293 17.531 1 94.38 107 VAL B O 1
ATOM 2825 N N . LEU B 1 108 ? -9.016 -2.07 15.32 1 96.69 108 LEU B N 1
ATOM 2826 C CA . LEU B 1 108 ? -10.328 -2.699 15.188 1 96.69 108 LEU B CA 1
ATOM 2827 C C . LEU B 1 108 ? -10.266 -4.176 15.57 1 96.69 108 LEU B C 1
ATOM 2829 O O . LEU B 1 108 ? -11.195 -4.703 16.172 1 96.69 108 LEU B O 1
ATOM 2833 N N . GLN B 1 109 ? -9.148 -4.824 15.234 1 94.75 109 GLN B N 1
ATOM 2834 C CA . GLN B 1 109 ? -8.953 -6.207 15.648 1 94.75 109 GLN B CA 1
ATOM 2835 C C . GLN B 1 109 ? -8.914 -6.332 17.172 1 94.75 109 GLN B C 1
ATOM 2837 O O . GLN B 1 109 ? -9.516 -7.246 17.734 1 94.75 109 GLN B O 1
ATOM 2842 N N . ARG B 1 110 ? -8.234 -5.465 17.812 1 93.06 110 ARG B N 1
ATOM 2843 C CA . ARG B 1 110 ? -8.133 -5.473 19.266 1 93.06 110 ARG B CA 1
ATOM 2844 C C . ARG B 1 110 ? -9.492 -5.238 19.906 1 93.06 110 ARG B C 1
ATOM 2846 O O . ARG B 1 110 ? -9.742 -5.691 21.031 1 93.06 110 ARG B O 1
ATOM 2853 N N . LYS B 1 111 ? -10.359 -4.586 19.203 1 95.06 111 LYS B N 1
ATOM 2854 C CA . LYS B 1 111 ? -11.711 -4.352 19.688 1 95.06 111 LYS B CA 1
ATOM 2855 C C . LYS B 1 111 ? -12.602 -5.57 19.469 1 95.06 111 LYS B C 1
ATOM 2857 O O . LYS B 1 111 ? -13.789 -5.555 19.812 1 95.06 111 LYS B O 1
ATOM 2862 N N . GLY B 1 112 ? -12.086 -6.582 18.766 1 95.88 112 GLY B N 1
ATOM 2863 C CA . GLY B 1 112 ? -12.789 -7.852 18.656 1 95.88 112 GLY B CA 1
ATOM 2864 C C . GLY B 1 112 ? -13.461 -8.047 17.312 1 95.88 112 GLY B C 1
ATOM 2865 O O . GLY B 1 112 ? -14.203 -9.008 17.109 1 95.88 112 GLY B O 1
ATOM 2866 N N . LEU B 1 113 ? -13.234 -7.168 16.344 1 97.38 113 LEU B N 1
ATOM 2867 C CA . LEU B 1 113 ? -13.875 -7.305 15.047 1 97.38 113 LEU B CA 1
ATOM 2868 C C . LEU B 1 113 ? -13.172 -8.367 14.203 1 97.38 113 LEU B C 1
ATOM 2870 O O . LEU B 1 113 ? -11.945 -8.453 14.211 1 97.38 113 LEU B O 1
ATOM 2874 N N . SER B 1 114 ? -13.93 -9.164 13.422 1 97.19 114 SER B N 1
ATOM 2875 C CA . SER B 1 114 ? -13.391 -10.117 12.453 1 97.19 114 SER B CA 1
ATOM 2876 C C . SER B 1 114 ? -12.883 -9.414 11.203 1 97.19 114 SER B C 1
ATOM 2878 O O . SER B 1 114 ? -13.227 -8.258 10.953 1 97.19 114 SER B O 1
ATOM 2880 N N . PRO B 1 115 ? -12.078 -10.078 10.445 1 95.75 115 PRO B N 1
ATOM 2881 C CA . PRO B 1 115 ? -11.617 -9.492 9.188 1 95.75 115 PRO B CA 1
ATOM 2882 C C . PRO B 1 115 ? -12.773 -9.039 8.289 1 95.75 115 PRO B C 1
ATOM 2884 O O . PRO B 1 115 ? -12.719 -7.965 7.695 1 95.75 115 PRO B O 1
ATOM 2887 N N . GLN B 1 116 ? -13.805 -9.797 8.203 1 96.31 116 GLN B N 1
ATOM 2888 C CA . GLN B 1 116 ? -14.953 -9.461 7.367 1 96.31 116 GLN B CA 1
ATOM 2889 C C . GLN B 1 116 ? -15.672 -8.219 7.898 1 96.31 116 GLN B C 1
ATOM 2891 O O . GLN B 1 116 ? -16.109 -7.363 7.121 1 96.31 116 GLN B O 1
ATOM 2896 N N . GLU B 1 117 ? -15.773 -8.18 9.203 1 97.88 117 GLU B N 1
ATOM 2897 C CA . GLU B 1 117 ? -16.391 -7.008 9.828 1 97.88 117 GLU B CA 1
ATOM 2898 C C . GLU B 1 117 ? -15.555 -5.754 9.586 1 97.88 117 GLU B C 1
ATOM 2900 O O . GLU B 1 117 ? -16.109 -4.672 9.359 1 97.88 117 GLU B O 1
ATOM 2905 N N . ILE B 1 118 ? -14.273 -5.918 9.648 1 98.12 118 ILE B N 1
ATOM 2906 C CA . ILE B 1 118 ? -13.375 -4.793 9.43 1 98.12 118 ILE B CA 1
ATOM 2907 C C . ILE B 1 118 ? -13.5 -4.305 7.988 1 98.12 118 ILE B C 1
ATOM 2909 O O . ILE B 1 118 ? -13.633 -3.104 7.742 1 98.12 118 ILE B O 1
ATOM 2913 N N . LEU B 1 119 ? -13.523 -5.219 7.039 1 97.38 119 LEU B N 1
ATOM 2914 C CA . LEU B 1 119 ? -13.648 -4.863 5.629 1 97.38 119 LEU B CA 1
ATOM 2915 C C . LEU B 1 119 ? -14.953 -4.109 5.375 1 97.38 119 LEU B C 1
ATOM 2917 O O . LEU B 1 119 ? -14.992 -3.186 4.559 1 97.38 119 LEU B O 1
ATOM 2921 N N . ALA B 1 120 ? -16 -4.461 6.039 1 97.19 120 ALA B N 1
ATOM 2922 C CA . ALA B 1 120 ? -17.297 -3.826 5.867 1 97.19 120 ALA B CA 1
ATOM 2923 C C . ALA B 1 120 ? -17.328 -2.445 6.516 1 97.19 120 ALA B C 1
ATOM 2925 O O . ALA B 1 120 ? -18.156 -1.598 6.148 1 97.19 120 ALA B O 1
ATOM 2926 N N . ALA B 1 121 ? -16.453 -2.199 7.43 1 98.06 121 ALA B N 1
ATOM 2927 C CA . ALA B 1 121 ? -16.484 -0.978 8.227 1 98.06 121 ALA B CA 1
ATOM 2928 C C . ALA B 1 121 ? -15.867 0.195 7.469 1 98.06 121 ALA B C 1
ATOM 2930 O O . ALA B 1 121 ? -16.234 1.351 7.703 1 98.06 121 ALA B O 1
ATOM 2931 N N . TRP B 1 122 ? -14.945 -0.054 6.543 1 98.19 122 TRP B N 1
ATOM 2932 C CA . TRP B 1 122 ? -14.156 0.997 5.906 1 98.19 122 TRP B CA 1
ATOM 2933 C C . TRP B 1 122 ? -15.062 1.994 5.188 1 98.19 122 TRP B C 1
ATOM 2935 O O . TRP B 1 122 ? -14.75 3.186 5.125 1 98.19 122 TRP B O 1
ATOM 2945 N N . LYS B 1 123 ? -16.203 1.548 4.656 1 97.38 123 LYS B N 1
ATOM 2946 C CA . LYS B 1 123 ? -17.094 2.387 3.869 1 97.38 123 LYS B CA 1
ATOM 2947 C C . LYS B 1 123 ? -17.75 3.461 4.734 1 97.38 123 LYS B C 1
ATOM 2949 O O . LYS B 1 123 ? -18.359 4.398 4.219 1 97.38 123 LYS B O 1
ATOM 2954 N N . HIS B 1 124 ? -17.625 3.369 6.055 1 97.75 124 HIS B N 1
ATOM 2955 C CA . HIS B 1 124 ? -18.219 4.328 6.973 1 97.75 124 HIS B CA 1
ATOM 2956 C C . HIS B 1 124 ? -17.188 5.336 7.473 1 97.75 124 HIS B C 1
ATOM 2958 O O . HIS B 1 124 ? -17.531 6.242 8.242 1 97.75 124 HIS B O 1
ATOM 2964 N N . PHE B 1 125 ? -15.961 5.223 7.012 1 98.5 125 PHE B N 1
ATOM 2965 C CA . PHE B 1 125 ? -14.891 6.039 7.574 1 98.5 125 PHE B CA 1
ATOM 2966 C C . PHE B 1 125 ? -14.492 7.148 6.609 1 98.5 125 PHE B C 1
ATOM 2968 O O . PHE B 1 125 ? -14.625 7 5.395 1 98.5 125 PHE B O 1
ATOM 2975 N N . SER B 1 126 ? -14.031 8.258 7.16 1 98.62 126 SER B N 1
ATOM 2976 C CA . SER B 1 126 ? -13.328 9.328 6.477 1 98.62 126 SER B CA 1
ATOM 2977 C C . SER B 1 126 ? -11.836 9.305 6.789 1 98.62 126 SER B C 1
ATOM 2979 O O . SER B 1 126 ? -11.438 9.078 7.938 1 98.62 126 SER B O 1
ATOM 2981 N N . LEU B 1 127 ? -11.078 9.461 5.75 1 98.88 127 LEU B N 1
ATOM 2982 C CA . LEU B 1 127 ? -9.633 9.531 5.902 1 98.88 127 LEU B CA 1
ATOM 2983 C C . LEU B 1 127 ? -9.141 10.969 5.734 1 98.88 127 LEU B C 1
ATOM 2985 O O . LEU B 1 127 ? -9.375 11.594 4.695 1 98.88 127 LEU B O 1
ATOM 2989 N N . TYR B 1 128 ? -8.555 11.531 6.785 1 98.81 128 TYR B N 1
ATOM 2990 C CA . TYR B 1 128 ? -7.906 12.836 6.762 1 98.81 128 TYR B CA 1
ATOM 2991 C C . TYR B 1 128 ? -6.391 12.695 6.66 1 98.81 128 TYR B C 1
ATOM 2993 O O . TYR B 1 128 ? -5.77 12.031 7.492 1 98.81 128 TYR B O 1
ATOM 3001 N N . THR B 1 129 ? -5.777 13.273 5.648 1 98.81 129 THR B N 1
ATOM 3002 C CA . THR B 1 129 ? -4.332 13.234 5.457 1 98.81 129 THR B CA 1
ATOM 3003 C C . THR B 1 129 ? -3.791 14.625 5.137 1 98.81 129 THR B C 1
ATOM 3005 O O . THR B 1 129 ? -4.426 15.391 4.41 1 98.81 129 THR B O 1
ATOM 3008 N N . ASN B 1 130 ? -2.662 14.969 5.73 1 98.56 130 ASN B N 1
ATOM 3009 C CA . ASN B 1 130 ? -2.223 16.359 5.641 1 98.56 130 ASN B CA 1
ATOM 3010 C C . ASN B 1 130 ? -1.618 16.672 4.273 1 98.56 130 ASN B C 1
ATOM 3012 O O . ASN B 1 130 ? -1.294 17.812 3.982 1 98.56 130 ASN B O 1
ATOM 3016 N N . ALA B 1 131 ? -1.503 15.656 3.443 1 97.75 131 ALA B N 1
ATOM 3017 C CA . ALA B 1 131 ? -1.072 15.852 2.061 1 97.75 131 ALA B CA 1
ATOM 3018 C C . ALA B 1 131 ? -1.924 15.016 1.103 1 97.75 131 ALA B C 1
ATOM 3020 O O . ALA B 1 131 ? -2.4 13.938 1.462 1 97.75 131 ALA B O 1
ATOM 3021 N N . GLU B 1 132 ? -2.09 15.562 -0.107 1 97.44 132 GLU B N 1
ATOM 3022 C CA . GLU B 1 132 ? -2.773 14.773 -1.13 1 97.44 132 GLU B CA 1
ATOM 3023 C C . GLU B 1 132 ? -2.133 13.406 -1.292 1 97.44 132 GLU B C 1
ATOM 3025 O O . GLU B 1 132 ? -0.911 13.297 -1.418 1 97.44 132 GLU B O 1
ATOM 3030 N N . PRO B 1 133 ? -2.996 12.312 -1.234 1 97.94 133 PRO B N 1
ATOM 3031 C CA . PRO B 1 133 ? -2.426 10.969 -1.377 1 97.94 133 PRO B CA 1
ATOM 3032 C C . PRO B 1 133 ? -1.708 10.773 -2.711 1 97.94 133 PRO B C 1
ATOM 3034 O O . PRO B 1 133 ? -2.182 11.25 -3.746 1 97.94 133 PRO B O 1
ATOM 3037 N N . CYS B 1 134 ? -0.548 10.117 -2.637 1 97.56 134 CYS B N 1
ATOM 3038 C CA . CYS B 1 134 ? 0.094 9.695 -3.875 1 97.56 134 CYS B CA 1
ATOM 3039 C C . CYS B 1 134 ? -0.741 8.641 -4.59 1 97.56 134 CYS B C 1
ATOM 3041 O O . CYS B 1 134 ? -1.766 8.195 -4.07 1 97.56 134 CYS B O 1
ATOM 3043 N N . THR B 1 135 ? -0.322 8.234 -5.742 1 97.81 135 THR B N 1
ATOM 3044 C CA . THR B 1 135 ? -1.042 7.25 -6.543 1 97.81 135 THR B CA 1
ATOM 3045 C C . THR B 1 135 ? -1.218 5.945 -5.766 1 97.81 135 THR B C 1
ATOM 3047 O O . THR B 1 135 ? -2.297 5.352 -5.773 1 97.81 135 THR B O 1
ATOM 3050 N N . MET B 1 136 ? -0.241 5.445 -5.062 1 98.38 136 MET B N 1
ATOM 3051 C CA . MET B 1 136 ? -0.323 4.242 -4.234 1 98.38 136 MET B CA 1
ATOM 3052 C C . MET B 1 136 ? -1.417 4.379 -3.182 1 98.38 136 MET B C 1
ATOM 3054 O O . MET B 1 136 ? -2.301 3.525 -3.086 1 98.38 136 MET B O 1
ATOM 3058 N N . CYS B 1 137 ? -1.36 5.449 -2.504 1 98.75 137 CYS B N 1
ATOM 3059 C CA . CYS B 1 137 ? -2.219 5.629 -1.337 1 98.75 137 CYS B CA 1
ATOM 3060 C C . CYS B 1 137 ? -3.658 5.906 -1.756 1 98.75 137 CYS B C 1
ATOM 3062 O O . CYS B 1 137 ? -4.598 5.453 -1.102 1 98.75 137 CYS B O 1
ATOM 3064 N N . LEU B 1 138 ? -3.822 6.703 -2.809 1 98.44 138 LEU B N 1
ATOM 3065 C CA . LEU B 1 138 ? -5.188 6.945 -3.268 1 98.44 138 LEU B CA 1
ATOM 3066 C C . LEU B 1 138 ? -5.824 5.66 -3.783 1 98.44 138 LEU B C 1
ATOM 3068 O O . LEU B 1 138 ? -7.02 5.434 -3.58 1 98.44 138 LEU B O 1
ATOM 3072 N N . SER B 1 139 ? -5.055 4.859 -4.516 1 98.38 139 SER B N 1
ATOM 3073 C CA . SER B 1 139 ? -5.562 3.561 -4.957 1 98.38 139 SER B CA 1
ATOM 3074 C C . SER B 1 139 ? -5.973 2.697 -3.77 1 98.38 139 SER B C 1
ATOM 3076 O O . SER B 1 139 ? -7.004 2.023 -3.812 1 98.38 139 SER B O 1
ATOM 3078 N N . ALA B 1 140 ? -5.172 2.717 -2.697 1 98.62 140 ALA B N 1
ATOM 3079 C CA . ALA B 1 140 ? -5.504 1.99 -1.475 1 98.62 140 ALA B CA 1
ATOM 3080 C C . ALA B 1 140 ? -6.832 2.471 -0.896 1 98.62 140 ALA B C 1
ATOM 3082 O O . ALA B 1 140 ? -7.664 1.661 -0.476 1 98.62 140 ALA B O 1
ATOM 3083 N N . ILE B 1 141 ? -6.988 3.764 -0.869 1 98.62 141 ILE B N 1
ATOM 3084 C CA . ILE B 1 141 ? -8.195 4.387 -0.336 1 98.62 141 ILE B CA 1
ATOM 3085 C C . ILE B 1 141 ? -9.414 3.926 -1.137 1 98.62 141 ILE B C 1
ATOM 3087 O O . ILE B 1 141 ? -10.453 3.609 -0.564 1 98.62 141 ILE B O 1
ATOM 3091 N N . ARG B 1 142 ? -9.242 3.83 -2.428 1 98 142 ARG B N 1
ATOM 3092 C CA . ARG B 1 142 ? -10.336 3.381 -3.287 1 98 142 ARG B CA 1
ATOM 3093 C C . ARG B 1 142 ? -10.633 1.902 -3.062 1 98 142 ARG B C 1
ATOM 3095 O O . ARG B 1 142 ? -11.797 1.514 -2.926 1 98 142 ARG B O 1
ATOM 3102 N N . TRP B 1 143 ? -9.602 1.082 -3.002 1 97.75 143 TRP B N 1
ATOM 3103 C CA . TRP B 1 143 ? -9.789 -0.34 -2.738 1 97.75 143 TRP B CA 1
ATOM 3104 C C . TRP B 1 143 ? -10.5 -0.557 -1.408 1 97.75 143 TRP B C 1
ATOM 3106 O O . TRP B 1 143 ? -11.32 -1.473 -1.276 1 97.75 143 TRP B O 1
ATOM 3116 N N . ALA B 1 144 ? -10.203 0.272 -0.397 1 97.88 144 ALA B N 1
ATOM 3117 C CA . ALA B 1 144 ? -10.773 0.137 0.943 1 97.88 144 ALA B CA 1
ATOM 3118 C C . ALA B 1 144 ? -12.258 0.485 0.951 1 97.88 144 ALA B C 1
ATOM 3120 O O . ALA B 1 144 ? -13.016 -0.03 1.773 1 97.88 144 ALA B O 1
ATOM 3121 N N . GLY B 1 145 ? -12.617 1.415 0.085 1 97.62 145 GLY B N 1
ATOM 3122 C CA . GLY B 1 145 ? -14.008 1.824 0.006 1 97.62 145 GLY B CA 1
ATOM 3123 C C . GLY B 1 145 ? -14.359 2.941 0.97 1 97.62 145 GLY B C 1
ATOM 3124 O O . GLY B 1 145 ? -15.508 3.068 1.392 1 97.62 145 GLY B O 1
ATOM 3125 N N . PHE B 1 146 ? -13.391 3.814 1.328 1 98.31 146 PHE B N 1
ATOM 3126 C CA . PHE B 1 146 ? -13.633 4.926 2.242 1 98.31 146 PHE B CA 1
ATOM 3127 C C . PHE B 1 146 ? -14.781 5.793 1.742 1 98.31 146 PHE B C 1
ATOM 3129 O O . PHE B 1 146 ? -14.906 6.039 0.541 1 98.31 146 PHE B O 1
ATOM 3136 N N . LYS B 1 147 ? -15.523 6.27 2.654 1 97.62 147 LYS B N 1
ATOM 3137 C CA . LYS B 1 147 ? -16.609 7.199 2.324 1 97.62 147 LYS B CA 1
ATOM 3138 C C . LYS B 1 147 ? -16.047 8.516 1.778 1 97.62 147 LYS B C 1
ATOM 3140 O O . LYS B 1 147 ? -16.562 9.055 0.802 1 97.62 147 LYS B O 1
ATOM 3145 N N . GLU B 1 148 ? -15.023 9.008 2.467 1 97.38 148 GLU B N 1
ATOM 3146 C CA . GLU B 1 148 ? -14.422 10.281 2.086 1 97.38 148 GLU B CA 1
ATOM 3147 C C . GLU B 1 148 ? -12.914 10.258 2.281 1 97.38 148 GLU B C 1
ATOM 3149 O O . GLU B 1 148 ? -12.406 9.555 3.154 1 97.38 148 GLU B O 1
ATOM 3154 N N . VAL B 1 149 ? -12.242 11.055 1.442 1 98 149 VAL B N 1
ATOM 3155 C CA . VAL B 1 149 ? -10.836 11.406 1.653 1 98 149 VAL B CA 1
ATOM 3156 C C . VAL B 1 149 ? -10.672 12.922 1.623 1 98 149 VAL B C 1
ATOM 3158 O O . VAL B 1 149 ? -11.102 13.578 0.672 1 98 149 VAL B O 1
ATOM 3161 N N . ILE B 1 150 ? -10.164 13.484 2.705 1 98 150 ILE B N 1
ATOM 3162 C CA . ILE B 1 150 ? -9.883 14.906 2.861 1 98 150 ILE B CA 1
ATOM 3163 C C . ILE B 1 150 ? -8.375 15.133 2.971 1 98 150 ILE B C 1
ATOM 3165 O O . ILE B 1 150 ? -7.711 14.516 3.807 1 98 150 ILE B O 1
ATOM 3169 N N . TYR B 1 151 ? -7.859 16 2.129 1 98.19 151 TYR B N 1
ATOM 3170 C CA . TYR B 1 151 ? -6.418 16.203 2.207 1 98.19 151 TYR B CA 1
ATOM 3171 C C . TYR B 1 151 ? -6.086 17.688 2.365 1 98.19 151 TYR B C 1
ATOM 3173 O O . TYR B 1 151 ? -6.898 18.547 2.029 1 98.19 151 TYR B O 1
ATOM 3181 N N . GLY B 1 152 ? -4.906 17.953 2.973 1 97.75 152 GLY B N 1
ATOM 3182 C CA . GLY B 1 152 ? -4.363 19.297 3.09 1 97.75 152 GLY B CA 1
ATOM 3183 C C . GLY B 1 152 ? -3.555 19.719 1.878 1 97.75 152 GLY B C 1
ATOM 3184 O O . GLY B 1 152 ? -4.105 19.906 0.789 1 97.75 152 GLY B O 1
ATOM 3185 N N . THR B 1 153 ? -2.221 19.688 1.942 1 96.44 153 THR B N 1
ATOM 3186 C CA . THR B 1 153 ? -1.299 20.172 0.917 1 96.44 153 THR B CA 1
ATOM 3187 C C . THR B 1 153 ? -1.401 19.312 -0.342 1 96.44 153 THR B C 1
ATOM 3189 O O . THR B 1 153 ? -1.341 18.078 -0.27 1 96.44 153 THR B O 1
ATOM 3192 N N . SER B 1 154 ? -1.521 19.922 -1.497 1 95.19 154 SER B N 1
ATOM 3193 C CA . SER B 1 154 ? -1.684 19.203 -2.76 1 95.19 154 SER B CA 1
ATOM 3194 C C . SER B 1 154 ? -0.358 18.625 -3.242 1 95.19 154 SER B C 1
ATOM 3196 O O . SER B 1 154 ? 0.711 19.109 -2.871 1 95.19 154 SER B O 1
ATOM 3198 N N . VAL B 1 155 ? -0.463 17.594 -4.062 1 94.19 155 VAL B N 1
ATOM 3199 C CA . VAL B 1 155 ? 0.706 17 -4.695 1 94.19 155 VAL B CA 1
ATOM 3200 C C . VAL B 1 155 ? 1.401 18.031 -5.578 1 94.19 155 VAL B C 1
ATOM 3202 O O . VAL B 1 155 ? 2.631 18.047 -5.684 1 94.19 155 VAL B O 1
ATOM 3205 N N . ARG B 1 156 ? 0.662 18.875 -6.168 1 9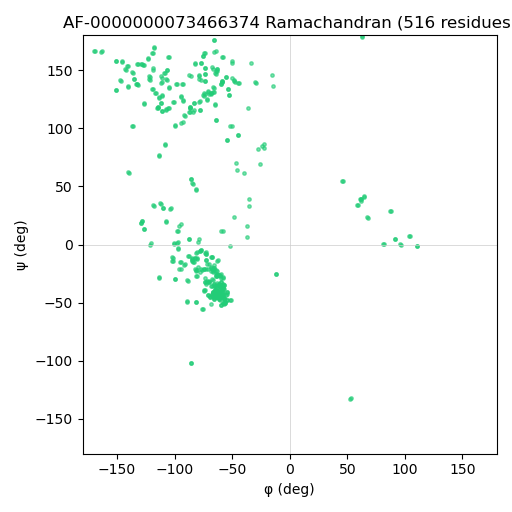2.25 156 ARG B N 1
ATOM 3206 C CA . ARG B 1 156 ? 1.238 19.953 -6.969 1 92.25 156 ARG B CA 1
ATOM 3207 C C . ARG B 1 156 ? 2.145 20.828 -6.125 1 92.25 156 ARG B C 1
ATOM 3209 O O . ARG B 1 156 ? 3.291 21.094 -6.492 1 92.25 156 ARG B O 1
ATOM 3216 N N . THR B 1 157 ? 1.611 21.281 -5.004 1 92.75 157 THR B N 1
ATOM 3217 C CA . THR B 1 157 ? 2.391 22.125 -4.102 1 92.75 157 THR B CA 1
ATOM 3218 C C . THR B 1 157 ? 3.641 21.391 -3.625 1 92.75 157 THR B C 1
ATOM 3220 O O . THR B 1 157 ? 4.73 21.969 -3.594 1 92.75 157 THR B O 1
ATOM 3223 N N . ILE B 1 158 ? 3.498 20.141 -3.279 1 94.06 158 ILE B N 1
ATOM 3224 C CA . ILE B 1 158 ? 4.609 19.328 -2.799 1 94.06 158 ILE B CA 1
ATOM 3225 C C . ILE B 1 158 ? 5.668 19.203 -3.895 1 94.06 158 ILE B C 1
ATOM 3227 O O . ILE B 1 158 ? 6.859 19.406 -3.643 1 94.06 158 ILE B O 1
ATOM 3231 N N . ALA B 1 159 ? 5.215 18.938 -5.094 1 92 159 ALA B N 1
ATOM 3232 C CA . ALA B 1 159 ? 6.117 18.797 -6.23 1 92 159 ALA B CA 1
ATOM 3233 C C . ALA B 1 159 ? 6.816 20.109 -6.543 1 92 159 ALA B C 1
ATOM 3235 O O . ALA B 1 159 ? 8.016 20.125 -6.828 1 92 159 ALA B O 1
ATOM 3236 N N . GLU B 1 160 ? 6.125 21.172 -6.465 1 92.62 160 GLU B N 1
ATOM 3237 C CA . GLU B 1 160 ? 6.68 22.5 -6.73 1 92.62 160 GLU B CA 1
ATOM 3238 C C . GLU B 1 160 ? 7.727 22.875 -5.688 1 92.62 160 GLU B C 1
ATOM 3240 O O . GLU B 1 160 ? 8.578 23.734 -5.938 1 92.62 160 GLU B O 1
ATOM 3245 N N . ASN B 1 161 ? 7.633 22.219 -4.543 1 91.81 161 ASN B N 1
ATOM 3246 C CA . ASN B 1 161 ? 8.609 22.469 -3.492 1 91.81 161 ASN B CA 1
ATOM 3247 C C . ASN B 1 161 ? 9.727 21.438 -3.5 1 91.81 161 ASN B C 1
ATOM 3249 O O . ASN B 1 161 ? 10.445 21.281 -2.508 1 91.81 161 ASN B O 1
ATOM 3253 N N . GLY B 1 162 ? 9.82 20.656 -4.516 1 91 162 GLY B N 1
ATOM 3254 C CA . GLY B 1 162 ? 11.062 19.938 -4.77 1 91 162 GLY B CA 1
ATOM 3255 C C . GLY B 1 162 ? 10.938 18.438 -4.547 1 91 162 GLY B C 1
ATOM 3256 O O . GLY B 1 162 ? 11.898 17.703 -4.773 1 91 162 GLY B O 1
ATOM 3257 N N . ARG B 1 163 ? 9.812 17.938 -4.152 1 91.56 163 ARG B N 1
ATOM 3258 C CA . ARG B 1 163 ? 9.68 16.516 -3.883 1 91.56 163 ARG B CA 1
ATOM 3259 C C . ARG B 1 163 ? 9.18 15.773 -5.113 1 91.56 163 ARG B C 1
ATOM 3261 O O . ARG B 1 163 ? 8.227 16.203 -5.766 1 91.56 163 ARG B O 1
ATOM 3268 N N . ASN B 1 164 ? 9.773 14.641 -5.34 1 90.56 164 ASN B N 1
ATOM 3269 C CA . ASN B 1 164 ? 9.352 13.789 -6.449 1 90.56 164 ASN B CA 1
ATOM 3270 C C . ASN B 1 164 ? 8.023 13.102 -6.164 1 90.56 164 ASN B C 1
ATOM 3272 O O . ASN B 1 164 ? 7.66 12.898 -5.004 1 90.56 164 ASN B O 1
ATOM 3276 N N . GLN B 1 165 ? 7.336 12.828 -7.23 1 91.81 165 GLN B N 1
ATOM 3277 C CA . GLN B 1 165 ? 6.035 12.18 -7.16 1 91.81 165 GLN B CA 1
ATOM 3278 C C . GLN B 1 165 ? 5.812 11.258 -8.352 1 91.81 165 GLN B C 1
ATOM 3280 O O . GLN B 1 165 ? 6.559 11.312 -9.336 1 91.81 165 GLN B O 1
ATOM 3285 N N . ILE B 1 166 ? 4.922 10.297 -8.18 1 95.12 166 ILE B N 1
ATOM 3286 C CA . ILE B 1 166 ? 4.297 9.711 -9.359 1 95.12 166 ILE B CA 1
ATOM 3287 C C . ILE B 1 166 ? 3.217 10.656 -9.891 1 95.12 166 ILE B C 1
ATOM 3289 O O . ILE B 1 166 ? 2.217 10.906 -9.211 1 95.12 166 ILE B O 1
ATOM 3293 N N . TYR B 1 167 ? 3.4 11.148 -11.031 1 93.94 167 TYR B N 1
ATOM 3294 C CA . TYR B 1 167 ? 2.609 12.266 -11.539 1 93.94 167 TYR B CA 1
ATOM 3295 C C . TYR B 1 167 ? 1.324 11.773 -12.188 1 93.94 167 TYR B C 1
ATOM 3297 O O . TYR B 1 167 ? 1.082 12.023 -13.375 1 93.94 167 TYR B O 1
ATOM 3305 N N . ILE B 1 168 ? 0.547 11.062 -11.477 1 93.94 168 ILE B N 1
ATOM 3306 C CA . ILE B 1 168 ? -0.827 10.688 -11.789 1 93.94 168 ILE B CA 1
ATOM 3307 C C . ILE B 1 168 ? -1.787 11.398 -10.844 1 93.94 168 ILE B C 1
ATOM 3309 O O . ILE B 1 168 ? -1.742 11.188 -9.625 1 93.94 168 ILE B O 1
ATOM 3313 N N . PRO B 1 169 ? -2.58 12.234 -11.367 1 88.75 169 PRO B N 1
ATOM 3314 C CA . PRO B 1 169 ? -3.471 12.992 -10.484 1 88.75 169 PRO B CA 1
ATOM 3315 C C . PRO B 1 169 ? -4.477 12.109 -9.758 1 88.75 169 PRO B C 1
ATOM 3317 O O . PRO B 1 169 ? -4.949 11.117 -10.312 1 88.75 169 PRO B O 1
ATOM 3320 N N . SER B 1 170 ? -4.824 12.477 -8.57 1 91.94 170 SER B N 1
ATOM 3321 C CA . SER B 1 170 ? -5.77 11.727 -7.75 1 91.94 170 SER B CA 1
ATOM 3322 C C . SER B 1 170 ? -7.109 11.562 -8.461 1 91.94 170 SER B C 1
ATOM 3324 O O . SER B 1 170 ? -7.75 10.516 -8.359 1 91.94 170 SER B O 1
ATOM 3326 N N . ASN B 1 171 ? -7.531 12.578 -9.148 1 91.06 171 ASN B N 1
ATOM 3327 C CA . ASN B 1 171 ? -8.812 12.523 -9.836 1 91.06 171 ASN B CA 1
ATOM 3328 C C . ASN B 1 171 ? -8.836 11.414 -10.891 1 91.06 171 ASN B C 1
ATOM 3330 O O . ASN B 1 171 ? -9.883 10.82 -11.148 1 91.06 171 ASN B O 1
ATOM 3334 N N . LEU B 1 172 ? -7.723 11.211 -11.523 1 93.31 172 LEU B N 1
ATOM 3335 C CA . LEU B 1 172 ? -7.656 10.133 -12.516 1 93.31 172 LEU B CA 1
ATOM 3336 C C . LEU B 1 172 ? -7.844 8.773 -11.852 1 93.31 172 LEU B C 1
ATOM 3338 O O . LEU B 1 172 ? -8.492 7.891 -12.414 1 93.31 172 LEU B O 1
ATOM 3342 N N . VAL B 1 173 ? -7.285 8.578 -10.688 1 95.44 173 VAL B N 1
ATOM 3343 C CA . VAL B 1 173 ? -7.453 7.324 -9.961 1 95.44 173 VAL B CA 1
ATOM 3344 C C . VAL B 1 173 ? -8.93 7.113 -9.625 1 95.44 173 VAL B C 1
ATOM 3346 O O . VAL B 1 173 ? -9.453 6.012 -9.789 1 95.44 173 VAL B O 1
ATOM 3349 N N . LEU B 1 174 ? -9.586 8.164 -9.172 1 94.06 174 LEU B N 1
ATOM 3350 C CA . LEU B 1 174 ? -11.016 8.086 -8.883 1 94.06 174 LEU B CA 1
ATOM 3351 C C . LEU B 1 174 ? -11.805 7.738 -10.133 1 94.06 174 LEU B C 1
ATOM 3353 O O . LEU B 1 174 ? -12.68 6.867 -10.109 1 94.06 174 LEU B O 1
ATOM 3357 N N . GLU B 1 175 ? -11.5 8.422 -11.18 1 93.19 175 GLU B N 1
ATOM 3358 C CA . GLU B 1 175 ? -12.195 8.219 -12.445 1 93.19 175 GLU B CA 1
ATOM 3359 C C . GLU B 1 175 ? -12.023 6.793 -12.953 1 93.19 175 GLU B C 1
ATOM 3361 O O . GLU B 1 175 ? -12.984 6.168 -13.414 1 93.19 175 GLU B O 1
ATOM 3366 N N . LYS B 1 176 ? -10.812 6.254 -12.82 1 95.25 176 LYS B N 1
ATOM 3367 C CA . LYS B 1 176 ? -10.484 4.961 -13.414 1 95.25 176 LYS B CA 1
ATOM 3368 C C . LYS B 1 176 ? -10.836 3.818 -12.469 1 95.25 176 LYS B C 1
ATOM 3370 O O . LYS B 1 176 ? -10.531 2.658 -12.75 1 95.25 176 LYS B O 1
ATOM 3375 N N . SER B 1 177 ? -11.43 4.164 -11.375 1 95.19 177 SER B N 1
ATOM 3376 C CA . SER B 1 177 ? -11.953 3.152 -10.461 1 95.19 177 SER B CA 1
ATOM 3377 C C . SER B 1 177 ? -13.477 3.145 -10.461 1 95.19 177 SER B C 1
ATOM 3379 O O . SER B 1 177 ? -14.102 2.795 -9.461 1 95.19 177 SER B O 1
ATOM 3381 N N . TYR B 1 178 ? -14.094 3.451 -11.5 1 89.94 178 TYR B N 1
ATOM 3382 C CA . TYR B 1 178 ? -15.531 3.652 -11.648 1 89.94 178 TYR B CA 1
ATOM 3383 C C . TYR B 1 178 ? -16.281 2.344 -11.445 1 89.94 178 TYR B C 1
ATOM 3385 O O . TYR B 1 178 ? -17.469 2.35 -11.125 1 89.94 178 TYR B O 1
ATOM 3393 N N . SER B 1 179 ? -15.609 1.276 -11.648 1 88.5 179 SER B N 1
ATOM 3394 C CA . SER B 1 179 ? -16.281 -0.014 -11.617 1 88.5 179 SER B CA 1
ATOM 3395 C C . SER B 1 179 ? -16.547 -0.467 -10.18 1 88.5 179 SER B C 1
ATOM 3397 O O . SER B 1 179 ? -17.234 -1.463 -9.953 1 88.5 179 SER B O 1
ATOM 3399 N N . PHE B 1 180 ? -15.945 0.456 -9.312 1 89.62 180 PHE B N 1
ATOM 3400 C CA . PHE B 1 180 ? -16.156 0.089 -7.918 1 89.62 180 PHE B CA 1
ATOM 3401 C C . PHE B 1 180 ? -17.562 0.479 -7.461 1 89.62 180 PHE B C 1
ATOM 3403 O O . PHE B 1 180 ? -18.109 1.471 -7.938 1 89.62 180 PHE B O 1
ATOM 3410 N N . GLY B 1 181 ? -18.422 -0.268 -7 1 86.62 181 GLY B N 1
ATOM 3411 C CA . GLY B 1 181 ? -19.797 -0.118 -6.57 1 86.62 181 GLY B CA 1
ATOM 3412 C C . GLY B 1 181 ? -19.969 0.916 -5.477 1 86.62 181 GLY B C 1
ATOM 3413 O O . GLY B 1 181 ? -21 0.949 -4.809 1 86.62 181 GLY B O 1
ATOM 3414 N N . HIS B 1 182 ? -18.922 1.7 -5.234 1 88 182 HIS B N 1
ATOM 3415 C CA . HIS B 1 182 ? -19.016 2.738 -4.215 1 88 182 HIS B CA 1
ATOM 3416 C C . HIS B 1 182 ? -18.297 4.012 -4.656 1 88 182 HIS B C 1
ATOM 3418 O O . HIS B 1 182 ? -17.406 3.965 -5.504 1 88 182 HIS B O 1
ATOM 3424 N N . ALA B 1 183 ? -18.781 5.129 -4.09 1 89.38 183 ALA B N 1
ATOM 3425 C CA . ALA B 1 183 ? -18.156 6.426 -4.355 1 89.38 183 ALA B CA 1
ATOM 3426 C C . ALA B 1 183 ? -17.375 6.918 -3.143 1 89.38 183 ALA B C 1
ATOM 3428 O O . ALA B 1 183 ? -17.734 6.633 -2 1 89.38 183 ALA B O 1
ATOM 3429 N N . THR B 1 184 ? -16.25 7.531 -3.398 1 95.12 184 THR B N 1
ATOM 3430 C CA . THR B 1 184 ? -15.461 8.227 -2.395 1 95.12 184 THR B CA 1
ATOM 3431 C C . THR B 1 184 ? -15.422 9.727 -2.68 1 95.12 184 THR B C 1
ATOM 3433 O O . THR B 1 184 ? -14.984 10.148 -3.75 1 95.12 184 THR B O 1
ATOM 3436 N N . LEU B 1 185 ? -15.93 10.508 -1.793 1 94.69 185 LEU B N 1
ATOM 3437 C CA . LEU B 1 185 ? -15.844 11.953 -1.925 1 94.69 185 LEU B CA 1
ATOM 3438 C C . LEU B 1 185 ? -14.43 12.445 -1.607 1 94.69 185 LEU B C 1
ATOM 3440 O O . LEU B 1 185 ? -13.859 12.07 -0.583 1 94.69 185 LEU B O 1
ATOM 3444 N N . MET B 1 186 ? -13.875 13.203 -2.475 1 95.56 186 MET B N 1
ATOM 3445 C CA . MET B 1 186 ? -12.547 13.773 -2.248 1 95.56 186 MET B CA 1
ATOM 3446 C C . MET B 1 186 ? -12.617 15.281 -2.055 1 95.56 186 MET B C 1
ATOM 3448 O O . MET B 1 186 ? -13.156 15.992 -2.904 1 95.56 186 MET B O 1
ATOM 3452 N N . LEU B 1 187 ? -12.156 15.773 -0.939 1 95.31 187 LEU B N 1
ATOM 3453 C CA . LEU B 1 187 ? -12.031 17.188 -0.637 1 95.31 187 LEU B CA 1
ATOM 3454 C C . LEU B 1 187 ? -10.57 17.578 -0.445 1 95.31 187 LEU B C 1
ATOM 3456 O O . LEU B 1 187 ? -9.844 16.938 0.306 1 95.31 187 LEU B O 1
ATOM 3460 N N . GLY B 1 188 ? -10.188 18.625 -1.129 1 95.19 188 GLY B N 1
ATOM 3461 C CA . GLY B 1 188 ? -8.766 18.953 -1.128 1 95.19 188 GLY B CA 1
ATOM 3462 C C . GLY B 1 188 ? -8.492 20.359 -0.625 1 95.19 188 GLY B C 1
ATOM 3463 O O . GLY B 1 188 ? -9.406 21.172 -0.493 1 95.19 188 GLY B O 1
ATOM 3464 N N . ASN B 1 189 ? -7.184 20.547 -0.202 1 95.88 189 ASN B N 1
ATOM 3465 C CA . ASN B 1 189 ? -6.645 21.844 0.216 1 95.88 189 ASN B CA 1
ATOM 3466 C C . ASN B 1 189 ? -7.387 22.391 1.433 1 95.88 189 ASN B C 1
ATOM 3468 O O . ASN B 1 189 ? -7.809 23.547 1.438 1 95.88 189 ASN B O 1
ATOM 3472 N N . VAL B 1 190 ? -7.699 21.516 2.297 1 96.44 190 VAL B N 1
ATOM 3473 C CA . VAL B 1 190 ? -8.305 21.875 3.576 1 96.44 190 VAL B CA 1
ATOM 3474 C C . VAL B 1 190 ? -7.207 22.281 4.562 1 96.44 190 VAL B C 1
ATOM 3476 O O . VAL B 1 190 ? -6.273 21.516 4.812 1 96.44 190 VAL B O 1
ATOM 3479 N N . LEU B 1 191 ? -7.27 23.516 5.09 1 96.69 191 LEU B N 1
ATOM 3480 C CA . LEU B 1 191 ? -6.379 24.031 6.129 1 96.69 191 LEU B CA 1
ATOM 3481 C C . LEU B 1 191 ? -4.945 24.109 5.621 1 96.69 191 LEU B C 1
ATOM 3483 O O . LEU B 1 191 ? -4.004 23.781 6.344 1 96.69 191 LEU B O 1
ATOM 3487 N N . THR B 1 192 ? -4.684 24.547 4.387 1 96.31 192 THR B N 1
ATOM 3488 C CA . THR B 1 192 ? -3.369 24.562 3.756 1 96.31 192 THR B CA 1
ATOM 3489 C C . THR B 1 192 ? -2.422 25.5 4.496 1 96.31 192 THR B C 1
ATOM 3491 O O . THR B 1 192 ? -1.206 25.297 4.488 1 96.31 192 THR B O 1
ATOM 3494 N N . GLU B 1 193 ? -2.92 26.516 5.172 1 94.88 193 GLU B N 1
ATOM 3495 C CA . GLU B 1 193 ? -2.078 27.422 5.941 1 94.88 193 GLU B CA 1
ATOM 3496 C C . GLU B 1 193 ? -1.347 26.688 7.059 1 94.88 193 GLU B C 1
ATOM 3498 O O . GLU B 1 193 ? -0.261 27.109 7.473 1 94.88 193 GLU B O 1
ATOM 3503 N N . GLU B 1 194 ? -1.905 25.609 7.504 1 96.12 194 GLU B N 1
ATOM 3504 C CA . GLU B 1 194 ? -1.295 24.828 8.578 1 96.12 194 GLU B CA 1
ATOM 3505 C C . GLU B 1 194 ? -0.544 23.625 8.039 1 96.12 194 GLU B C 1
ATOM 3507 O O . GLU B 1 194 ? 0.452 23.188 8.617 1 96.12 194 GLU B O 1
ATOM 3512 N N . THR B 1 195 ? -1 23.047 6.855 1 97.31 195 THR B N 1
ATOM 3513 C CA . THR B 1 195 ? -0.39 21.828 6.363 1 97.31 195 THR B CA 1
ATOM 3514 C C . THR B 1 195 ? 0.804 22.141 5.465 1 97.31 195 THR B C 1
ATOM 3516 O O . THR B 1 195 ? 1.798 21.406 5.469 1 97.31 195 THR B O 1
ATOM 3519 N N . ASP B 1 196 ? 0.85 23.219 4.734 1 95.94 196 ASP B N 1
ATOM 3520 C CA . ASP B 1 196 ? 1.872 23.547 3.744 1 95.94 196 ASP B CA 1
ATOM 3521 C C . ASP B 1 196 ? 3.248 23.656 4.395 1 95.94 196 ASP B C 1
ATOM 3523 O O . ASP B 1 196 ? 4.246 23.188 3.846 1 95.94 196 ASP B O 1
ATOM 3527 N N . PRO B 1 197 ? 3.32 24.266 5.582 1 94.75 197 PRO B N 1
ATOM 3528 C CA . PRO B 1 197 ? 4.641 24.469 6.188 1 94.75 197 PRO B CA 1
ATOM 3529 C C . PRO B 1 197 ? 5.379 23.156 6.434 1 94.75 197 PRO B C 1
ATOM 3531 O O . PRO B 1 197 ? 6.613 23.125 6.453 1 94.75 197 PRO B O 1
ATOM 3534 N N . PHE B 1 198 ? 4.695 22.078 6.59 1 96.25 198 PHE B N 1
ATOM 3535 C CA . PHE B 1 198 ? 5.336 20.781 6.809 1 96.25 198 PHE B CA 1
ATOM 3536 C C . PHE B 1 198 ? 6.125 20.359 5.574 1 96.25 198 PHE B C 1
ATOM 3538 O O . PHE B 1 198 ? 7.059 19.562 5.676 1 96.25 198 PHE B O 1
ATOM 3545 N N . PHE B 1 199 ? 5.812 20.938 4.383 1 96.19 199 PHE B N 1
ATOM 3546 C CA . PHE B 1 199 ? 6.344 20.406 3.135 1 96.19 199 PHE B CA 1
ATOM 3547 C C . PHE B 1 199 ? 7.16 21.453 2.396 1 96.19 199 PHE B C 1
ATOM 3549 O O . PHE B 1 199 ? 7.746 21.172 1.347 1 96.19 199 PHE B O 1
ATOM 3556 N N . GLN B 1 200 ? 7.309 22.625 2.928 1 94.81 200 GLN B N 1
ATOM 3557 C CA . GLN B 1 200 ? 7.898 23.734 2.193 1 94.81 200 GLN B CA 1
ATOM 3558 C C . GLN B 1 200 ? 9.383 23.875 2.508 1 94.81 200 GLN B C 1
ATOM 3560 O O . GLN B 1 200 ? 10.156 24.359 1.68 1 94.81 200 GLN B O 1
ATOM 3565 N N . HIS B 1 201 ? 9.836 23.359 3.602 1 93.12 201 HIS B N 1
ATOM 3566 C CA . HIS B 1 201 ? 11.148 23.734 4.133 1 93.12 201 HIS B CA 1
ATOM 3567 C C . HIS B 1 201 ? 12.219 22.734 3.68 1 93.12 201 HIS B C 1
ATOM 3569 O O . HIS B 1 201 ? 13.406 23.047 3.738 1 93.12 201 HIS B O 1
ATOM 3575 N N . GLN B 1 202 ? 11.867 21.609 3.188 1 90 202 GLN B N 1
ATOM 3576 C CA . GLN B 1 202 ? 12.789 20.484 3.049 1 90 202 GLN B CA 1
ATOM 3577 C C . GLN B 1 202 ? 13.805 20.75 1.942 1 90 202 GLN B C 1
ATOM 3579 O O . GLN B 1 202 ? 14.953 20.312 2.035 1 90 202 GLN B O 1
ATOM 3584 N N . PHE B 1 203 ? 13.383 21.484 0.937 1 92.19 203 PHE B N 1
ATOM 3585 C CA . PHE B 1 203 ? 14.281 21.75 -0.185 1 92.19 203 PHE B CA 1
ATOM 3586 C C . PHE B 1 203 ? 14.336 23.234 -0.502 1 92.19 203 PHE B C 1
ATOM 3588 O O . PHE B 1 203 ? 14.688 23.625 -1.619 1 92.19 203 PHE B O 1
ATOM 3595 N N . ASN B 1 204 ? 13.93 23.984 0.44 1 92.75 204 ASN B N 1
ATOM 3596 C CA . ASN B 1 204 ? 13.898 25.438 0.329 1 92.75 204 ASN B CA 1
ATOM 3597 C C . ASN B 1 204 ? 14.414 26.109 1.598 1 92.75 204 ASN B C 1
ATOM 3599 O O . ASN B 1 204 ? 13.664 26.281 2.562 1 92.75 204 ASN B O 1
ATOM 3603 N N . GLU B 1 205 ? 15.625 26.578 1.577 1 93.25 205 GLU B N 1
ATOM 3604 C CA . GLU B 1 205 ? 16.281 27.156 2.752 1 93.25 205 GLU B CA 1
ATOM 3605 C C . GLU B 1 205 ? 15.617 28.469 3.158 1 93.25 205 GLU B C 1
ATOM 3607 O O . GLU B 1 205 ? 15.828 28.969 4.27 1 93.25 205 GLU B O 1
ATOM 3612 N N . SER B 1 206 ? 14.914 29.078 2.219 1 93.12 206 SER B N 1
ATOM 3613 C CA . SER B 1 206 ? 14.289 30.359 2.508 1 93.12 206 SER B CA 1
ATOM 3614 C C . SER B 1 206 ? 12.93 30.172 3.182 1 93.12 206 SER B C 1
ATOM 3616 O O . SER B 1 206 ? 12.359 31.125 3.711 1 93.12 206 SER B O 1
ATOM 3618 N N . ALA B 1 207 ? 12.445 28.953 3.111 1 94.38 207 ALA B N 1
ATOM 3619 C CA . ALA B 1 207 ? 11.156 28.688 3.738 1 94.38 207 ALA B CA 1
ATOM 3620 C C . ALA B 1 207 ? 11.281 28.641 5.258 1 94.38 207 ALA B C 1
ATOM 3622 O O . ALA B 1 207 ? 12.273 28.141 5.789 1 94.38 207 ALA B O 1
ATOM 3623 N N . PRO B 1 208 ? 10.289 29.203 5.93 1 94.56 208 PRO B N 1
ATOM 3624 C CA . PRO B 1 208 ? 10.336 29.094 7.387 1 94.56 208 PRO B CA 1
ATOM 3625 C C . PRO B 1 208 ? 10.258 27.656 7.879 1 94.56 208 PRO B C 1
ATOM 3627 O O . PRO B 1 208 ? 9.633 26.812 7.23 1 94.56 208 PRO B O 1
ATOM 3630 N N . CYS B 1 209 ? 10.898 27.438 9.07 1 96.12 209 CYS B N 1
ATOM 3631 C CA . CYS B 1 209 ? 10.797 26.125 9.695 1 96.12 209 CYS B CA 1
ATOM 3632 C C . CYS B 1 209 ? 9.461 25.953 10.406 1 96.12 209 CYS B C 1
ATOM 3634 O O . CYS B 1 209 ? 8.906 26.922 10.938 1 96.12 209 CYS B O 1
ATOM 3636 N N . PRO B 1 210 ? 8.93 24.719 10.367 1 95.88 210 PRO B N 1
ATOM 3637 C CA . PRO B 1 210 ? 7.742 24.453 11.18 1 95.88 210 PRO B CA 1
ATOM 3638 C C . PRO B 1 210 ? 7.977 24.719 12.664 1 95.88 210 PRO B C 1
ATOM 3640 O O . PRO B 1 210 ? 9.125 24.75 13.117 1 95.88 210 PRO B O 1
ATOM 3643 N N . VAL B 1 211 ? 6.793 24.875 13.375 1 94.75 211 VAL B N 1
ATOM 3644 C CA . VAL B 1 211 ? 6.867 25.047 14.82 1 94.75 211 VAL B CA 1
ATOM 3645 C C . VAL B 1 211 ? 7.668 23.906 15.438 1 94.75 211 VAL B C 1
ATOM 3647 O O . VAL B 1 211 ? 7.496 22.734 15.055 1 94.75 211 VAL B O 1
ATOM 3650 N N . GLY B 1 212 ? 8.57 24.234 16.312 1 96.69 212 GLY B N 1
ATOM 3651 C CA . GLY B 1 212 ? 9.359 23.219 17 1 96.69 212 GLY B CA 1
ATOM 3652 C C . GLY B 1 212 ? 10.711 22.984 16.344 1 96.69 212 GLY B C 1
ATOM 3653 O O . GLY B 1 212 ? 11.523 22.203 16.844 1 96.69 212 GLY B O 1
ATOM 3654 N N . CYS B 1 213 ? 11.039 23.672 15.258 1 97.62 213 CYS B N 1
ATOM 3655 C CA . CYS B 1 213 ? 12.297 23.469 14.547 1 97.62 213 CYS B CA 1
ATOM 3656 C C . CYS B 1 213 ? 12.984 24.797 14.258 1 97.62 213 CYS B C 1
ATOM 3658 O O . CYS B 1 213 ? 12.336 25.844 14.242 1 97.62 213 CYS B O 1
ATOM 3660 N N . ARG B 1 214 ? 14.297 24.719 14.109 1 96.69 214 ARG B N 1
ATOM 3661 C CA . ARG B 1 214 ? 15.141 25.844 13.711 1 96.69 214 ARG B CA 1
ATOM 3662 C C . ARG B 1 214 ? 16.141 25.422 12.648 1 96.69 214 ARG B C 1
ATOM 3664 O O . ARG B 1 214 ? 16.688 24.312 12.695 1 96.69 214 ARG B O 1
ATOM 3671 N N . ARG B 1 215 ? 16.344 26.328 11.766 1 96.19 215 ARG B N 1
ATOM 3672 C CA . ARG B 1 215 ? 17.25 26.031 10.672 1 96.19 215 ARG B CA 1
ATOM 3673 C C . ARG B 1 215 ? 18.703 26.047 11.148 1 96.19 215 ARG B C 1
ATOM 3675 O O . ARG B 1 215 ? 19.109 26.922 11.906 1 96.19 215 ARG B O 1
ATOM 3682 N N . SER B 1 216 ? 19.406 25.078 10.852 1 94.38 216 SER B N 1
ATOM 3683 C CA . SER B 1 216 ? 20.812 24.953 11.227 1 94.38 216 SER B CA 1
ATOM 3684 C C . SER B 1 216 ? 21.594 24.109 10.211 1 94.38 216 SER B C 1
ATOM 3686 O O . SER B 1 216 ? 20.984 23.406 9.406 1 94.38 216 SER B O 1
ATOM 3688 N N . ARG B 1 217 ? 22.812 24.312 10.211 1 92.62 217 ARG B N 1
ATOM 3689 C CA . ARG B 1 217 ? 23.672 23.469 9.398 1 92.62 217 ARG B CA 1
ATOM 3690 C C . ARG B 1 217 ? 24.078 22.203 10.156 1 92.62 217 ARG B C 1
ATOM 3692 O O . ARG B 1 217 ? 24.578 22.281 11.273 1 92.62 217 ARG B O 1
ATOM 3699 N N . VAL B 1 218 ? 23.688 21.172 9.648 1 88.88 218 VAL B N 1
ATOM 3700 C CA . VAL B 1 218 ? 24.016 19.891 10.281 1 88.88 218 VAL B CA 1
ATOM 3701 C C . VAL B 1 218 ? 25.297 19.328 9.68 1 88.88 218 VAL B C 1
ATOM 3703 O O . VAL B 1 218 ? 25.406 19.172 8.461 1 88.88 218 VAL B O 1
ATOM 3706 N N . ASP B 1 219 ? 26.25 19.062 10.523 1 88.62 219 ASP B N 1
ATOM 3707 C CA . ASP B 1 219 ? 27.531 18.5 10.125 1 88.62 219 ASP B CA 1
ATOM 3708 C C . ASP B 1 219 ? 28.172 19.328 9.016 1 88.62 219 ASP B C 1
ATOM 3710 O O . ASP B 1 219 ? 28.266 20.547 9.125 1 88.62 219 ASP B O 1
ATOM 3714 N N . ASP B 1 220 ? 28.656 18.656 7.926 1 92 220 ASP B N 1
ATOM 3715 C CA . ASP B 1 220 ? 29.344 19.328 6.832 1 92 220 ASP B CA 1
ATOM 3716 C C . ASP B 1 220 ? 28.438 19.469 5.613 1 92 220 ASP B C 1
ATOM 3718 O O . ASP B 1 220 ? 28.922 19.594 4.484 1 92 220 ASP B O 1
ATOM 3722 N N . ALA B 1 221 ? 27.25 19.578 5.957 1 89.62 221 ALA B N 1
ATOM 3723 C CA . ALA B 1 221 ? 26.312 19.688 4.84 1 89.62 221 ALA B CA 1
ATOM 3724 C C . ALA B 1 221 ? 26.406 21.062 4.18 1 89.62 221 ALA B C 1
ATOM 3726 O O . ALA B 1 221 ? 26.656 22.062 4.852 1 89.62 221 ALA B O 1
ATOM 3727 N N . ARG B 1 222 ? 26.188 21.109 2.879 1 93.44 222 ARG B N 1
ATOM 3728 C CA . ARG B 1 222 ? 26.25 22.359 2.121 1 93.44 222 ARG B CA 1
ATOM 3729 C C . ARG B 1 222 ? 25 23.203 2.334 1 93.44 222 ARG B C 1
ATOM 3731 O O . ARG B 1 222 ? 25.016 24.422 2.109 1 93.44 222 ARG B O 1
ATOM 3738 N N . VAL B 1 223 ? 23.938 22.5 2.76 1 93.5 223 VAL B N 1
ATOM 3739 C CA . VAL B 1 223 ? 22.672 23.203 2.92 1 93.5 223 VAL B CA 1
ATOM 3740 C C . VAL B 1 223 ? 22.219 23.125 4.375 1 93.5 223 VAL B C 1
ATOM 3742 O O . VAL B 1 223 ? 22.578 22.203 5.094 1 93.5 223 VAL B O 1
ATOM 3745 N N . LYS B 1 224 ? 21.484 24.172 4.805 1 95.12 224 LYS B N 1
ATOM 3746 C CA . LYS B 1 224 ? 20.875 24.172 6.129 1 95.12 224 LYS B CA 1
ATOM 3747 C C . LYS B 1 224 ? 19.516 23.469 6.098 1 95.12 224 LYS B C 1
ATOM 3749 O O . LYS B 1 224 ? 18.812 23.516 5.086 1 95.12 224 LYS B O 1
ATOM 3754 N N . THR B 1 225 ? 19.234 22.812 7.164 1 94.62 225 THR B N 1
ATOM 3755 C CA . THR B 1 225 ? 17.938 22.125 7.285 1 94.62 225 THR B CA 1
ATOM 3756 C C . THR B 1 225 ? 17.25 22.5 8.594 1 94.62 225 THR B C 1
ATOM 3758 O O . THR B 1 225 ? 17.891 23.031 9.508 1 94.62 225 THR B O 1
ATOM 3761 N N . CYS B 1 226 ? 15.93 22.375 8.602 1 96.31 226 CYS B N 1
ATOM 3762 C CA . CYS B 1 226 ? 15.195 22.547 9.852 1 96.31 226 CYS B CA 1
ATOM 3763 C C . CYS B 1 226 ? 15.43 21.375 10.789 1 96.31 226 CYS B C 1
ATOM 3765 O O . CYS B 1 226 ? 15.188 20.219 10.414 1 96.31 226 CYS B O 1
ATOM 3767 N N . GLU B 1 227 ? 15.891 21.688 12.023 1 96 227 GLU B N 1
ATOM 3768 C CA . GLU B 1 227 ? 16.141 20.672 13.047 1 96 227 GLU B CA 1
ATOM 3769 C C . GLU B 1 227 ? 15.32 20.953 14.305 1 96 227 GLU B C 1
ATOM 3771 O O . GLU B 1 227 ? 15.102 22.109 14.672 1 96 227 GLU B O 1
ATOM 3776 N N . PRO B 1 228 ? 14.875 19.859 14.945 1 96.69 228 PRO B N 1
ATOM 3777 C CA . PRO B 1 228 ? 14.094 20.078 16.172 1 96.69 228 PRO B CA 1
ATOM 3778 C C . PRO B 1 228 ? 14.875 20.859 17.234 1 96.69 228 PRO B C 1
ATOM 3780 O O . PRO B 1 228 ? 16.062 20.594 17.438 1 96.69 228 PRO B O 1
ATOM 3783 N N . VAL B 1 229 ? 14.188 21.719 17.859 1 96.88 229 VAL B N 1
ATOM 3784 C CA . VAL B 1 229 ? 14.766 22.344 19.047 1 96.88 229 VAL B CA 1
ATOM 3785 C C . VAL B 1 229 ? 14.586 21.438 20.266 1 96.88 229 VAL B C 1
ATOM 3787 O O . VAL B 1 229 ? 13.711 20.562 20.266 1 96.88 229 VAL B O 1
ATOM 3790 N N . SER B 1 230 ? 15.391 21.484 21.344 1 94.44 230 SER B N 1
ATOM 3791 C CA . SER B 1 230 ? 15.445 20.562 22.484 1 94.44 230 SER B CA 1
ATOM 3792 C C . SER B 1 230 ? 14.094 20.453 23.188 1 94.44 230 SER B C 1
ATOM 3794 O O . SER B 1 230 ? 13.695 19.375 23.609 1 94.44 230 SER B O 1
ATOM 3796 N N . ASP B 1 231 ? 13.273 21.516 23.281 1 95.44 231 ASP B N 1
ATOM 3797 C CA . ASP B 1 231 ? 12.008 21.5 24.016 1 95.44 231 ASP B CA 1
ATOM 3798 C C . ASP B 1 231 ? 10.82 21.641 23.062 1 95.44 231 ASP B C 1
ATOM 3800 O O . ASP B 1 231 ? 9.828 22.281 23.391 1 95.44 231 ASP B O 1
ATOM 3804 N N . TRP B 1 232 ? 11.008 21 21.859 1 96.81 232 TRP B N 1
ATOM 3805 C CA . TRP B 1 232 ? 9.977 21.188 20.859 1 96.81 232 TRP B CA 1
ATOM 3806 C C . TRP B 1 232 ? 8.633 20.672 21.344 1 96.81 232 TRP B C 1
ATOM 3808 O O . TRP B 1 232 ? 7.578 21.188 20.938 1 96.81 232 TRP B O 1
ATOM 3818 N N . GLN B 1 233 ? 8.578 19.703 22.234 1 95.62 233 GLN B N 1
ATOM 3819 C CA . GLN B 1 233 ? 7.352 19.094 22.719 1 95.62 233 GLN B CA 1
ATOM 3820 C C . GLN B 1 233 ? 6.496 20.094 23.484 1 95.62 233 GLN B C 1
ATOM 3822 O O . GLN B 1 233 ? 5.281 19.938 23.594 1 95.62 233 GLN B O 1
ATOM 3827 N N . LYS B 1 234 ? 7.062 21.156 24 1 96.44 234 LYS B N 1
ATOM 3828 C CA . LYS B 1 234 ? 6.344 22.203 24.719 1 96.44 234 LYS B CA 1
ATOM 3829 C C . LYS B 1 234 ? 5.676 23.188 23.766 1 96.44 234 LYS B C 1
ATOM 3831 O O . LYS B 1 234 ? 4.82 23.969 24.172 1 96.44 234 LYS B O 1
ATOM 3836 N N . LEU B 1 235 ? 6.066 23.078 22.547 1 95.56 235 LEU B N 1
ATOM 3837 C CA . LEU B 1 235 ? 5.645 24.078 21.562 1 95.56 235 LEU B CA 1
ATOM 3838 C C . LEU B 1 235 ? 4.504 23.547 20.703 1 95.56 235 LEU B C 1
ATOM 3840 O O . LEU B 1 235 ? 3.904 24.297 19.922 1 95.56 235 LEU B O 1
ATOM 3844 N N . VAL B 1 236 ? 4.25 22.203 20.828 1 94.88 236 VAL B N 1
ATOM 3845 C CA . VAL B 1 236 ? 3.221 21.594 20 1 94.88 236 VAL B CA 1
ATOM 3846 C C . VAL B 1 236 ? 2.127 21 20.891 1 94.88 236 VAL B C 1
ATOM 3848 O O . VAL B 1 236 ? 2.293 20.891 22.109 1 94.88 236 VAL B O 1
ATOM 3851 N N . ASP B 1 237 ? 0.949 20.688 20.234 1 90.62 237 ASP B N 1
ATOM 3852 C CA . ASP B 1 237 ? -0.172 20.094 20.938 1 90.62 237 ASP B CA 1
ATOM 3853 C C . ASP B 1 237 ? -0.006 18.578 21.047 1 90.62 237 ASP B C 1
ATOM 3855 O O . ASP B 1 237 ? -0.06 17.875 20.031 1 90.62 237 ASP B O 1
ATOM 3859 N N . LEU B 1 238 ? 0.16 18 22.234 1 92.62 238 LEU B N 1
ATOM 3860 C CA . LEU B 1 238 ? 0.31 16.578 22.484 1 92.62 238 LEU B CA 1
ATOM 3861 C C . LEU B 1 238 ? -0.827 16.062 23.359 1 92.62 238 LEU B C 1
ATOM 3863 O O . LEU B 1 238 ? -0.616 15.195 24.203 1 92.62 238 LEU B O 1
ATOM 3867 N N . SER B 1 239 ? -1.982 16.656 23.172 1 90.81 239 SER B N 1
ATOM 3868 C CA . SER B 1 239 ? -3.133 16.344 24.016 1 90.81 239 SER B CA 1
ATOM 3869 C C . SER B 1 239 ? -3.555 14.891 23.875 1 90.81 239 SER B C 1
ATOM 3871 O O . SER B 1 239 ? -4.281 14.367 24.719 1 90.81 239 SER B O 1
ATOM 3873 N N . HIS B 1 240 ? -3.078 14.188 22.891 1 90.81 240 HIS B N 1
ATOM 3874 C CA . HIS B 1 240 ? -3.492 12.805 22.672 1 90.81 240 HIS B CA 1
ATOM 3875 C C . HIS B 1 240 ? -2.383 11.828 23.047 1 90.81 240 HIS B C 1
ATOM 3877 O O . HIS B 1 240 ? -2.391 10.68 22.609 1 90.81 240 HIS B O 1
ATOM 3883 N N . ALA B 1 241 ? -1.437 12.156 23.812 1 87.25 241 ALA B N 1
ATOM 3884 C CA . ALA B 1 241 ? -0.259 11.352 24.125 1 87.25 241 ALA B CA 1
ATOM 3885 C C . ALA B 1 241 ? -0.651 10.07 24.844 1 87.25 241 ALA B C 1
ATOM 3887 O O . ALA B 1 241 ? 0.014 9.039 24.703 1 87.25 241 ALA B O 1
ATOM 3888 N N . ALA B 1 242 ? -1.794 10.086 25.562 1 86.12 242 ALA B N 1
ATOM 3889 C CA . ALA B 1 242 ? -2.209 8.914 26.328 1 86.12 242 ALA B CA 1
ATOM 3890 C C . ALA B 1 242 ? -3.219 8.078 25.547 1 86.12 242 ALA B C 1
ATOM 3892 O O . ALA B 1 242 ? -3.711 7.062 26.047 1 86.12 242 ALA B O 1
ATOM 3893 N N . ASP B 1 243 ? -3.529 8.477 24.344 1 88.31 243 ASP B N 1
ATOM 3894 C CA . ASP B 1 243 ? -4.508 7.789 23.516 1 88.31 243 ASP B CA 1
ATOM 3895 C C . ASP B 1 243 ? -3.854 6.66 22.719 1 88.31 243 ASP B C 1
ATOM 3897 O O . ASP B 1 243 ? -3.014 6.914 21.859 1 88.31 243 ASP B O 1
ATOM 3901 N N . ASP B 1 244 ? -4.211 5.438 22.875 1 83.44 244 ASP B N 1
ATOM 3902 C CA . ASP B 1 244 ? -3.598 4.273 22.25 1 83.44 244 ASP B CA 1
ATOM 3903 C C . ASP B 1 244 ? -3.957 4.199 20.766 1 83.44 244 ASP B C 1
ATOM 3905 O O . ASP B 1 244 ? -3.389 3.396 20.016 1 83.44 244 ASP B O 1
ATOM 3909 N N . ARG B 1 245 ? -4.844 5.07 20.344 1 89.88 245 ARG B N 1
ATOM 3910 C CA . ARG B 1 245 ? -5.238 5.145 18.953 1 89.88 245 ARG B CA 1
ATOM 3911 C C . ARG B 1 245 ? -4.254 5.988 18.141 1 89.88 245 ARG B C 1
ATOM 3913 O O . ARG B 1 245 ? -4.242 5.934 16.906 1 89.88 245 ARG B O 1
ATOM 3920 N N . MET B 1 246 ? -3.408 6.75 18.922 1 90.88 246 MET B N 1
ATOM 3921 C CA . MET B 1 246 ? -2.404 7.598 18.297 1 90.88 246 MET B CA 1
ATOM 3922 C C . MET B 1 246 ? -1.062 6.875 18.203 1 90.88 246 MET B C 1
ATOM 3924 O O . MET B 1 246 ? -0.55 6.379 19.203 1 90.88 246 MET B O 1
ATOM 3928 N N . GLY B 1 247 ? -0.507 6.84 17 1 82 247 GLY B N 1
ATOM 3929 C CA . GLY B 1 247 ? 0.829 6.301 16.812 1 82 247 GLY B CA 1
ATOM 3930 C C . GLY B 1 247 ? 0.936 4.832 17.172 1 82 247 GLY B C 1
ATOM 3931 O O . GLY B 1 247 ? -0.033 4.082 17.031 1 82 247 GLY B O 1
ATOM 3932 N N . THR B 1 248 ? 2.098 4.207 17.031 1 71.56 248 THR B N 1
ATOM 3933 C CA . THR B 1 248 ? 2.287 2.797 17.344 1 71.56 248 THR B CA 1
ATOM 3934 C C . THR B 1 248 ? 3.174 2.633 18.578 1 71.56 248 THR B C 1
ATOM 3936 O O . THR B 1 248 ? 3.92 3.545 18.938 1 71.56 248 THR B O 1
ATOM 3939 N N . GLN B 1 249 ? 2.902 1.636 19.438 1 51.84 249 GLN B N 1
ATOM 3940 C CA . GLN B 1 249 ? 3.914 1.313 20.438 1 51.84 249 GLN B CA 1
ATOM 3941 C C . GLN B 1 249 ? 5.293 1.176 19.812 1 51.84 249 GLN B C 1
ATOM 3943 O O . GLN B 1 249 ? 5.41 0.797 18.641 1 51.84 249 GLN B O 1
ATOM 3948 N N . PRO B 1 250 ? 6.445 1.669 20.516 1 42 250 PRO B N 1
ATOM 3949 C CA . PRO B 1 250 ? 7.84 1.865 20.109 1 42 250 PRO B CA 1
ATOM 3950 C C . PRO B 1 250 ? 8.398 0.687 19.328 1 42 250 PRO B C 1
ATOM 3952 O O . PRO B 1 250 ? 8.227 -0.468 19.719 1 42 250 PRO B O 1
ATOM 3955 N N . THR B 1 251 ? 8.352 0.708 18.016 1 40.66 251 THR B N 1
ATOM 3956 C CA . THR B 1 251 ? 9.391 -0.138 17.438 1 40.66 251 THR B CA 1
ATOM 3957 C C . THR B 1 251 ? 10.773 0.428 17.734 1 40.66 251 THR B C 1
ATOM 3959 O O . THR B 1 251 ? 10.922 1.623 18 1 40.66 251 THR B O 1
ATOM 3962 N N . PRO B 1 252 ? 11.797 -0.4 17.828 1 35.38 252 PRO B N 1
ATOM 3963 C CA . PRO B 1 252 ? 13.109 0.175 18.141 1 35.38 252 PRO B CA 1
ATOM 3964 C C . PRO B 1 252 ? 13.461 1.356 17.234 1 35.38 252 PRO B C 1
ATOM 3966 O O . PRO B 1 252 ? 12.984 1.442 16.109 1 35.38 252 PRO B O 1
ATOM 3969 N N . LYS B 1 253 ? 14.391 2.316 17.688 1 33.25 253 LYS B N 1
ATOM 3970 C CA . LYS B 1 253 ? 14.836 3.658 17.312 1 33.25 253 LYS B CA 1
ATOM 3971 C C . LYS B 1 253 ? 15.18 3.738 15.836 1 33.25 253 LYS B C 1
ATOM 3973 O O . LYS B 1 253 ? 16.031 2.984 15.352 1 33.25 253 LYS B O 1
ATOM 3978 N N . THR B 1 254 ? 14.344 4.285 14.914 1 35.25 254 THR B N 1
ATOM 3979 C CA . THR B 1 254 ? 14.508 4.516 13.484 1 35.25 254 THR B CA 1
ATOM 3980 C C . THR B 1 254 ? 15.555 5.598 13.227 1 35.25 254 THR B C 1
ATOM 3982 O O . THR B 1 254 ? 15.508 6.668 13.836 1 35.25 254 THR B O 1
ATOM 3985 N N . PRO B 1 255 ? 16.484 5.395 12.414 1 32.25 255 PRO B N 1
ATOM 3986 C CA . PRO B 1 255 ? 17.406 6.496 12.109 1 32.25 255 PRO B CA 1
ATOM 3987 C C . PRO B 1 255 ? 16.75 7.59 11.266 1 32.25 255 PRO B C 1
ATOM 3989 O O . PRO B 1 255 ? 15.844 7.309 10.477 1 32.25 255 PRO B O 1
ATOM 3992 N N . LEU B 1 256 ? 16.812 8.875 11.539 1 32.91 256 LEU B N 1
ATOM 3993 C CA . LEU B 1 256 ? 16.188 10.133 11.125 1 32.91 256 LEU B CA 1
ATOM 3994 C C . LEU B 1 256 ? 16.344 10.344 9.625 1 32.91 256 LEU B C 1
ATOM 3996 O O . LEU B 1 256 ? 15.523 11.039 9.008 1 32.91 256 LEU B O 1
ATOM 4000 N N . HIS B 1 257 ? 17.438 10.242 8.938 1 30.8 257 HIS B N 1
ATOM 4001 C CA . HIS B 1 257 ? 17.641 10.875 7.641 1 30.8 257 HIS B CA 1
ATOM 4002 C C . HIS B 1 257 ? 17.641 9.844 6.52 1 30.8 257 HIS B C 1
ATOM 4004 O O . HIS B 1 257 ? 18.453 8.93 6.508 1 30.8 257 HIS B O 1
ATOM 4010 N N . ILE B 1 258 ? 16.484 9.5 6.008 1 34.91 258 ILE B N 1
ATOM 4011 C CA . ILE B 1 258 ? 16.562 8.656 4.824 1 34.91 258 ILE B CA 1
ATOM 4012 C C . ILE B 1 258 ? 16.578 9.516 3.568 1 34.91 258 ILE B C 1
ATOM 4014 O O . ILE B 1 258 ? 15.758 10.43 3.42 1 34.91 258 ILE B O 1
ATOM 4018 N N . GLU B 1 259 ? 17.594 9.578 2.906 1 30.61 259 GLU B N 1
ATOM 4019 C CA . GLU B 1 259 ? 17.656 10.234 1.605 1 30.61 259 GLU B CA 1
ATOM 4020 C C . GLU B 1 259 ? 16.609 9.672 0.654 1 30.61 259 GLU B C 1
ATOM 4022 O O . GLU B 1 259 ? 16.562 8.461 0.419 1 30.61 259 GLU B O 1
ATOM 4027 N N . LEU B 1 260 ? 15.43 10.195 0.601 1 31.77 260 LEU B N 1
ATOM 4028 C CA . LEU B 1 260 ? 14.398 9.805 -0.354 1 31.77 260 LEU B CA 1
ATOM 4029 C C . LEU B 1 260 ? 14.836 10.109 -1.783 1 31.77 260 LEU B C 1
ATOM 4031 O O . LEU B 1 260 ? 15.484 11.125 -2.035 1 31.77 260 LEU B O 1
#

Sequence (520 aa):
MYIATIASVLLAAIQAVAYREDIHPEFHSGLSINSVPATDRDHWMRLANSAVYYPPVSHPCPQAPFGTAIVNTTSNELICAIANRVGSTGDPTQHGEITAIQHCTNVLQRKGLSPQEILAAWKHFSLYTNAEPCTMCLSAIRWAGFKEVIYGTSVRTIAENGRNQIYIPSNLVLEKSYSFGHATLMLGNVLTEETDPFFQHQFNESAPCPVGCRRSRVDDARVKTCEPVSDWQKLVDLSHAADDRMGTQPTPKTPLHIELMYIATIASVLLAAIQAVAYREDIHPEFHSGLSINSVPATDRDHWMRLANSAVYYPPVSHPCPQAPFGTAIVNTTSNELICAIANRVGSTGDPTQHGEITAIQHCTNVLQRKGLSPQEILAAWKHFSLYTNAEPCTMCLSAIRWAGFKEVIYGTSVRTIAENGRNQIYIPSNLVLEKSYSFGHATLMLGNVLTEETDPFFQHQFNESAPCPVGCRRSRVDDARVKTCEPVSDWQKLVDLSHAADDRMGTQPTPKTPLHIEL

Solvent-accessible surface area (backbone atoms only — not comparable to full-atom values): 28113 Å² total; per-residue (Å²): 132,74,73,74,64,68,68,69,66,69,72,68,81,71,61,78,80,53,80,57,95,72,64,68,76,56,72,46,60,80,49,64,59,96,91,38,54,33,67,56,55,52,50,43,38,52,48,2,54,43,17,24,56,32,42,78,57,53,35,64,63,44,88,64,63,34,8,11,21,36,28,33,59,85,81,69,40,79,59,24,27,14,31,30,38,30,53,49,56,22,29,62,63,26,40,14,60,47,33,26,50,50,50,34,35,51,51,44,42,74,72,67,47,49,25,66,54,43,45,64,46,34,46,51,22,28,38,23,25,29,39,40,59,52,49,29,43,44,41,36,43,57,68,36,39,27,36,28,40,38,17,9,26,44,56,65,61,38,40,74,33,69,44,79,58,55,72,52,58,61,66,55,54,57,61,32,29,62,75,46,95,65,72,61,49,76,43,29,36,36,60,35,89,70,32,37,45,66,50,40,30,85,70,27,79,84,41,64,53,37,75,33,34,43,73,40,66,57,86,88,48,94,58,58,41,53,38,70,46,96,66,26,76,80,70,51,83,62,88,54,74,86,39,83,45,49,29,51,83,82,64,77,91,45,66,80,83,66,89,124,132,76,74,75,62,68,70,69,67,71,74,69,82,70,60,82,80,52,81,56,95,72,65,67,75,57,73,48,60,79,48,65,59,95,88,38,53,32,67,57,54,51,52,43,38,51,49,2,55,43,19,24,56,33,40,78,57,53,36,63,62,46,89,63,62,34,8,11,22,34,27,34,60,83,81,69,40,79,58,26,29,14,30,30,38,31,51,48,55,21,29,61,62,26,40,14,59,47,35,27,50,51,50,33,36,52,50,44,42,74,73,67,48,48,25,67,55,42,46,64,47,33,45,50,22,28,38,23,25,29,39,41,60,50,50,30,43,45,41,36,44,57,68,37,38,27,36,29,39,38,18,8,26,44,56,65,60,38,41,77,34,68,43,81,60,55,71,56,59,60,66,57,56,56,61,34,29,62,76,45,95,66,74,58,50,75,41,29,36,37,60,36,88,71,32,38,45,67,50,40,28,85,70,27,80,84,41,64,55,36,75,32,34,42,71,40,66,57,85,88,49,94,57,58,41,52,37,69,44,97,64,26,74,79,70,53,84,64,88,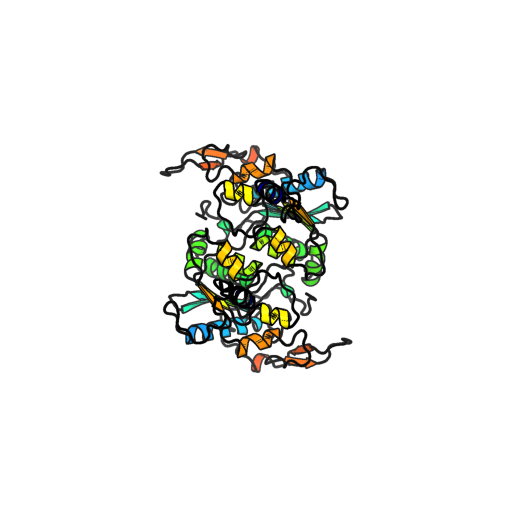54,76,87,39,82,43,48,28,47,83,80,62,77,90,45,67,79,81,64,89,125

Organism: Mycosarcoma maydis (NCBI:txid5270)

InterPro domains:
  IPR002125 Cytidine and deoxycytidylate deaminase domain [PF00383] (43-153)
  IPR002125 Cytidine and deoxycytidylate deaminase domain [PS51747] (39-175)
  IPR016192 APOBEC/CMP deaminase, zinc-binding [PS00903] (95-141)
  IPR016193 Cytidine deaminase-like [SSF53927] (24-205)

Secondary structure (DSSP, 8-state):
--TTSGGGTT----------TT-S-S--TT--BTTB-HHHHHHHHHHHHHGGGSTTT--SS-SS--EEEEEETTTTEEEEEEE--HHHH--TT--HHHHHHHHHHHHHHHTT--HHHHHHHGGGEEEEEEE---HHHHHHHHHHT-SEEEEEE-HHHHHHTT-------HHHHHHTTTTSSS--EEE---SHHHHTHHHHSTT-TTSPPPTTEEEEE-TT-SSEEEEE-TTGGGTS--TTTT-TTBS-S--S---S----/--TTSGGGS---S-------TT-S-S--TT--BTTB-HHHHHHHHHHHHHGGGSTTT--SS-SS--EEEEEETTTTEEEEEEE--HHHH--TT--HHHHHHHHHHHHHHHTT--HHHHHHHGGGEEEEEEE---HHHHHHHHHHT-SEEEEEE-HHHHHHTT-------HHHHHHTTTTSSS--EEE---SHHHHTHHHHSTT-TTSPPPTTEEEEE-TT-SSEEEEE-TTGGGTS--TTTT-TTBS-S--S---S----

Foldseek 3Di:
DPVVPPPPPPPDPPPPPPPPPPPPDAACQQDQDPNRGSVLLLVQLVVQQCLCCAPPNVFNQFPQSKKKWKAQPVVSHTLFIHAACCQPPVDPLRHRQSVLLVLSVVSVVVVPDDPVRSLVRQLRMEMEIAEDDAPSNLLVSVVSNHQEYEYAHYPVLLVVLPDDGDPDHSVVSQVVSVPRPHHYYYHHNYPNVQSSQSRNFARPVPRDHGQQWDWDDDDPDPGTGTHGDPVSVVRDDPVCRVPPSRYHPDDDRRDGDDPD/DPVVPPVPPPPDPPPCPDPPPPPPDAACQQDQDPNRGNVLLLVQLVVQQCLCCAPPNVFNQFPQSKKKWKAQPVVSHTLFIHAACCQAPVDPLRHRQSVLLVLSVVSVVVVPDDPVRSLVRQLRMEMEIAEDDAPSNLLVSVVSNHQEYEYAHYPVLLVVLPDDGDPDDSVVSQVVSVPRPHHYYYHHNYPNVQSSQSRNFARPVPRDHGQQWDWDDDDPDPGTGTHGDPVSVVRDDPVCRVPPSRYHDDDDRRDGDDPD